Protein AF-A0A2E6I109-F1 (afdb_monomer)

Foldseek 3Di:
DPPPPPVVVVVVVVVVVVPPPPPPPPWDKWAFQFFDDQKTKTQAAVCNVDDFFFKKWKWFWDFDQDPPPRDTPTDTHTFAMWTFHAGDHGMTMTGTPDGDPPDDSVVVRVCRNVRRMMITGDDPVVVVVVVVVVVPPPPPPPPVPPPQQAALQARAQWKKKKKKKKAWPFPPQVPPQALQVLFPDVVLCVFAADGPHGDDPQFFRIKIKIKIWHHNGNFKIKIWIAMDTQKGWTKIWMKGKDDAPDDPADAASNGGARIKIKIKIKTKIAGTDLADDPVSLVRQFGHPPDADDQQQWDDDPNDIDGNVPPPDDPVVRVVSRVVVRVVSSVVSRVSSSVSRNQRRFMAIWMKMKMWHRNHLFKIWIWMFIDTGNFTKTKIKMKGWPDGDDPPADAASNGGAQTWMWMWMWMQGPSRRFIKIKIKIKHRHHNFKIKMWIWMDRVPPIIMIMIMIMTTGDDD

Sequence (459 aa):
MTRYSILHFATVVITLCALAGSSEAQDRRGYVLRAEGRLVFIDLGIQDEVIPNDLFSMVRQESIIHPVTGENLGGEVPLGMVRVVEIFNRYSTAEILNLSPGVDLRVLDGESKQGLIRVKSLTADEQMDAQKVMMRPTTTRHTMMLPKTDNPDGPIKGVIPQIVIGGGSKVETNLPDSVFGLVNDPTLLAQAATRDSILENINSSIVIALGAHYPLSNRTSLVGDLAVGARAKLAVGAKFFTRPMFGSGAPTPDGRVGEPAFRVTVGWGGKGSSSLPVDVAGRLIADAALEAPADFGITIGDSTFIKSDPGLVADVEAQIDSTYRTVVTDSLRLLASDSLSAIGKRGLGYGIGVVLPVTPKFKMNLGMERFGSIEEYAVGLTYYMRPLSSRATTNPDGVLRSLIIGSQAVFDTKFEKTFVDLNLTYPMTSMYTVSAGFTSDFGGFNHFGLTIRGYIDRM

Secondary structure (DSSP, 8-state):
----HHHHHHHHHHHHHTT---------EEEEEEEETTEEEES--GGGT--TT-EEEEEEE---B-TTT--B---EEEEEEEEEEEE-SS-EEEEEEEE-TT--HHHHHHHHTTT-EEEEEPPHHHHHHHHHHHHS--------------BTTBSTT-BEEEEEEEEES----SS-SBGGGG---HHHHHTBS-TT-B--SSS-SEEEEEEEEEE-SSSEEEEEEEEEESEEEEEEEEEEEPPPSSSSPPEETTEETT--EEEEEEEEEEES-SS--HHHHTT--B-TTPPPPTT-EEEETTEEEETT-TT--HHHHHHHHHHHHHHHHHHHHHHHHHHHHHHS--EEEEEEEEEEEEETTEEEEEEEEEETTEEEEEEEEEEESS---TTS-EETTEETT--EEEEEEEEETTTTEEEEEEEEEEE-SSSEEEEEEEEE-SSS-EEEEEEEEE-B---

Mean predicted aligned error: 14.78 Å

pLDDT: mean 85.27, std 15.12, range [36.97, 98.12]

Solvent-accessible surface area (backbone atoms only — not comparable to full-atom values): 23583 Å² total; per-residue (Å²): 142,88,87,71,72,67,66,60,54,53,54,55,54,59,56,59,63,75,66,68,68,83,70,74,80,70,88,49,71,38,39,31,58,40,48,59,87,58,39,33,34,32,57,48,8,52,80,71,69,58,55,80,63,43,57,31,38,32,29,34,64,47,81,43,63,39,92,87,77,66,47,71,71,40,52,77,44,75,46,31,35,32,31,31,68,48,78,39,69,65,25,24,38,19,39,62,76,48,66,38,91,90,70,51,64,74,55,48,29,57,39,14,66,70,62,40,27,33,34,33,57,55,51,75,68,54,46,53,51,51,48,47,60,72,64,45,74,78,80,65,77,76,71,78,67,69,77,75,77,52,16,42,87,31,51,58,69,13,52,30,48,31,44,34,48,26,47,37,50,51,61,74,57,80,60,49,69,22,56,49,61,32,38,85,50,67,70,63,57,70,44,38,58,59,70,82,43,63,62,76,78,72,36,46,35,43,38,43,35,42,36,38,38,35,22,74,40,65,41,35,26,40,36,36,40,39,32,41,51,38,46,36,35,43,35,41,36,40,37,39,49,50,74,61,82,48,69,93,41,57,50,40,41,70,35,30,23,48,8,45,23,40,34,43,34,38,36,40,16,19,30,57,44,53,66,75,52,76,78,54,57,72,61,46,37,34,24,89,86,48,70,54,55,57,84,45,66,53,73,62,89,97,46,77,49,47,63,62,46,93,80,68,51,70,70,57,50,55,49,50,22,52,51,42,33,50,54,49,18,50,49,47,44,49,42,25,38,51,43,34,29,63,49,18,32,60,27,70,30,40,32,45,35,40,36,35,27,73,40,56,37,35,33,40,37,41,37,40,37,37,18,47,46,36,37,36,39,33,48,29,44,35,40,38,76,50,53,59,49,100,84,57,66,50,31,46,86,36,33,47,76,32,57,30,44,36,40,30,41,37,39,28,71,75,63,73,44,54,35,41,36,39,33,45,36,37,28,72,42,71,41,36,32,43,32,43,36,39,36,33,50,86,81,75,36,39,36,42,31,43,35,45,36,40,55,45,71,74,127

Nearest PDB structures (foldseek):
  3w1e-assembly1_A  TM=5.950E-01  e=3.201E-03  Vibrio alginolyticus
  4gf4-assembly1_A  TM=2.848E-01  e=3.635E-04  Pseudomonas putida BIRD-1
  3qq2-assembly1_A-2  TM=4.064E-01  e=6.587E-02  Bordetella pertussis
  8p97-assembly1_A  TM=2.069E-01  e=1.181E-01  Bacteroides thetaiotaomicron VPI-5482
  8p98-assembly1_A  TM=1.514E-01  e=4.309E-02  Bacteroides thetaiotaomicron VPI-5482

Structure (mmCIF, N/CA/C/O backbone):
data_AF-A0A2E6I109-F1
#
_entry.id   AF-A0A2E6I109-F1
#
loop_
_atom_site.group_PDB
_atom_site.id
_atom_site.type_symbol
_atom_site.label_atom_id
_atom_site.label_alt_id
_atom_site.label_comp_id
_atom_site.label_asym_id
_atom_site.label_entity_id
_atom_site.label_seq_id
_atom_site.pdbx_PDB_ins_code
_atom_site.Cartn_x
_atom_site.Cartn_y
_atom_site.Cartn_z
_atom_site.occupancy
_atom_site.B_iso_or_equiv
_atom_site.auth_seq_id
_atom_site.auth_comp_id
_atom_site.auth_asym_id
_atom_site.auth_atom_id
_atom_site.pdbx_PDB_model_num
ATOM 1 N N . MET A 1 1 ? 20.018 50.404 -3.799 1.00 44.97 1 MET A N 1
ATOM 2 C CA . MET A 1 1 ? 21.118 50.696 -4.745 1.00 44.97 1 MET A CA 1
ATOM 3 C C . MET A 1 1 ? 21.974 49.446 -4.898 1.00 44.97 1 MET A C 1
ATOM 5 O O . MET A 1 1 ? 22.891 49.261 -4.122 1.00 44.97 1 MET A O 1
ATOM 9 N N . THR A 1 2 ? 21.657 48.568 -5.850 1.00 45.66 2 THR A N 1
ATOM 10 C CA . THR A 1 2 ? 22.470 47.374 -6.173 1.00 45.66 2 THR A CA 1
ATOM 11 C C . THR A 1 2 ? 22.037 46.872 -7.554 1.00 45.66 2 THR A C 1
ATOM 13 O O . THR A 1 2 ? 21.323 45.889 -7.699 1.00 45.66 2 THR A O 1
ATOM 16 N N . ARG A 1 3 ? 22.390 47.629 -8.600 1.00 40.56 3 ARG A N 1
ATOM 17 C CA . ARG A 1 3 ? 22.172 47.267 -10.018 1.00 40.56 3 ARG A CA 1
ATOM 18 C C . ARG A 1 3 ? 23.477 47.256 -10.835 1.00 40.56 3 ARG A C 1
ATOM 20 O O . ARG A 1 3 ? 23.435 47.323 -12.054 1.00 40.56 3 ARG A O 1
ATOM 27 N N . TYR A 1 4 ? 24.633 47.135 -10.173 1.00 46.12 4 TYR A N 1
ATOM 28 C CA . TYR A 1 4 ? 25.956 47.219 -10.817 1.00 46.12 4 TYR A CA 1
ATOM 29 C C . TYR A 1 4 ? 26.744 45.895 -10.899 1.00 46.12 4 TYR A C 1
ATOM 31 O O . TYR A 1 4 ? 27.889 45.911 -11.334 1.00 46.12 4 TYR A O 1
ATOM 39 N N . SER A 1 5 ? 26.157 44.738 -10.553 1.00 50.81 5 SER A N 1
ATOM 40 C CA . SER A 1 5 ? 26.920 43.472 -10.474 1.00 50.81 5 SER A CA 1
ATOM 41 C C . SER A 1 5 ? 26.877 42.577 -11.722 1.00 50.81 5 SER A C 1
ATOM 43 O O . SER A 1 5 ? 27.732 41.710 -11.857 1.00 50.81 5 SER A O 1
ATOM 45 N N . ILE A 1 6 ? 25.916 42.746 -12.637 1.00 47.88 6 ILE A N 1
ATOM 46 C CA . ILE A 1 6 ? 25.769 41.823 -13.785 1.00 47.88 6 ILE A CA 1
ATOM 47 C C . ILE A 1 6 ? 26.596 42.288 -14.994 1.00 47.88 6 ILE A C 1
ATOM 49 O O . ILE A 1 6 ? 27.139 41.465 -15.726 1.00 47.88 6 ILE A O 1
ATOM 53 N N . LEU A 1 7 ? 26.775 43.603 -15.168 1.00 45.44 7 LEU A N 1
ATOM 54 C CA . LEU A 1 7 ? 27.498 44.134 -16.326 1.00 45.44 7 LEU A CA 1
ATOM 55 C C . LEU A 1 7 ? 29.019 43.928 -16.224 1.00 45.44 7 LEU A C 1
ATOM 57 O O . LEU A 1 7 ? 29.643 43.641 -17.233 1.00 45.44 7 LEU A O 1
ATOM 61 N N . HIS A 1 8 ? 29.607 43.984 -15.020 1.00 48.38 8 HIS A N 1
ATOM 62 C CA . HIS A 1 8 ? 31.048 43.745 -14.831 1.00 48.38 8 HIS A CA 1
ATOM 63 C C . HIS A 1 8 ? 31.439 42.271 -15.019 1.00 48.38 8 HIS A C 1
ATOM 65 O O . HIS A 1 8 ? 32.550 41.984 -15.457 1.00 48.38 8 HIS A O 1
ATOM 71 N N . PHE A 1 9 ? 30.525 41.332 -14.751 1.00 48.19 9 PHE A N 1
ATOM 72 C CA . PHE A 1 9 ? 30.785 39.906 -14.964 1.00 48.19 9 PHE A CA 1
ATOM 73 C C . PHE A 1 9 ? 30.822 39.559 -16.461 1.00 48.19 9 PHE A C 1
ATOM 75 O O . PHE A 1 9 ? 31.667 38.784 -16.899 1.00 48.19 9 PHE A O 1
ATOM 82 N N . ALA A 1 10 ? 29.964 40.196 -17.269 1.00 51.62 10 ALA A N 1
ATOM 83 C CA . ALA A 1 10 ? 29.950 40.009 -18.719 1.00 51.62 10 ALA A CA 1
ATOM 84 C C . ALA A 1 10 ? 31.218 40.562 -19.396 1.00 51.62 10 ALA A C 1
ATOM 86 O O . ALA A 1 10 ? 31.756 39.919 -20.295 1.00 51.62 10 ALA A O 1
ATOM 87 N N . THR A 1 11 ? 31.751 41.702 -18.939 1.00 49.00 11 THR A N 1
ATOM 88 C CA . THR A 1 11 ? 32.982 42.268 -19.515 1.00 49.00 11 THR A CA 1
ATOM 89 C C . THR A 1 11 ? 34.228 41.453 -19.153 1.00 49.00 11 THR A C 1
ATOM 91 O O . THR A 1 11 ? 35.113 41.299 -19.992 1.00 49.00 11 THR A O 1
ATOM 94 N N . VAL A 1 12 ? 34.300 40.863 -17.950 1.00 51.31 12 VAL A N 1
ATOM 95 C CA . VAL A 1 12 ? 35.428 39.992 -17.555 1.00 51.31 12 VAL A CA 1
ATOM 96 C C . VAL A 1 12 ? 35.431 38.679 -18.345 1.00 51.31 12 VAL A C 1
ATOM 98 O O . VAL A 1 12 ? 36.494 38.233 -18.766 1.00 51.31 12 VAL A O 1
ATOM 101 N N . VAL A 1 13 ? 34.261 38.102 -18.642 1.00 49.44 13 VAL A N 1
ATOM 102 C CA . VAL A 1 13 ? 34.157 36.875 -19.455 1.00 49.44 13 VAL A CA 1
ATOM 103 C C . VAL A 1 13 ? 34.491 37.137 -20.930 1.00 49.44 13 VAL A C 1
ATOM 105 O O . VAL A 1 13 ? 35.203 36.346 -21.541 1.00 49.44 13 VAL A O 1
ATOM 108 N N . ILE A 1 14 ? 34.068 38.274 -21.495 1.00 49.97 14 ILE A N 1
ATOM 109 C CA . ILE A 1 14 ? 34.376 38.622 -22.895 1.00 49.97 14 ILE A CA 1
ATOM 110 C C . ILE A 1 14 ? 35.865 38.967 -23.077 1.00 49.97 14 ILE A C 1
ATOM 112 O O . ILE A 1 14 ? 36.445 38.640 -24.110 1.00 49.97 14 ILE A O 1
ATOM 116 N N . THR A 1 15 ? 36.516 39.543 -22.060 1.00 42.44 15 THR A N 1
ATOM 117 C CA . THR A 1 15 ? 37.959 39.848 -22.116 1.00 42.44 15 THR A CA 1
ATOM 118 C C . THR A 1 15 ? 38.822 38.596 -21.886 1.00 42.44 15 THR A C 1
ATOM 120 O O . THR A 1 15 ? 39.913 38.506 -22.445 1.00 42.44 15 THR A O 1
ATOM 123 N N . LEU A 1 16 ? 38.329 37.584 -21.153 1.00 39.59 16 LEU A N 1
ATOM 124 C CA . LEU A 1 16 ? 39.032 36.300 -20.995 1.00 39.59 16 LEU A CA 1
ATOM 125 C C . LEU A 1 16 ? 39.005 35.442 -22.274 1.00 39.59 16 LEU A C 1
ATOM 127 O O . LEU A 1 16 ? 39.955 34.710 -22.538 1.00 39.59 16 LEU A O 1
ATOM 131 N N . CYS A 1 17 ? 37.960 35.558 -23.102 1.00 40.44 17 CYS A N 1
ATOM 132 C CA . CYS A 1 17 ? 37.873 34.844 -24.382 1.00 40.44 17 CYS A CA 1
ATOM 133 C C . CYS A 1 17 ? 38.777 35.425 -25.484 1.00 40.44 17 CYS A C 1
ATOM 135 O O . CYS A 1 17 ? 39.065 34.726 -26.450 1.00 40.44 17 CYS A O 1
ATOM 137 N N . ALA A 1 18 ? 39.258 36.665 -25.345 1.00 39.19 18 ALA A N 1
ATOM 138 C CA . ALA A 1 18 ? 40.136 37.306 -26.330 1.00 39.19 18 ALA A CA 1
ATOM 139 C C . ALA A 1 18 ? 41.638 36.997 -26.132 1.00 39.19 18 ALA A C 1
ATOM 141 O O . ALA A 1 18 ? 42.452 37.385 -26.964 1.00 39.19 18 ALA A O 1
ATOM 142 N N . LEU A 1 19 ? 42.007 36.289 -25.055 1.00 39.38 19 LEU A N 1
ATOM 143 C CA . LEU A 1 19 ? 43.383 35.856 -24.759 1.00 39.38 19 LEU A CA 1
ATOM 144 C C . LEU A 1 19 ? 43.625 34.359 -25.013 1.00 39.38 19 LEU A C 1
ATOM 146 O O . LEU A 1 19 ? 44.711 33.859 -24.725 1.00 39.38 19 LEU A O 1
ATOM 150 N N . ALA A 1 20 ? 42.652 33.644 -25.588 1.00 40.78 20 ALA A N 1
ATOM 151 C CA . ALA A 1 20 ? 42.881 32.314 -26.141 1.00 40.78 20 ALA A CA 1
ATOM 152 C C . ALA A 1 20 ? 43.703 32.463 -27.428 1.00 40.78 20 ALA A C 1
ATOM 154 O O . ALA A 1 20 ? 43.169 32.487 -28.535 1.00 40.78 20 ALA A O 1
ATOM 155 N N . GLY A 1 21 ? 45.014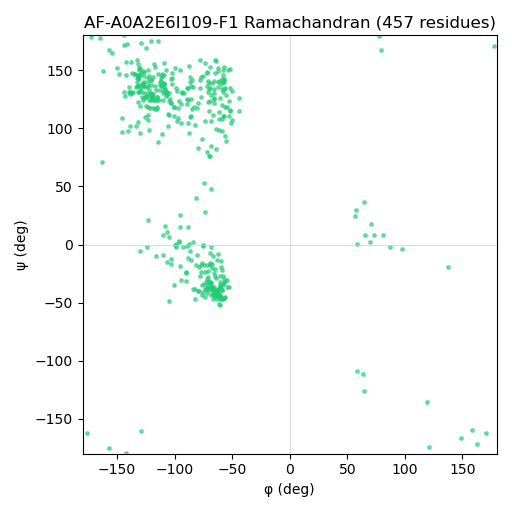 32.649 -27.255 1.00 41.19 21 GLY A N 1
ATOM 156 C CA . GLY A 1 21 ? 45.973 32.598 -28.343 1.00 41.19 21 GLY A CA 1
ATOM 157 C C . GLY A 1 21 ? 45.738 31.323 -29.139 1.00 41.19 21 GLY A C 1
ATOM 158 O O . GLY A 1 21 ? 45.581 30.244 -28.568 1.00 41.19 21 GLY A O 1
ATOM 159 N N . SER A 1 22 ? 45.669 31.464 -30.458 1.00 43.44 22 SER A N 1
ATOM 160 C CA . SER A 1 22 ? 45.744 30.349 -31.387 1.00 43.44 22 SER A CA 1
ATOM 161 C C . SER A 1 22 ? 47.053 29.611 -31.118 1.00 43.44 22 SER A C 1
ATOM 163 O O . SER A 1 22 ? 48.108 30.015 -31.604 1.00 43.44 22 SER A O 1
ATOM 165 N N . SER A 1 23 ? 46.991 28.579 -30.276 1.00 47.03 23 SER A N 1
ATOM 166 C CA . SER A 1 23 ? 48.048 27.589 -30.144 1.00 47.03 23 SER A CA 1
ATOM 167 C C . SER A 1 23 ? 48.202 26.981 -31.530 1.00 47.03 23 SER A C 1
ATOM 169 O O . SER A 1 23 ? 47.297 26.306 -32.025 1.00 47.03 23 SER A O 1
ATOM 171 N N . GLU A 1 24 ? 49.298 27.317 -32.209 1.00 53.34 24 GLU A N 1
ATOM 172 C CA . GLU A 1 24 ? 49.750 26.535 -33.348 1.00 53.34 24 GLU A CA 1
ATOM 173 C C . GLU A 1 24 ? 49.814 25.091 -32.861 1.00 53.34 24 GLU A C 1
ATOM 175 O O . GLU A 1 24 ? 50.542 24.792 -31.912 1.00 53.34 24 GLU A O 1
ATOM 180 N N . ALA A 1 25 ? 48.978 24.228 -33.441 1.00 56.56 25 ALA A N 1
ATOM 181 C CA . ALA A 1 25 ? 48.913 22.825 -33.079 1.00 56.56 25 ALA A CA 1
ATOM 182 C C . ALA A 1 25 ? 50.303 22.220 -33.299 1.00 56.56 25 ALA A C 1
ATOM 184 O O . ALA A 1 25 ? 50.685 21.914 -34.429 1.00 56.56 25 ALA A O 1
ATOM 185 N N . GLN A 1 26 ? 51.085 22.107 -32.224 1.00 64.25 26 GLN A N 1
ATOM 186 C CA . GLN A 1 26 ? 52.385 21.462 -32.279 1.00 64.25 26 GLN A CA 1
ATOM 187 C C . GLN A 1 26 ? 52.173 20.022 -32.761 1.00 64.25 26 GLN A C 1
ATOM 189 O O . GLN A 1 26 ? 51.263 19.325 -32.303 1.00 64.25 26 GLN A O 1
ATOM 194 N N . ASP A 1 27 ? 52.993 19.587 -33.720 1.00 80.19 27 ASP A N 1
ATOM 195 C CA . ASP A 1 27 ? 53.008 18.210 -34.223 1.00 80.19 27 ASP A CA 1
ATOM 196 C C . ASP A 1 27 ? 53.536 17.293 -33.109 1.00 80.19 27 ASP A C 1
ATOM 198 O O . ASP A 1 27 ? 54.736 17.037 -32.996 1.00 80.19 27 ASP A O 1
ATOM 202 N N . ARG A 1 28 ? 52.633 16.871 -32.217 1.00 90.00 28 ARG A N 1
ATOM 203 C CA . ARG A 1 28 ? 52.930 16.001 -31.077 1.00 90.00 28 ARG A CA 1
ATOM 204 C C . ARG A 1 28 ? 53.024 14.565 -31.575 1.00 90.00 28 ARG A C 1
ATOM 206 O O . ARG A 1 28 ? 52.068 14.025 -32.140 1.00 90.00 28 ARG A O 1
ATOM 213 N N . ARG A 1 29 ? 54.182 13.945 -31.351 1.00 93.31 29 ARG A N 1
ATOM 214 C CA . ARG A 1 29 ? 54.463 12.555 -31.723 1.00 93.31 29 ARG A CA 1
ATOM 215 C C . ARG A 1 29 ? 54.893 11.771 -30.497 1.00 93.31 29 ARG A C 1
ATOM 217 O O . ARG A 1 29 ? 55.736 12.244 -29.743 1.00 93.31 29 ARG A O 1
ATOM 224 N N . GLY A 1 30 ? 54.345 10.573 -30.354 1.00 94.62 30 GLY A N 1
ATOM 225 C CA . GLY A 1 30 ? 54.651 9.654 -29.263 1.00 94.62 30 GLY A CA 1
ATOM 226 C C . GLY A 1 30 ? 54.681 8.202 -29.728 1.00 94.62 30 GLY A C 1
ATOM 227 O O . GLY A 1 30 ? 54.458 7.899 -30.903 1.00 94.62 30 GLY A O 1
ATOM 228 N N . TYR A 1 31 ? 54.936 7.298 -28.799 1.00 96.81 31 TYR A N 1
ATOM 229 C CA . TYR A 1 31 ? 54.934 5.856 -28.950 1.00 96.81 31 TYR A CA 1
ATOM 230 C C . TYR A 1 31 ? 53.822 5.219 -28.125 1.00 96.81 31 TYR A C 1
ATOM 232 O O . TYR A 1 31 ? 53.477 5.643 -27.018 1.00 96.81 31 TYR A O 1
ATOM 240 N N . VAL A 1 32 ? 53.284 4.131 -28.664 1.00 96.75 32 VAL A N 1
ATOM 241 C CA . VAL A 1 32 ? 52.419 3.249 -27.890 1.00 96.75 32 VAL A CA 1
ATOM 242 C C . VAL A 1 32 ? 53.299 2.341 -27.041 1.00 96.75 32 VAL A C 1
ATOM 244 O O . VAL A 1 32 ? 54.061 1.540 -27.571 1.00 96.75 32 VAL A O 1
ATOM 247 N N . LEU A 1 33 ? 53.172 2.445 -25.721 1.00 96.50 33 LEU A N 1
ATOM 248 C CA . LEU A 1 33 ? 53.934 1.648 -24.759 1.00 96.50 33 LEU A CA 1
ATOM 249 C C . LEU A 1 33 ? 53.361 0.233 -24.620 1.00 96.50 33 LEU A C 1
ATOM 251 O O . LEU A 1 33 ? 54.101 -0.742 -24.477 1.00 96.50 33 LEU A O 1
ATOM 255 N N . ARG A 1 34 ? 52.028 0.122 -24.620 1.00 95.75 34 ARG A N 1
ATOM 256 C CA . ARG A 1 34 ? 51.304 -1.130 -24.373 1.00 95.75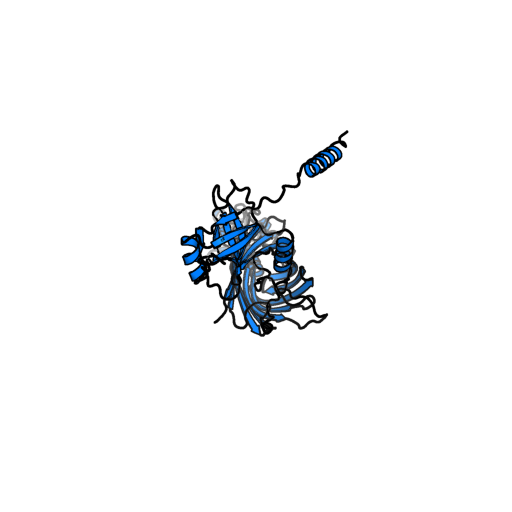 34 ARG A CA 1
ATOM 257 C C . ARG A 1 34 ? 49.861 -1.046 -24.862 1.00 95.75 34 ARG A C 1
ATOM 259 O O . ARG A 1 34 ? 49.252 0.018 -24.760 1.00 95.75 34 ARG A O 1
ATOM 266 N N . ALA A 1 35 ? 49.294 -2.172 -25.294 1.00 95.75 35 ALA A N 1
ATOM 267 C CA . ALA A 1 35 ? 47.871 -2.287 -25.607 1.00 95.75 35 ALA A CA 1
ATOM 268 C C . ALA A 1 35 ? 47.204 -3.391 -24.764 1.00 95.75 35 ALA A C 1
ATOM 270 O O . ALA A 1 35 ? 47.609 -4.550 -24.785 1.00 95.75 35 ALA A O 1
ATOM 271 N N . GLU A 1 36 ? 46.152 -3.040 -24.025 1.00 94.50 36 GLU A N 1
ATOM 272 C CA . GLU A 1 36 ? 45.339 -3.963 -23.229 1.00 94.50 36 GLU A CA 1
ATOM 273 C C . GLU A 1 36 ? 43.872 -3.898 -23.672 1.00 94.50 36 GLU A C 1
ATOM 275 O O . GLU A 1 36 ? 43.095 -3.026 -23.278 1.00 94.50 36 GLU A O 1
ATOM 280 N N . GLY A 1 37 ? 43.463 -4.850 -24.514 1.00 93.19 37 GLY A N 1
ATOM 281 C CA . GLY A 1 37 ? 42.097 -4.888 -25.033 1.00 93.19 37 GLY A CA 1
ATOM 282 C C . GLY A 1 37 ? 41.792 -3.656 -25.888 1.00 93.19 37 GLY A C 1
ATOM 283 O O . GLY A 1 37 ? 42.329 -3.525 -26.980 1.00 93.19 37 GLY A O 1
ATOM 284 N N . ARG A 1 38 ? 40.909 -2.769 -25.412 1.00 94.38 38 ARG A N 1
ATOM 285 C CA . ARG A 1 38 ? 40.569 -1.506 -26.104 1.00 94.38 38 ARG A CA 1
ATOM 286 C C . ARG A 1 38 ? 41.314 -0.291 -25.553 1.00 94.38 38 ARG A C 1
ATOM 288 O O . ARG A 1 38 ? 41.103 0.802 -26.069 1.00 94.38 38 ARG A O 1
ATOM 295 N N . LEU A 1 39 ? 42.135 -0.468 -24.521 1.00 96.69 39 LEU A N 1
ATOM 296 C CA . LEU A 1 39 ? 42.909 0.602 -23.904 1.00 96.69 39 LEU A CA 1
ATOM 297 C C . LEU A 1 39 ? 44.364 0.527 -24.359 1.00 96.69 39 LEU A C 1
ATOM 299 O O . LEU A 1 39 ? 44.947 -0.550 -24.459 1.00 96.69 39 LEU A O 1
ATOM 303 N N . VAL A 1 40 ? 44.942 1.685 -24.641 1.00 97.06 40 VAL A N 1
ATOM 304 C CA . VAL A 1 40 ? 46.297 1.851 -25.155 1.00 97.06 40 VAL A CA 1
ATOM 305 C C . VAL A 1 40 ? 47.012 2.880 -24.296 1.00 97.06 40 VAL A C 1
ATOM 307 O O . VAL A 1 40 ? 46.465 3.943 -24.015 1.00 97.06 40 VAL A O 1
ATOM 310 N N . PHE A 1 41 ? 48.231 2.564 -23.877 1.00 97.81 41 PHE A N 1
ATOM 311 C CA . PHE A 1 41 ? 49.076 3.459 -23.094 1.00 97.81 41 PHE A CA 1
ATOM 312 C C . PHE A 1 41 ? 50.034 4.184 -24.031 1.00 97.81 41 PHE A C 1
ATOM 314 O O . PHE A 1 41 ? 50.779 3.539 -24.769 1.00 97.81 41 PHE A O 1
ATOM 321 N N . ILE A 1 42 ? 50.008 5.510 -24.003 1.00 97.81 42 ILE A N 1
ATOM 322 C CA . ILE A 1 42 ? 50.766 6.384 -24.897 1.00 97.81 42 ILE A CA 1
ATOM 323 C C . ILE A 1 42 ? 51.746 7.192 -24.055 1.00 97.81 42 ILE A C 1
ATOM 325 O O . ILE A 1 42 ? 51.350 7.727 -23.025 1.00 97.81 42 ILE A O 1
ATOM 329 N N . ASP A 1 43 ? 52.994 7.333 -24.490 1.00 97.56 43 ASP A N 1
ATOM 330 C CA . ASP A 1 43 ? 54.042 8.123 -23.817 1.00 97.56 43 ASP A CA 1
ATOM 331 C C . ASP A 1 43 ? 53.882 9.654 -23.940 1.00 97.56 43 ASP A C 1
ATOM 333 O O . ASP A 1 43 ? 54.862 10.389 -23.892 1.00 97.56 43 ASP A O 1
ATOM 337 N N . LEU A 1 44 ? 52.646 10.131 -24.086 1.00 97.19 44 LEU A N 1
ATOM 338 C CA .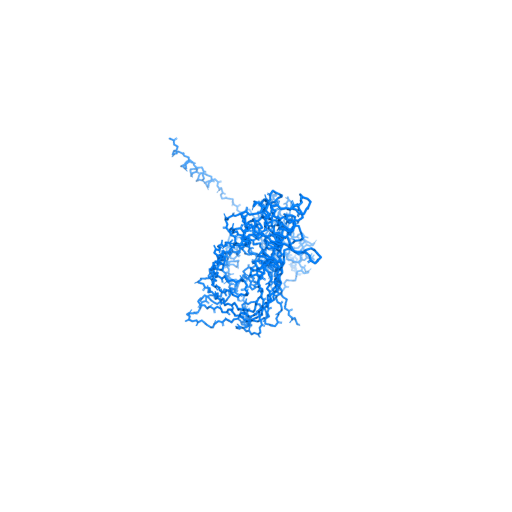 LEU A 1 44 ? 52.298 11.546 -24.095 1.00 97.19 44 LEU A CA 1
ATOM 339 C C . LEU A 1 44 ? 51.451 11.846 -22.861 1.00 97.19 44 LEU A C 1
ATOM 341 O O . LEU A 1 44 ? 50.430 11.188 -22.634 1.00 97.19 44 LEU A O 1
ATOM 345 N N . GLY A 1 45 ? 51.878 12.811 -22.051 1.00 95.88 45 GLY A N 1
ATOM 346 C CA . GLY A 1 45 ? 51.242 13.156 -20.779 1.00 95.88 45 GLY A CA 1
ATOM 347 C C . GLY A 1 45 ? 50.936 14.643 -20.620 1.00 95.88 45 GLY A C 1
ATOM 348 O O . GLY A 1 45 ? 50.892 15.408 -21.580 1.00 95.88 45 GLY A O 1
ATOM 349 N N . ILE A 1 46 ? 50.744 15.065 -19.366 1.00 95.25 46 ILE A N 1
ATOM 350 C CA . ILE A 1 46 ? 50.504 16.478 -19.009 1.00 95.25 46 ILE A CA 1
ATOM 351 C C . ILE A 1 46 ? 51.669 17.370 -19.465 1.00 95.25 46 ILE A C 1
ATOM 353 O O . ILE A 1 46 ? 51.451 18.511 -19.862 1.00 95.25 46 ILE A O 1
ATOM 357 N N . GLN A 1 47 ? 52.900 16.851 -19.413 1.00 94.75 47 GLN A N 1
ATOM 358 C CA . GLN A 1 47 ? 54.102 17.580 -19.832 1.00 94.75 47 GLN A CA 1
ATOM 359 C C . GLN A 1 47 ? 54.113 17.904 -21.329 1.00 94.75 47 GLN A C 1
ATOM 361 O O . GLN A 1 47 ? 54.681 18.918 -21.717 1.00 94.75 47 GLN A O 1
ATOM 366 N N . ASP A 1 48 ? 53.433 17.086 -22.130 1.00 94.56 48 ASP A N 1
ATOM 367 C CA . ASP A 1 48 ? 53.273 17.257 -23.577 1.00 94.56 48 ASP A CA 1
ATOM 368 C C . ASP A 1 48 ? 51.960 17.979 -23.920 1.00 94.56 48 ASP A C 1
ATOM 370 O O . ASP A 1 48 ? 51.499 17.946 -25.062 1.00 94.56 48 ASP A O 1
ATOM 374 N N . GLU A 1 49 ? 51.335 18.604 -22.913 1.00 93.94 49 GLU A N 1
ATOM 375 C CA . GLU A 1 49 ? 50.092 19.370 -23.020 1.00 93.94 49 GLU A CA 1
ATOM 376 C C . GLU A 1 49 ? 48.905 18.559 -23.577 1.00 93.94 49 GLU A C 1
ATOM 378 O O . GLU A 1 49 ? 48.007 19.110 -24.224 1.00 93.94 49 GLU A O 1
ATOM 383 N N . VAL A 1 50 ? 48.883 17.243 -23.343 1.00 94.00 50 VAL A N 1
ATOM 384 C CA . VAL A 1 50 ? 47.736 16.393 -23.690 1.00 94.00 50 VAL A CA 1
ATOM 385 C C . VAL A 1 50 ? 46.558 16.724 -22.777 1.00 94.00 50 VAL A C 1
ATOM 387 O O . VAL A 1 50 ? 46.717 16.823 -21.556 1.00 94.00 50 VAL A O 1
ATOM 390 N N . ILE A 1 51 ? 45.363 16.853 -23.356 1.00 94.56 51 ILE A N 1
ATOM 391 C CA . ILE A 1 51 ? 44.112 17.095 -22.627 1.00 94.56 51 ILE A CA 1
ATOM 392 C C . ILE A 1 51 ? 43.101 15.952 -22.830 1.00 94.56 51 ILE A C 1
ATOM 394 O O . ILE A 1 51 ? 43.176 15.203 -23.810 1.00 94.56 51 ILE A O 1
ATOM 398 N N . PRO A 1 52 ? 42.156 15.737 -21.888 1.00 94.25 52 PRO A N 1
ATOM 399 C CA . PRO A 1 52 ? 41.209 14.634 -22.010 1.00 94.25 52 PRO A CA 1
ATOM 400 C C . PRO A 1 52 ? 40.333 14.795 -23.252 1.00 94.25 52 PRO A C 1
ATOM 402 O O . PRO A 1 52 ? 39.829 15.885 -23.522 1.00 94.25 52 PRO A O 1
ATOM 405 N N . ASN A 1 53 ? 40.075 13.684 -23.943 1.00 92.25 53 ASN A N 1
ATOM 406 C CA . ASN A 1 53 ? 39.417 13.601 -25.251 1.00 92.25 53 ASN A CA 1
ATOM 407 C C . ASN A 1 53 ? 40.245 14.047 -26.465 1.00 92.25 53 ASN A C 1
ATOM 409 O O . ASN A 1 53 ? 39.687 14.058 -27.564 1.00 92.25 53 ASN A O 1
ATOM 413 N N . ASP A 1 54 ? 41.542 14.327 -26.312 1.00 94.38 54 ASP A N 1
ATOM 414 C CA . ASP A 1 54 ? 42.426 14.468 -27.470 1.00 94.38 54 ASP A CA 1
ATOM 415 C C . ASP A 1 54 ? 42.397 13.203 -28.333 1.00 94.38 54 ASP A C 1
ATOM 417 O O . ASP A 1 54 ? 42.314 12.071 -27.836 1.00 94.38 54 ASP A O 1
ATOM 421 N N . LEU A 1 55 ? 42.448 13.412 -29.647 1.00 94.69 55 LEU A N 1
ATOM 422 C CA . LEU A 1 55 ? 42.407 12.355 -30.643 1.00 94.69 55 LEU A CA 1
ATOM 423 C C . LEU A 1 55 ? 43.779 12.211 -31.304 1.00 94.69 55 LEU A C 1
ATOM 425 O O . LEU A 1 55 ? 44.366 13.190 -31.768 1.00 94.69 55 LEU A O 1
ATOM 429 N N . PHE A 1 56 ? 44.251 10.971 -31.400 1.00 96.38 56 PHE A N 1
ATOM 430 C CA . PHE A 1 56 ? 45.515 10.639 -32.050 1.00 96.38 56 PHE A CA 1
ATOM 431 C C . PHE A 1 56 ? 45.323 9.563 -33.119 1.00 96.38 56 PHE A C 1
ATOM 433 O O . PHE A 1 56 ? 44.515 8.641 -32.966 1.00 96.38 56 PHE A O 1
ATOM 440 N N . SER A 1 57 ? 46.104 9.673 -34.192 1.00 95.38 57 SER A N 1
ATOM 441 C CA . SER A 1 57 ? 46.236 8.647 -35.223 1.00 95.38 57 SER A CA 1
ATOM 442 C C . SER A 1 57 ? 47.362 7.690 -34.844 1.00 95.38 57 SER A C 1
ATOM 444 O O . SER A 1 57 ? 48.482 8.128 -34.581 1.00 95.38 57 SER A O 1
ATOM 446 N N . MET A 1 58 ? 47.069 6.391 -34.788 1.00 95.88 58 MET A N 1
ATOM 447 C CA . MET A 1 58 ? 48.073 5.345 -34.609 1.00 95.88 58 MET A CA 1
ATOM 448 C C . MET A 1 58 ? 48.644 4.958 -35.970 1.00 95.88 58 MET A C 1
ATOM 450 O O . MET A 1 58 ? 47.897 4.550 -36.861 1.00 95.88 58 MET A O 1
ATOM 454 N N . VAL A 1 59 ? 49.964 5.016 -36.108 1.00 96.06 59 VAL A N 1
ATOM 455 C CA . VAL A 1 59 ? 50.687 4.652 -37.328 1.00 96.06 59 VAL A CA 1
ATOM 456 C C . VAL A 1 59 ? 51.779 3.632 -37.016 1.00 96.06 59 VAL A C 1
ATOM 458 O O . VAL A 1 59 ? 52.463 3.722 -35.997 1.00 96.06 59 VAL A O 1
ATOM 461 N N . ARG A 1 60 ? 51.949 2.645 -37.893 1.00 95.06 60 ARG A N 1
ATOM 462 C CA . ARG A 1 60 ? 53.068 1.703 -37.867 1.00 95.06 60 ARG A CA 1
ATOM 463 C C . ARG A 1 60 ? 54.168 2.231 -38.769 1.00 95.06 60 ARG A C 1
ATOM 465 O O . ARG A 1 60 ? 53.899 2.555 -39.923 1.00 95.06 60 ARG A O 1
ATOM 472 N N . GLN A 1 61 ? 55.397 2.283 -38.271 1.00 90.31 61 GLN A N 1
ATOM 473 C CA . GLN A 1 61 ? 56.545 2.562 -39.125 1.00 90.31 61 GLN A CA 1
ATOM 474 C C . GLN A 1 61 ? 57.046 1.250 -39.734 1.00 90.31 61 GLN A C 1
ATOM 476 O O . GLN A 1 61 ? 57.597 0.408 -39.029 1.00 90.31 61 GLN A O 1
ATOM 481 N N . GLU A 1 62 ? 56.860 1.071 -41.039 1.00 90.12 62 GLU A N 1
ATOM 482 C CA . GLU A 1 62 ? 57.394 -0.085 -41.761 1.00 90.12 62 GLU A CA 1
ATOM 483 C C . GLU A 1 62 ? 58.686 0.320 -42.466 1.00 90.12 62 GLU A C 1
ATOM 485 O O . GLU A 1 62 ? 58.747 1.385 -43.074 1.00 90.12 62 GLU A O 1
ATOM 490 N N . SER A 1 63 ? 59.734 -0.501 -42.383 1.00 87.25 63 SER A N 1
ATOM 491 C CA . SER A 1 63 ? 60.962 -0.319 -43.159 1.00 87.25 63 SER A CA 1
ATOM 492 C C . SER A 1 63 ? 61.003 -1.338 -44.290 1.00 87.25 63 SER A C 1
ATOM 494 O O . SER A 1 63 ? 61.146 -2.540 -44.072 1.00 87.25 63 SER A O 1
ATOM 496 N N . ILE A 1 64 ? 60.876 -0.856 -45.523 1.00 86.81 64 ILE A N 1
ATOM 497 C CA . ILE A 1 64 ? 61.009 -1.690 -46.716 1.00 86.81 64 ILE A CA 1
ATOM 498 C C . ILE A 1 64 ? 62.354 -1.345 -47.334 1.00 86.81 64 ILE A C 1
ATOM 500 O O . ILE A 1 64 ? 62.508 -0.305 -47.967 1.00 86.81 64 ILE A O 1
ATOM 504 N N . ILE A 1 65 ? 63.350 -2.199 -47.121 1.00 88.19 65 ILE A N 1
ATOM 505 C CA . ILE A 1 65 ? 64.681 -1.998 -47.695 1.00 88.19 65 ILE A CA 1
ATOM 506 C C . ILE A 1 65 ? 64.662 -2.540 -49.119 1.00 88.19 65 ILE A C 1
ATOM 508 O O . ILE A 1 65 ? 64.422 -3.729 -49.338 1.00 88.19 65 ILE A O 1
ATOM 512 N N . HIS A 1 66 ? 64.909 -1.671 -50.095 1.00 85.62 66 HIS A N 1
ATOM 513 C CA . HIS A 1 66 ? 64.968 -2.081 -51.487 1.00 85.62 66 HIS A CA 1
ATOM 514 C C . HIS A 1 66 ? 66.167 -3.029 -51.702 1.00 85.62 66 HIS A C 1
ATOM 516 O O . HIS A 1 66 ? 67.302 -2.657 -51.391 1.00 85.62 66 HIS A O 1
ATOM 522 N N . PRO A 1 67 ? 65.966 -4.240 -52.256 1.00 84.50 67 PRO A N 1
ATOM 523 C CA . PRO A 1 67 ? 66.979 -5.300 -52.238 1.00 84.50 67 PRO A CA 1
ATOM 524 C C . PRO A 1 67 ? 68.218 -4.995 -53.090 1.00 84.50 67 PRO A C 1
ATOM 526 O O . PRO A 1 67 ? 69.264 -5.600 -52.877 1.00 84.50 67 PRO A O 1
ATOM 529 N N . VAL A 1 68 ? 68.109 -4.073 -54.053 1.00 89.94 68 VAL A N 1
ATOM 530 C CA . VAL A 1 68 ? 69.207 -3.725 -54.974 1.00 89.94 68 VAL A CA 1
ATOM 531 C C . VAL A 1 68 ? 69.923 -2.438 -54.565 1.00 89.94 68 VAL A C 1
ATOM 533 O O . VAL A 1 68 ? 71.128 -2.326 -54.756 1.00 89.94 68 VAL A O 1
ATOM 536 N N . THR A 1 69 ? 69.201 -1.463 -54.008 1.00 87.25 69 THR A N 1
ATOM 537 C CA . THR A 1 69 ? 69.751 -0.125 -53.712 1.00 87.25 69 THR A CA 1
ATOM 538 C C . THR A 1 69 ? 70.060 0.070 -52.231 1.00 87.25 69 THR A C 1
ATOM 540 O O . THR A 1 69 ? 70.796 0.986 -51.886 1.00 87.25 69 THR A O 1
ATOM 543 N N . GLY A 1 70 ? 69.517 -0.774 -51.345 1.00 88.06 70 GLY A N 1
ATOM 544 C CA . GLY A 1 70 ? 69.648 -0.617 -49.895 1.00 88.06 70 GLY A CA 1
ATOM 545 C C . GLY A 1 70 ? 68.877 0.578 -49.328 1.00 88.06 70 GLY A C 1
ATOM 546 O O . GLY A 1 70 ? 68.930 0.823 -48.125 1.00 88.06 70 GLY A O 1
ATOM 547 N N . GLU A 1 71 ? 68.152 1.320 -50.166 1.00 88.38 71 GLU A N 1
ATOM 548 C CA . GLU A 1 71 ? 67.359 2.467 -49.740 1.00 88.38 71 GLU A CA 1
ATOM 549 C C . GLU A 1 71 ? 66.132 2.004 -48.951 1.00 88.38 71 GLU A C 1
ATOM 551 O O . GLU A 1 71 ? 65.448 1.048 -49.327 1.00 88.38 71 GLU A O 1
ATOM 556 N N . ASN A 1 72 ? 65.852 2.690 -47.842 1.00 85.38 72 ASN A N 1
ATOM 557 C CA . ASN A 1 72 ? 64.659 2.445 -47.046 1.00 85.38 72 ASN A CA 1
ATOM 558 C C . ASN A 1 72 ? 63.477 3.189 -47.677 1.00 85.38 72 ASN A C 1
ATOM 560 O O . ASN A 1 72 ? 63.341 4.398 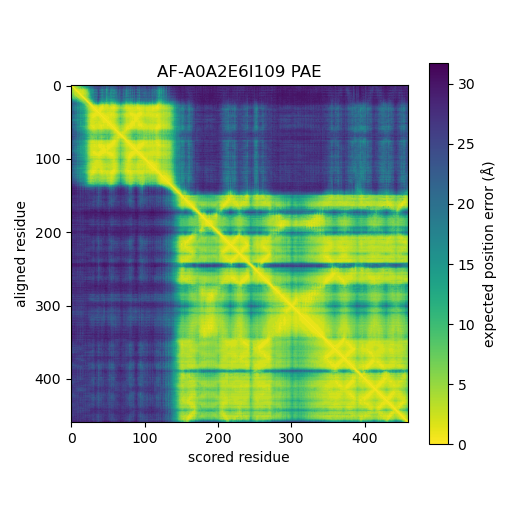-47.521 1.00 85.38 72 ASN A O 1
ATOM 564 N N . LEU A 1 73 ? 62.624 2.442 -48.370 1.00 86.56 73 LEU A N 1
ATOM 565 C CA . LEU A 1 73 ? 61.359 2.899 -48.948 1.00 86.56 73 LEU A CA 1
ATOM 566 C C . LEU A 1 73 ? 60.194 2.774 -47.953 1.00 86.56 73 LEU A C 1
ATOM 568 O O . LEU A 1 73 ? 59.027 2.791 -48.339 1.00 86.56 73 LEU A O 1
ATOM 572 N N . GLY A 1 74 ? 60.514 2.593 -46.673 1.00 82.69 74 GLY A N 1
ATOM 573 C CA . GLY A 1 74 ? 59.557 2.488 -45.591 1.00 82.69 74 GLY A CA 1
ATOM 574 C C . GLY A 1 74 ? 58.650 3.708 -45.450 1.00 82.69 74 GLY A C 1
ATOM 575 O O . GLY A 1 74 ? 59.090 4.846 -45.614 1.00 82.69 74 GLY A O 1
ATOM 576 N N . GLY A 1 75 ? 57.385 3.459 -45.114 1.00 88.88 75 GLY A N 1
ATOM 577 C CA . GLY A 1 75 ? 56.360 4.478 -44.910 1.00 88.88 75 GLY A CA 1
ATOM 578 C C . GLY A 1 75 ? 55.621 4.305 -43.584 1.00 88.88 75 GLY A C 1
ATOM 579 O O . GLY A 1 75 ? 55.816 3.332 -42.853 1.00 88.88 75 GLY A O 1
ATOM 580 N N . GLU A 1 76 ? 54.762 5.274 -43.274 1.00 92.25 76 GLU A N 1
ATOM 581 C CA . GLU A 1 76 ? 53.835 5.197 -42.145 1.00 92.25 76 GLU A CA 1
ATOM 582 C C . GLU A 1 76 ? 52.522 4.554 -42.612 1.00 92.25 76 GLU A C 1
ATOM 584 O O . GLU A 1 76 ? 51.861 5.059 -43.521 1.00 92.25 76 GLU A O 1
ATOM 589 N N . VAL A 1 77 ? 52.140 3.434 -41.996 1.00 93.75 77 VAL A N 1
ATOM 590 C CA . VAL A 1 77 ? 50.889 2.722 -42.292 1.00 93.75 77 VAL A CA 1
ATOM 591 C C . VAL A 1 77 ? 49.865 3.020 -41.192 1.00 93.75 77 VAL A C 1
ATOM 593 O O . VAL A 1 77 ? 50.134 2.726 -40.025 1.00 93.75 77 VAL A O 1
ATOM 596 N N . PRO A 1 78 ? 48.682 3.581 -41.504 1.00 92.56 78 PRO A N 1
ATOM 597 C CA . PRO A 1 78 ? 47.687 3.918 -40.491 1.00 92.56 78 PRO A CA 1
ATOM 598 C C . PRO A 1 78 ? 47.031 2.659 -39.905 1.00 92.56 78 PRO A C 1
ATOM 600 O O . PRO A 1 78 ? 46.409 1.862 -40.612 1.00 92.56 78 PRO A O 1
ATOM 603 N N . LEU A 1 79 ? 47.131 2.501 -38.586 1.00 94.69 79 LEU A N 1
ATOM 604 C CA . LEU A 1 79 ? 46.567 1.374 -37.841 1.00 94.69 79 LEU A CA 1
ATOM 605 C C . LEU A 1 79 ? 45.184 1.670 -37.260 1.00 94.69 79 LEU A C 1
ATOM 607 O O . LEU A 1 79 ? 44.381 0.750 -37.108 1.00 94.69 79 LEU A O 1
ATOM 611 N N . GLY A 1 80 ? 44.893 2.922 -36.908 1.00 93.75 80 GLY A N 1
ATOM 612 C CA . GLY A 1 80 ? 43.622 3.280 -36.282 1.00 93.75 80 GLY A CA 1
ATOM 613 C C . GLY A 1 80 ? 43.636 4.634 -35.584 1.00 93.75 80 GLY A C 1
ATOM 614 O O . GLY A 1 80 ? 44.599 5.386 -35.683 1.00 93.75 80 GLY A O 1
ATOM 615 N N . MET A 1 81 ? 42.563 4.935 -34.854 1.00 95.00 81 MET A N 1
ATOM 616 C CA . MET A 1 81 ? 42.425 6.168 -34.069 1.00 95.00 81 MET A CA 1
ATOM 617 C C . MET A 1 81 ? 42.153 5.852 -32.604 1.00 95.00 81 MET A C 1
ATOM 619 O O . MET A 1 81 ? 41.392 4.930 -32.289 1.00 95.00 81 MET A O 1
ATOM 623 N N . VAL A 1 82 ? 42.726 6.660 -31.719 1.00 96.38 82 VAL A N 1
ATOM 624 C CA . VAL A 1 82 ? 42.571 6.545 -30.266 1.00 96.38 82 VAL A CA 1
ATOM 625 C C . VAL A 1 82 ? 42.134 7.873 -29.658 1.00 96.38 82 VAL A C 1
ATOM 627 O O . VAL A 1 82 ? 42.468 8.940 -30.172 1.00 96.38 82 VAL A O 1
ATOM 630 N N . ARG A 1 83 ? 41.381 7.801 -28.559 1.00 96.12 83 ARG A N 1
ATOM 631 C CA . ARG A 1 83 ? 40.920 8.956 -27.780 1.00 96.12 83 ARG A CA 1
ATOM 632 C C . ARG A 1 83 ? 41.446 8.884 -26.360 1.00 96.12 83 ARG A C 1
ATOM 634 O O . ARG A 1 83 ? 41.180 7.900 -25.677 1.00 96.12 83 ARG A O 1
ATOM 641 N N . VAL A 1 84 ? 42.101 9.936 -25.888 1.00 96.94 84 VAL A N 1
ATOM 642 C CA . VAL A 1 84 ? 42.617 10.009 -24.516 1.00 96.94 84 VAL A CA 1
ATOM 643 C C . VAL A 1 84 ? 41.472 10.027 -23.498 1.00 96.94 84 VAL A C 1
ATOM 645 O O . VAL A 1 84 ? 40.568 10.858 -23.587 1.00 96.94 84 VAL A O 1
ATOM 648 N N . VAL A 1 85 ? 41.514 9.109 -22.529 1.00 96.00 85 VAL A N 1
ATOM 649 C CA . VAL A 1 85 ? 40.523 8.961 -21.446 1.00 96.00 85 VAL A CA 1
ATOM 650 C C . VAL A 1 85 ? 41.082 9.486 -20.127 1.00 96.00 85 VAL A C 1
ATOM 652 O O . VAL A 1 85 ? 40.424 10.270 -19.449 1.00 96.00 85 VAL A O 1
ATOM 655 N N . GLU A 1 86 ? 42.303 9.080 -19.780 1.00 96.38 86 GLU A N 1
ATOM 656 C CA . GLU A 1 86 ? 42.978 9.449 -18.532 1.00 96.38 86 GLU A CA 1
ATOM 657 C C . GLU A 1 86 ? 44.404 9.915 -18.817 1.00 96.38 86 GLU A C 1
ATOM 659 O O . GLU A 1 86 ? 45.061 9.405 -19.725 1.00 96.38 86 GLU A O 1
ATOM 664 N N . ILE A 1 87 ? 44.892 10.885 -18.043 1.00 97.00 87 ILE A N 1
ATOM 665 C CA . ILE A 1 87 ? 46.184 11.536 -18.285 1.00 97.00 87 ILE A CA 1
ATOM 666 C C . ILE A 1 87 ? 47.016 11.503 -17.017 1.00 97.00 87 ILE A C 1
ATOM 668 O O . ILE A 1 87 ? 46.558 11.890 -15.942 1.00 97.00 87 ILE A O 1
ATOM 672 N N . PHE A 1 88 ? 48.263 11.077 -17.169 1.00 97.06 88 PHE A N 1
ATOM 673 C CA . PHE A 1 88 ? 49.284 11.087 -16.137 1.00 97.06 88 PHE A CA 1
ATOM 674 C C . PHE A 1 88 ? 50.409 12.049 -16.528 1.00 97.06 88 PHE A C 1
ATOM 676 O O . PHE A 1 88 ? 50.440 12.622 -17.615 1.00 97.06 88 PHE A O 1
ATOM 683 N N . ASN A 1 89 ? 51.374 12.237 -15.628 1.00 94.56 89 ASN A N 1
ATOM 684 C CA . ASN A 1 89 ? 52.421 13.240 -15.822 1.00 94.56 89 ASN A CA 1
ATOM 685 C C . ASN A 1 89 ? 53.274 12.994 -17.088 1.00 94.56 89 ASN A C 1
ATOM 687 O O . ASN A 1 89 ? 53.637 13.946 -17.765 1.00 94.56 89 ASN A O 1
ATOM 691 N N . ARG A 1 90 ? 53.567 11.725 -17.417 1.00 96.12 90 ARG A N 1
ATOM 692 C CA . ARG A 1 90 ? 54.468 11.318 -18.521 1.00 96.12 90 ARG A CA 1
ATOM 693 C C . ARG A 1 90 ? 53.840 10.382 -19.559 1.00 96.12 90 ARG A C 1
ATOM 695 O O . ARG A 1 90 ? 54.530 9.923 -20.456 1.00 96.12 90 ARG A O 1
ATOM 702 N N . TYR A 1 91 ? 52.586 9.994 -19.367 1.00 97.56 91 TYR A N 1
ATOM 703 C CA . TYR A 1 91 ? 51.879 9.090 -20.270 1.00 97.56 91 TYR A CA 1
ATOM 704 C C . TYR A 1 91 ? 50.373 9.298 -20.115 1.00 97.56 91 TYR A C 1
ATOM 706 O O . TYR A 1 91 ? 49.919 9.925 -19.155 1.00 97.56 91 TYR A O 1
ATOM 714 N N . SER A 1 92 ? 49.589 8.747 -21.026 1.00 97.62 92 SER A N 1
ATOM 715 C CA . SER A 1 92 ? 48.130 8.775 -20.985 1.00 97.62 92 SER A CA 1
ATOM 716 C C . SER A 1 92 ? 47.548 7.423 -21.379 1.00 97.62 92 SER A C 1
ATOM 718 O O . SER A 1 92 ? 48.197 6.606 -22.038 1.00 97.62 92 SER A O 1
ATOM 720 N N . THR A 1 93 ? 46.316 7.179 -20.945 1.00 97.56 93 THR A N 1
ATOM 721 C CA . THR A 1 93 ? 45.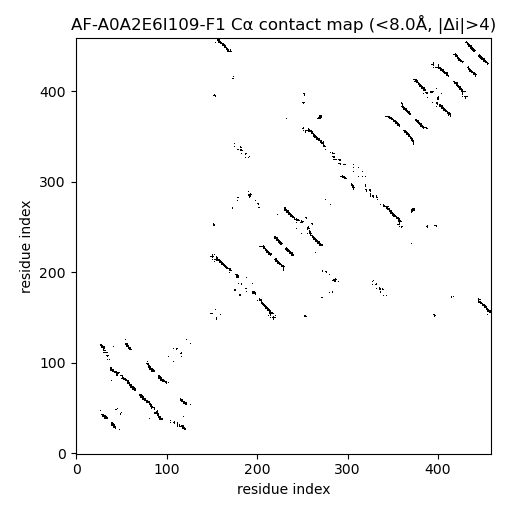523 6.015 -21.336 1.00 97.56 93 THR A CA 1
ATOM 722 C C . THR A 1 93 ? 44.481 6.465 -22.348 1.00 97.56 93 THR A C 1
ATOM 724 O O . THR A 1 93 ? 43.682 7.362 -22.070 1.00 97.56 93 THR A O 1
ATOM 727 N N . ALA A 1 94 ? 44.459 5.824 -23.512 1.00 97.69 94 ALA A N 1
ATOM 728 C CA . ALA A 1 94 ? 43.553 6.133 -24.606 1.00 97.69 94 ALA A CA 1
ATOM 729 C C . ALA A 1 94 ? 42.709 4.918 -25.015 1.00 97.69 94 ALA A C 1
ATOM 731 O O . ALA A 1 94 ? 43.165 3.780 -24.985 1.00 97.69 94 ALA A O 1
ATOM 732 N N . GLU A 1 95 ? 41.464 5.158 -25.412 1.00 96.81 95 GLU A N 1
ATOM 733 C CA . GLU A 1 95 ? 40.538 4.148 -25.916 1.00 96.81 95 GLU A CA 1
ATOM 734 C C . GLU A 1 95 ? 40.598 4.081 -27.448 1.00 96.81 95 GLU A C 1
ATOM 736 O O . GLU A 1 95 ? 40.495 5.104 -28.128 1.00 96.81 95 GLU A O 1
ATOM 741 N N . ILE A 1 96 ? 40.717 2.873 -28.003 1.00 95.50 96 ILE A N 1
ATOM 742 C CA . ILE A 1 96 ? 40.690 2.629 -29.449 1.00 95.50 96 ILE A CA 1
ATOM 743 C C . ILE A 1 96 ? 39.275 2.855 -29.993 1.00 95.50 96 ILE A C 1
ATOM 745 O O . ILE A 1 96 ? 38.344 2.094 -29.697 1.00 95.50 96 ILE A O 1
ATOM 749 N N . LEU A 1 97 ? 39.126 3.873 -30.844 1.00 92.12 97 LEU A N 1
ATOM 750 C CA . LEU A 1 97 ? 37.866 4.213 -31.505 1.00 92.12 97 LEU A CA 1
ATOM 751 C C . LEU A 1 97 ? 37.621 3.347 -32.741 1.00 92.12 97 LEU A C 1
ATOM 753 O O . LEU A 1 97 ? 36.519 2.833 -32.932 1.00 92.12 97 LEU A O 1
ATOM 757 N N . ASN A 1 98 ? 38.648 3.198 -33.578 1.00 92.06 98 ASN A N 1
ATOM 758 C CA . ASN A 1 98 ? 38.591 2.431 -34.817 1.00 92.06 98 ASN A CA 1
ATOM 759 C C . ASN A 1 98 ? 39.956 1.803 -35.122 1.00 92.06 98 ASN A C 1
ATOM 761 O O . ASN A 1 98 ? 40.986 2.412 -34.836 1.00 92.06 98 ASN A O 1
ATOM 765 N N . LEU A 1 99 ? 39.943 0.621 -35.736 1.00 93.38 99 LEU A N 1
ATOM 766 C CA . LEU A 1 99 ? 41.121 -0.071 -36.252 1.00 93.38 99 LEU A CA 1
ATOM 767 C C . LEU A 1 99 ? 40.959 -0.298 -37.749 1.00 93.38 99 LEU A C 1
ATOM 769 O O . LEU A 1 99 ? 39.870 -0.629 -38.225 1.00 93.38 99 LEU A O 1
ATOM 773 N N . SER A 1 100 ? 42.057 -0.156 -38.481 1.00 92.75 100 SER A N 1
ATOM 774 C CA . SER A 1 100 ? 42.120 -0.533 -39.886 1.00 92.75 100 SER A CA 1
ATOM 775 C C . SER A 1 100 ? 41.778 -2.027 -40.042 1.00 92.75 100 SER A C 1
ATOM 777 O O . SER A 1 100 ? 42.196 -2.847 -39.215 1.00 92.75 100 SER A O 1
ATOM 779 N N . PRO A 1 101 ? 41.012 -2.420 -41.079 1.00 87.94 101 PRO A N 1
ATOM 780 C CA . PRO A 1 101 ? 40.651 -3.817 -41.302 1.00 87.94 101 PRO A CA 1
ATOM 781 C C . PRO A 1 101 ? 41.898 -4.705 -41.393 1.00 87.94 101 PRO A C 1
ATOM 783 O O . PRO A 1 101 ? 42.803 -4.420 -42.171 1.00 87.94 101 PRO A O 1
ATOM 786 N N . GLY A 1 102 ? 41.935 -5.789 -40.613 1.00 86.69 102 GLY A N 1
ATOM 787 C CA . GLY A 1 102 ? 43.054 -6.741 -40.602 1.00 86.69 102 GLY A CA 1
ATOM 788 C C . GLY A 1 102 ? 44.086 -6.534 -39.487 1.00 86.69 102 GLY A C 1
ATOM 789 O O . GLY A 1 102 ? 44.972 -7.371 -39.342 1.00 86.69 102 GLY A O 1
ATOM 790 N N . VAL A 1 103 ? 43.962 -5.485 -38.666 1.00 91.62 103 VAL A N 1
ATOM 791 C CA . VAL A 1 103 ? 44.805 -5.299 -37.473 1.00 91.62 103 VAL A CA 1
ATOM 792 C C . VAL A 1 103 ? 44.212 -6.071 -36.286 1.00 91.62 103 VAL A C 1
ATOM 794 O O . VAL A 1 103 ? 43.110 -5.767 -35.829 1.00 91.62 103 VAL A O 1
ATOM 797 N N . ASP A 1 104 ? 44.940 -7.069 -35.773 1.00 90.56 104 ASP A N 1
ATOM 798 C CA . ASP A 1 104 ? 44.587 -7.795 -34.543 1.00 90.56 104 ASP A CA 1
ATOM 799 C C . ASP A 1 104 ? 45.192 -7.091 -33.315 1.00 90.56 104 ASP A C 1
ATOM 801 O O . ASP A 1 104 ? 46.374 -6.742 -33.291 1.00 90.56 104 ASP A O 1
ATOM 805 N N . LEU A 1 105 ? 44.391 -6.927 -32.260 1.00 90.25 105 LEU A N 1
ATOM 806 C CA . LEU A 1 105 ? 44.801 -6.359 -30.973 1.00 90.25 105 LEU A CA 1
ATOM 807 C C . LEU A 1 105 ? 45.977 -7.110 -30.336 1.00 90.25 105 LEU A C 1
ATOM 809 O O . LEU A 1 105 ? 46.793 -6.506 -29.643 1.00 90.25 105 LEU A O 1
ATOM 813 N N . ARG A 1 106 ? 46.087 -8.423 -30.569 1.00 89.50 106 ARG A N 1
ATOM 814 C CA . ARG A 1 106 ? 47.209 -9.223 -30.052 1.00 89.50 106 ARG A CA 1
ATOM 815 C C . ARG A 1 106 ? 48.533 -8.858 -30.717 1.00 89.50 106 ARG A C 1
ATOM 817 O O . ARG A 1 106 ? 49.568 -8.862 -30.058 1.00 89.50 106 ARG A O 1
ATOM 824 N N . VAL A 1 107 ? 48.489 -8.542 -32.009 1.00 89.62 107 VAL A N 1
ATOM 825 C CA . VAL A 1 107 ? 49.657 -8.095 -32.777 1.00 89.62 107 VAL A CA 1
ATOM 826 C C . VAL A 1 107 ? 50.033 -6.673 -32.361 1.00 89.62 107 VAL A C 1
ATOM 828 O O . VAL A 1 107 ? 51.212 -6.390 -32.174 1.00 89.62 107 VAL A O 1
ATOM 831 N N . LEU A 1 108 ? 49.031 -5.825 -32.105 1.00 92.25 108 LEU A N 1
ATOM 832 C CA . LEU A 1 108 ? 49.216 -4.454 -31.631 1.00 92.25 108 LEU A CA 1
ATOM 833 C C . LEU A 1 108 ? 50.039 -4.384 -30.328 1.00 92.25 108 LEU A C 1
ATOM 835 O O . LEU A 1 108 ? 50.972 -3.593 -30.251 1.00 92.25 108 LEU A O 1
ATOM 839 N N . ASP A 1 109 ? 49.750 -5.234 -29.332 1.00 91.88 109 ASP A N 1
ATOM 840 C CA . ASP A 1 109 ? 50.516 -5.274 -28.067 1.00 91.88 109 ASP A CA 1
ATOM 841 C C . ASP A 1 109 ? 51.954 -5.799 -28.250 1.00 91.88 109 ASP A C 1
ATOM 843 O O . ASP A 1 109 ? 52.886 -5.384 -27.556 1.00 91.88 109 ASP A O 1
ATOM 847 N N . GLY A 1 110 ? 52.155 -6.728 -29.189 1.00 92.62 110 GLY A N 1
ATOM 848 C CA . GLY A 1 110 ? 53.485 -7.238 -29.526 1.00 92.62 110 GLY A CA 1
ATOM 849 C C . GLY A 1 110 ? 54.362 -6.169 -30.178 1.00 92.62 110 GLY A C 1
ATOM 850 O O . GLY A 1 110 ? 55.504 -5.964 -29.767 1.00 92.62 110 GLY A O 1
ATOM 851 N N . GLU A 1 111 ? 53.810 -5.457 -31.159 1.00 92.38 111 GLU A N 1
ATOM 852 C CA . GLU A 1 111 ? 54.501 -4.404 -31.908 1.00 92.38 111 GLU A CA 1
ATOM 853 C C . GLU A 1 111 ? 54.702 -3.122 -31.088 1.00 92.38 111 GLU A C 1
ATOM 855 O O . GLU A 1 111 ? 55.728 -2.454 -31.242 1.00 92.38 111 GLU A O 1
ATOM 860 N N . SER A 1 112 ? 53.782 -2.791 -30.173 1.00 93.06 112 SER A N 1
ATOM 861 C CA . SER A 1 112 ? 53.941 -1.635 -29.282 1.00 93.06 112 SER A CA 1
ATOM 862 C C . SER A 1 112 ? 55.160 -1.780 -28.377 1.00 93.06 112 SER A C 1
ATOM 864 O O . SER A 1 112 ? 55.950 -0.852 -28.237 1.00 93.06 112 SER A O 1
ATOM 866 N N . LYS A 1 113 ? 55.392 -2.982 -27.833 1.00 91.56 113 LYS A N 1
ATOM 867 C CA . LYS A 1 113 ? 56.564 -3.259 -26.983 1.00 91.56 113 LYS A CA 1
ATOM 868 C C . LYS A 1 113 ? 57.891 -3.146 -27.735 1.00 91.56 113 LYS A C 1
ATOM 870 O O . LYS A 1 113 ? 58.929 -2.968 -27.107 1.00 91.56 113 LYS A O 1
ATOM 875 N N . GLN A 1 114 ? 57.859 -3.253 -29.062 1.00 92.19 114 GLN A N 1
ATOM 876 C CA . GLN A 1 114 ? 59.016 -3.067 -29.939 1.00 92.19 114 GLN A CA 1
ATOM 877 C C . GLN A 1 114 ? 59.190 -1.606 -30.387 1.00 92.19 114 GLN A C 1
ATOM 879 O O . GLN A 1 114 ? 60.134 -1.304 -31.113 1.00 92.19 114 GLN A O 1
ATOM 884 N N . GLY A 1 115 ? 58.297 -0.695 -29.977 1.00 90.50 115 GLY A N 1
ATOM 885 C CA . GLY A 1 115 ? 58.339 0.719 -30.356 1.00 90.50 115 GLY A CA 1
ATOM 886 C C . GLY A 1 115 ? 57.993 0.984 -31.825 1.00 90.50 115 GLY A C 1
ATOM 887 O O . GLY A 1 115 ? 58.320 2.049 -32.344 1.00 90.50 115 GLY A O 1
ATOM 888 N N . LEU A 1 116 ? 57.349 0.029 -32.510 1.00 91.81 116 LEU A N 1
ATOM 889 C CA . LEU A 1 116 ? 57.014 0.134 -33.938 1.00 91.81 116 LEU A CA 1
ATOM 890 C C . LEU A 1 116 ? 55.745 0.952 -34.204 1.00 91.81 116 LEU A C 1
ATOM 892 O O . LEU A 1 116 ? 55.507 1.387 -35.334 1.00 91.81 116 LEU A O 1
ATOM 896 N N . ILE A 1 117 ? 54.929 1.153 -33.168 1.00 95.81 117 ILE A N 1
ATOM 897 C CA . ILE A 1 117 ? 53.673 1.892 -33.248 1.00 95.81 117 ILE A CA 1
ATOM 898 C C . ILE A 1 117 ? 53.874 3.276 -32.650 1.00 95.81 117 ILE A C 1
ATOM 900 O O . ILE A 1 117 ? 54.211 3.427 -31.473 1.00 95.81 117 ILE A O 1
ATOM 904 N N . ARG A 1 118 ? 53.607 4.285 -33.471 1.00 95.75 118 ARG A N 1
ATOM 905 C CA . ARG A 1 118 ? 53.626 5.690 -33.092 1.00 95.75 118 ARG A CA 1
ATOM 906 C C . ARG A 1 118 ? 52.224 6.257 -33.063 1.00 95.75 118 ARG A C 1
ATOM 908 O O . ARG A 1 118 ? 51.324 5.776 -33.748 1.00 95.75 118 ARG A O 1
ATOM 915 N N . VAL A 1 119 ? 52.065 7.314 -32.287 1.00 95.75 119 VAL A N 1
ATOM 916 C CA . VAL A 1 119 ? 50.894 8.176 -32.334 1.00 95.75 119 VAL A CA 1
ATOM 917 C C . VAL A 1 119 ? 51.279 9.541 -32.874 1.00 95.75 119 VAL A C 1
ATOM 919 O O . VAL A 1 119 ? 52.360 10.057 -32.581 1.00 95.75 119 VAL A O 1
ATOM 922 N N . LYS A 1 120 ? 50.382 10.125 -33.659 1.00 94.94 120 LYS A N 1
ATOM 923 C CA . LYS A 1 120 ? 50.518 11.472 -34.205 1.00 94.94 120 LYS A CA 1
ATOM 924 C C . LYS A 1 120 ? 49.234 12.254 -33.967 1.00 94.94 120 LYS A C 1
ATOM 926 O O . LYS A 1 120 ? 48.144 11.679 -34.049 1.00 94.94 120 LYS A O 1
ATOM 931 N N . SER A 1 121 ? 49.351 13.544 -33.657 1.00 93.12 121 SER A N 1
ATOM 932 C CA . SER A 1 121 ? 48.187 14.427 -33.610 1.00 93.12 121 SER A CA 1
ATOM 933 C C . SER A 1 121 ? 47.494 14.458 -34.976 1.00 93.12 121 SER A C 1
ATOM 935 O O . SER A 1 121 ? 48.135 14.469 -36.029 1.00 93.12 121 SER A O 1
ATOM 937 N N . LEU A 1 122 ? 46.162 14.414 -34.964 1.00 90.50 122 LEU A N 1
ATOM 938 C CA . LEU A 1 122 ? 45.376 14.489 -36.194 1.00 90.50 122 LEU A CA 1
ATOM 939 C C . LEU A 1 122 ? 45.474 15.894 -36.783 1.00 90.50 122 LEU A C 1
ATOM 941 O O . LEU A 1 122 ? 45.368 16.888 -36.057 1.00 90.50 122 LEU A O 1
ATOM 945 N N . THR A 1 123 ? 45.613 15.965 -38.102 1.00 88.62 123 THR A N 1
ATOM 946 C CA . THR A 1 123 ? 45.479 17.225 -38.839 1.00 88.62 123 THR A CA 1
ATOM 947 C C . THR A 1 123 ? 44.053 17.771 -38.707 1.00 88.62 123 THR A C 1
ATOM 949 O O . THR A 1 123 ? 43.116 17.024 -38.420 1.00 88.62 123 THR A O 1
ATOM 952 N N . ALA A 1 124 ? 43.859 19.078 -38.912 1.00 83.50 124 ALA A N 1
ATOM 953 C CA . ALA A 1 124 ? 42.543 19.711 -38.766 1.00 83.50 124 ALA A CA 1
ATOM 954 C C . ALA A 1 124 ? 41.453 19.032 -39.624 1.00 83.50 124 ALA A C 1
ATOM 956 O O . ALA A 1 124 ? 40.320 18.858 -39.169 1.00 83.50 124 ALA A O 1
ATOM 957 N N . ASP A 1 125 ? 41.812 18.576 -40.826 1.00 84.31 125 ASP A N 1
ATOM 958 C CA . ASP A 1 125 ? 40.901 17.863 -41.725 1.00 84.31 125 ASP A CA 1
ATOM 959 C C . ASP A 1 125 ? 40.523 16.477 -41.178 1.00 84.31 125 ASP A C 1
ATOM 961 O O . ASP A 1 125 ? 39.345 16.108 -41.155 1.00 84.31 125 ASP A O 1
ATOM 965 N N . GLU A 1 126 ? 41.496 15.732 -40.648 1.00 84.88 126 GLU A N 1
ATOM 966 C CA . GLU A 1 126 ? 41.250 14.422 -40.039 1.00 84.88 126 GLU A CA 1
ATOM 967 C C . GLU A 1 126 ? 40.454 14.532 -38.730 1.00 84.88 126 GLU A C 1
ATOM 969 O O . GLU A 1 126 ? 39.628 13.666 -38.439 1.00 84.88 126 GLU A O 1
ATOM 974 N N . GLN A 1 127 ? 40.641 15.608 -37.955 1.00 83.44 127 GLN A N 1
ATOM 975 C CA . GLN A 1 127 ? 39.837 15.880 -36.760 1.00 83.44 127 GLN A CA 1
ATOM 976 C C . GLN A 1 127 ? 38.364 16.097 -37.115 1.00 83.44 127 GLN A C 1
ATOM 978 O O . GLN A 1 127 ? 37.486 15.535 -36.454 1.00 83.44 127 GLN A O 1
ATOM 983 N N . MET A 1 128 ? 38.073 16.853 -38.180 1.00 82.69 128 MET A N 1
ATOM 984 C CA . MET A 1 128 ? 36.698 17.037 -38.652 1.00 82.69 128 MET A CA 1
ATOM 985 C C . MET A 1 128 ? 36.068 15.717 -39.101 1.00 82.69 128 MET A C 1
ATOM 987 O O . MET A 1 128 ? 34.889 15.468 -38.835 1.00 82.69 128 MET A O 1
ATOM 991 N N . ASP A 1 129 ? 36.829 14.852 -39.767 1.00 82.62 129 ASP A N 1
ATOM 992 C CA . ASP A 1 129 ? 36.320 13.562 -40.223 1.00 82.62 129 ASP A CA 1
ATOM 993 C C . ASP A 1 129 ? 36.145 12.563 -39.073 1.00 82.62 129 ASP A C 1
ATOM 995 O O . ASP A 1 129 ? 35.117 11.881 -39.011 1.00 82.62 129 ASP A O 1
ATOM 999 N N . ALA A 1 130 ? 37.053 12.547 -38.097 1.00 80.00 130 ALA A N 1
ATOM 1000 C CA . ALA A 1 130 ? 36.881 11.796 -36.857 1.00 80.00 130 ALA A CA 1
ATOM 1001 C C . ALA A 1 130 ? 35.636 12.272 -36.092 1.00 80.00 130 ALA A C 1
ATOM 1003 O O . ALA A 1 130 ? 34.819 11.453 -35.661 1.00 80.00 130 ALA A O 1
ATOM 1004 N N . GLN A 1 131 ? 35.416 13.587 -36.007 1.00 80.62 131 GLN A N 1
ATOM 1005 C CA . GLN A 1 131 ? 34.231 14.160 -35.375 1.00 80.62 131 GLN A CA 1
ATOM 1006 C C . GLN A 1 131 ? 32.949 13.788 -36.133 1.00 80.62 131 GLN A C 1
ATOM 1008 O O . GLN A 1 131 ? 31.963 13.407 -35.504 1.00 80.62 131 GLN A O 1
ATOM 1013 N N . LYS A 1 132 ? 32.957 13.784 -37.474 1.00 80.62 132 LYS A N 1
ATOM 1014 C CA . LYS A 1 132 ? 31.834 13.268 -38.278 1.00 80.62 132 LYS A CA 1
ATOM 1015 C C . LYS A 1 132 ? 31.586 11.784 -38.029 1.00 80.62 132 LYS A C 1
ATOM 1017 O O . LYS A 1 132 ? 30.430 11.379 -37.989 1.00 80.62 132 LYS A O 1
ATOM 1022 N N . VAL A 1 133 ? 32.622 10.964 -37.862 1.00 72.88 133 VAL A N 1
ATOM 1023 C CA . VAL A 1 133 ? 32.471 9.533 -37.543 1.00 72.88 133 VAL A CA 1
ATOM 1024 C C . VAL A 1 133 ? 31.886 9.342 -36.141 1.00 72.88 133 VAL A C 1
ATOM 1026 O O . VAL A 1 133 ? 31.007 8.501 -35.973 1.00 72.88 133 VAL A O 1
ATOM 1029 N N . MET A 1 134 ? 32.285 10.159 -35.162 1.00 69.50 134 MET A N 1
ATOM 1030 C CA . MET A 1 134 ? 31.697 10.154 -33.816 1.00 69.50 134 MET A CA 1
ATOM 1031 C C . MET A 1 134 ? 30.259 10.689 -33.787 1.00 69.50 134 MET A C 1
ATOM 1033 O O . MET A 1 134 ? 29.444 10.232 -32.988 1.00 69.50 134 MET A O 1
ATOM 1037 N N . MET A 1 135 ? 29.936 11.643 -34.663 1.00 71.94 135 MET A N 1
ATOM 1038 C CA . MET A 1 135 ? 28.597 12.220 -34.796 1.00 71.94 135 MET A CA 1
ATOM 1039 C C . MET A 1 135 ? 27.676 11.426 -35.721 1.00 71.94 135 MET A C 1
ATOM 1041 O O . MET A 1 135 ? 26.465 11.657 -35.696 1.00 71.94 135 MET A O 1
ATOM 1045 N N . ARG A 1 136 ? 28.196 10.484 -36.523 1.00 63.69 136 ARG A N 1
ATOM 1046 C CA . ARG A 1 136 ? 27.353 9.566 -37.292 1.00 63.69 136 ARG A CA 1
ATOM 1047 C C . ARG A 1 136 ? 26.541 8.761 -36.279 1.00 63.69 136 ARG A C 1
ATOM 1049 O O . ARG A 1 136 ? 27.131 7.987 -35.522 1.00 63.69 136 ARG A O 1
ATOM 1056 N N . PRO A 1 137 ? 25.204 8.927 -36.234 1.00 54.06 137 PRO A N 1
ATOM 1057 C CA . PRO A 1 137 ? 24.373 8.125 -35.358 1.00 54.06 137 PRO A CA 1
ATOM 1058 C C . PRO A 1 137 ? 24.658 6.683 -35.732 1.00 54.06 137 PRO A C 1
ATOM 1060 O O . PRO A 1 137 ? 24.480 6.307 -36.888 1.00 54.06 137 PRO A O 1
ATOM 1063 N N . THR A 1 138 ? 25.185 5.912 -34.784 1.00 49.34 138 THR A N 1
ATOM 1064 C CA . THR A 1 138 ? 25.532 4.514 -34.992 1.00 49.34 138 THR A CA 1
ATOM 1065 C C . THR A 1 138 ? 24.298 3.849 -35.585 1.00 49.34 138 THR A C 1
ATOM 1067 O O . THR A 1 138 ? 23.311 3.649 -34.874 1.00 49.34 138 THR A O 1
ATOM 1070 N N . THR A 1 139 ? 24.302 3.569 -36.893 1.00 48.16 139 THR A N 1
ATOM 1071 C CA . THR A 1 139 ? 23.283 2.753 -37.552 1.00 48.16 139 THR A CA 1
ATOM 1072 C C . THR A 1 139 ? 23.502 1.348 -37.039 1.00 48.16 139 THR A C 1
ATOM 1074 O O . THR A 1 139 ? 24.121 0.497 -37.673 1.00 48.16 139 THR A O 1
ATOM 1077 N N . THR A 1 140 ? 23.056 1.142 -35.804 1.00 47.38 140 THR A N 1
ATOM 1078 C CA . THR A 1 140 ? 22.817 -0.160 -35.226 1.00 47.38 140 THR A CA 1
ATOM 1079 C C . THR A 1 140 ? 21.929 -0.836 -36.246 1.00 47.38 140 THR A C 1
ATO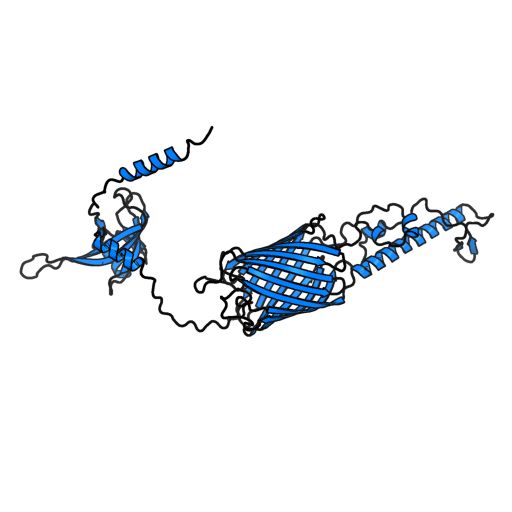M 1081 O O . THR A 1 140 ? 20.838 -0.343 -36.535 1.00 47.38 140 THR A O 1
ATOM 1084 N N . ARG A 1 141 ? 22.434 -1.909 -36.869 1.00 39.53 141 ARG A N 1
ATOM 1085 C CA . ARG A 1 141 ? 21.588 -2.815 -37.640 1.00 39.53 141 ARG A CA 1
ATOM 1086 C C . ARG A 1 141 ? 20.356 -3.039 -36.779 1.00 39.53 141 ARG A C 1
ATOM 1088 O O . ARG A 1 141 ? 20.479 -3.558 -35.672 1.00 39.53 141 ARG A O 1
ATOM 1095 N N . HIS A 1 142 ? 19.207 -2.580 -37.259 1.00 39.06 142 HIS A N 1
ATOM 1096 C CA . HIS A 1 142 ? 17.930 -2.959 -36.701 1.00 39.06 142 HIS A CA 1
ATOM 1097 C C . HIS A 1 142 ? 17.813 -4.461 -36.955 1.00 39.06 142 HIS A C 1
ATOM 1099 O O . HIS A 1 142 ? 17.198 -4.894 -37.924 1.00 39.06 142 HIS A O 1
ATOM 1105 N N . THR A 1 143 ? 18.424 -5.288 -36.105 1.00 42.06 143 THR A N 1
ATOM 1106 C CA . THR A 1 143 ? 17.771 -6.532 -35.743 1.00 42.06 143 THR A CA 1
ATOM 1107 C C . THR A 1 143 ? 16.385 -6.075 -35.337 1.00 42.06 143 THR A C 1
ATOM 1109 O O . THR A 1 143 ? 16.234 -5.350 -34.352 1.00 42.06 143 THR A O 1
ATOM 1112 N N . MET A 1 144 ? 15.396 -6.362 -36.185 1.00 36.97 144 MET A N 1
ATOM 1113 C CA . MET A 1 144 ? 14.001 -6.302 -35.796 1.00 36.97 144 MET A CA 1
ATOM 1114 C C . MET A 1 144 ? 13.910 -7.222 -34.586 1.00 36.97 144 MET A C 1
ATOM 1116 O O . MET A 1 144 ? 13.740 -8.429 -34.722 1.00 36.97 144 MET A O 1
ATOM 1120 N N . MET A 1 145 ? 14.137 -6.672 -33.393 1.00 39.84 145 MET A N 1
ATOM 1121 C CA . MET A 1 145 ? 13.696 -7.313 -32.180 1.00 39.84 145 MET A CA 1
ATOM 1122 C C . MET A 1 145 ? 12.204 -7.445 -32.408 1.00 39.84 145 MET A C 1
ATOM 1124 O O . MET A 1 145 ? 11.508 -6.430 -32.514 1.00 39.84 145 MET A O 1
ATOM 1128 N N . LEU A 1 146 ? 11.737 -8.685 -32.595 1.00 42.31 146 LEU A N 1
ATOM 1129 C CA . LEU A 1 146 ? 10.316 -8.965 -32.511 1.00 42.31 146 LEU A CA 1
ATOM 1130 C C . LEU A 1 146 ? 9.827 -8.216 -31.271 1.00 42.31 146 LEU A C 1
ATOM 1132 O O . LEU A 1 146 ? 10.479 -8.347 -30.229 1.00 42.31 146 LEU A O 1
ATOM 1136 N N . PRO A 1 147 ? 8.787 -7.370 -31.390 1.00 50.28 147 PRO A N 1
ATOM 1137 C CA . PRO A 1 147 ? 8.296 -6.598 -30.265 1.00 50.28 147 PRO A CA 1
ATOM 1138 C C . PRO A 1 147 ? 8.043 -7.599 -29.155 1.00 50.28 147 PRO A C 1
ATOM 1140 O O . PRO A 1 147 ? 7.195 -8.482 -29.300 1.00 50.28 147 PRO A O 1
ATOM 1143 N N . LYS A 1 148 ? 8.878 -7.526 -28.118 1.00 54.84 148 LYS A N 1
ATOM 1144 C CA . LYS A 1 148 ? 8.844 -8.467 -27.015 1.00 54.84 148 LYS A CA 1
ATOM 1145 C C . LYS A 1 148 ? 7.408 -8.431 -26.514 1.00 54.84 148 LYS A C 1
ATOM 1147 O O . LYS A 1 148 ? 6.888 -7.355 -26.212 1.00 54.84 148 LYS A O 1
ATOM 1152 N N . THR A 1 149 ? 6.720 -9.565 -26.594 1.00 59.25 149 THR A N 1
ATOM 1153 C CA . THR A 1 149 ? 5.307 -9.704 -26.229 1.00 59.25 149 THR A CA 1
ATOM 1154 C C . THR A 1 149 ? 5.186 -9.682 -24.712 1.00 59.25 149 THR A C 1
ATOM 1156 O O . THR A 1 149 ? 4.659 -10.613 -24.119 1.00 59.25 149 THR A O 1
ATOM 1159 N N . ASP A 1 150 ? 5.745 -8.661 -24.080 1.00 68.69 150 ASP A N 1
ATOM 1160 C CA . ASP A 1 150 ? 5.805 -8.542 -22.638 1.00 68.69 150 ASP A CA 1
ATOM 1161 C C . ASP A 1 150 ? 4.483 -7.922 -22.162 1.00 68.69 150 ASP A C 1
ATOM 1163 O O . ASP A 1 150 ? 3.881 -7.075 -22.831 1.00 68.69 150 ASP A O 1
ATOM 1167 N N . ASN A 1 151 ? 3.981 -8.410 -21.031 1.00 83.31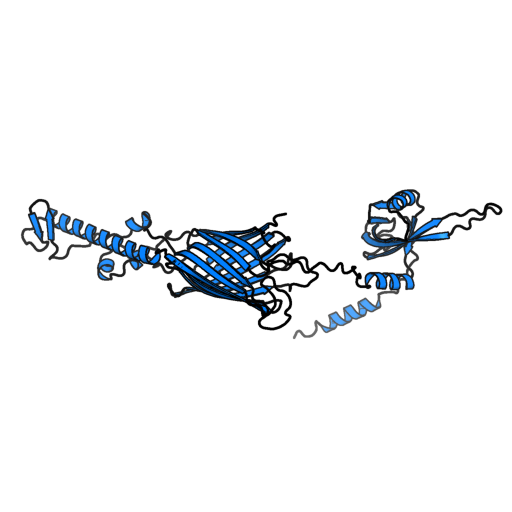 151 ASN A N 1
ATOM 1168 C CA . ASN A 1 151 ? 2.865 -7.782 -20.337 1.00 83.31 151 ASN A CA 1
ATOM 1169 C C . ASN A 1 151 ? 3.405 -6.526 -19.625 1.00 83.31 151 ASN A C 1
ATOM 1171 O O . ASN A 1 151 ? 4.541 -6.565 -19.149 1.00 83.31 151 ASN A O 1
ATOM 1175 N N . PRO A 1 152 ? 2.632 -5.429 -19.520 1.00 82.62 152 PRO A N 1
ATOM 1176 C CA . PRO A 1 152 ? 3.080 -4.238 -18.799 1.00 82.62 152 PRO A CA 1
ATOM 1177 C C . PRO A 1 152 ? 3.525 -4.510 -17.352 1.00 82.62 152 PRO A C 1
ATOM 1179 O O . PRO A 1 152 ? 4.447 -3.864 -16.876 1.00 82.62 152 PRO A O 1
ATOM 1182 N N . ASP A 1 153 ? 2.953 -5.510 -16.674 1.00 84.06 153 ASP A N 1
ATOM 1183 C CA . ASP A 1 153 ? 3.364 -5.892 -15.320 1.00 84.06 153 ASP A CA 1
ATOM 1184 C C . ASP A 1 153 ? 4.676 -6.707 -15.286 1.00 84.06 153 ASP A C 1
ATOM 1186 O O . ASP A 1 153 ? 5.291 -6.803 -14.230 1.00 84.06 153 ASP A O 1
ATOM 1190 N N . GLY A 1 154 ? 5.141 -7.294 -16.398 1.00 85.75 154 GLY A N 1
ATOM 1191 C CA . GLY A 1 154 ? 6.397 -8.053 -16.453 1.00 85.75 154 GLY A CA 1
ATOM 1192 C C . GLY A 1 154 ? 6.424 -9.218 -17.452 1.00 85.75 154 GLY A C 1
ATOM 1193 O O . GLY A 1 154 ? 5.558 -9.320 -18.328 1.00 85.75 154 GLY A O 1
ATOM 1194 N N . PRO A 1 155 ? 7.431 -10.111 -17.357 1.00 85.81 155 PRO A N 1
ATOM 1195 C CA . PRO A 1 155 ? 7.553 -11.242 -18.271 1.00 85.81 155 PRO A CA 1
ATOM 1196 C C . PRO A 1 155 ? 6.340 -12.176 -18.153 1.00 85.81 155 PRO A C 1
ATOM 1198 O O . PRO A 1 155 ? 5.888 -12.505 -17.052 1.00 85.81 155 PRO A O 1
ATOM 1201 N N . ILE A 1 156 ? 5.802 -12.607 -19.299 1.00 87.19 156 ILE A N 1
ATOM 1202 C CA . ILE A 1 156 ? 4.687 -13.562 -19.348 1.00 87.19 156 ILE A CA 1
ATOM 1203 C C . ILE A 1 156 ? 5.097 -14.854 -18.632 1.00 87.19 156 ILE A C 1
ATOM 1205 O O . ILE A 1 156 ? 6.156 -15.406 -18.908 1.00 87.19 156 ILE A O 1
ATOM 1209 N N . LYS A 1 157 ? 4.233 -15.349 -17.738 1.00 87.94 157 LYS A N 1
ATOM 1210 C CA . LYS A 1 157 ? 4.451 -16.500 -16.842 1.00 87.94 157 LYS A CA 1
ATOM 1211 C C . LYS A 1 157 ? 5.554 -16.308 -15.789 1.00 87.94 157 LYS A C 1
ATOM 1213 O O . LYS A 1 157 ? 5.866 -17.270 -15.081 1.00 87.94 157 LYS A O 1
ATOM 1218 N N . GLY A 1 158 ? 6.101 -15.101 -15.648 1.00 87.25 158 GLY A N 1
ATOM 1219 C CA . GLY A 1 158 ? 6.957 -14.728 -14.525 1.00 87.25 158 GLY A CA 1
ATOM 1220 C C . GLY A 1 158 ? 6.156 -14.537 -13.237 1.00 87.25 158 GLY A C 1
ATOM 1221 O O . GLY A 1 158 ? 4.955 -14.271 -13.268 1.00 87.25 158 GLY A O 1
ATOM 1222 N N . VAL A 1 159 ? 6.820 -14.677 -12.090 1.00 90.69 159 VAL A N 1
ATOM 1223 C CA . VAL A 1 159 ? 6.234 -14.359 -10.779 1.00 90.69 159 VAL A CA 1
ATOM 1224 C C . VAL A 1 159 ? 6.881 -13.080 -10.280 1.00 90.69 159 VAL A C 1
ATOM 1226 O O . VAL A 1 159 ? 8.106 -12.979 -10.223 1.00 90.69 159 VAL A O 1
ATOM 1229 N N . ILE A 1 160 ? 6.053 -12.109 -9.912 1.00 91.75 160 ILE A N 1
ATOM 1230 C CA . ILE A 1 160 ? 6.511 -10.797 -9.462 1.00 91.75 160 ILE A CA 1
ATOM 1231 C C . ILE A 1 160 ? 6.130 -10.647 -7.991 1.00 91.75 160 ILE A C 1
ATOM 1233 O O . ILE A 1 160 ? 5.021 -10.187 -7.694 1.00 91.75 160 ILE A O 1
ATOM 1237 N N . PRO A 1 161 ? 6.986 -11.095 -7.055 1.00 93.44 161 PRO A N 1
ATOM 1238 C CA . PRO A 1 161 ? 6.750 -10.876 -5.641 1.00 93.44 161 PRO A CA 1
ATOM 1239 C C . PRO A 1 161 ? 6.947 -9.402 -5.285 1.00 93.44 161 PRO A C 1
ATOM 1241 O O . PRO A 1 161 ? 7.890 -8.739 -5.728 1.00 93.44 161 PRO A O 1
ATOM 1244 N N . GLN A 1 162 ? 6.074 -8.913 -4.418 1.00 94.06 162 GLN A N 1
ATOM 1245 C CA . GLN A 1 162 ? 6.173 -7.622 -3.768 1.00 94.06 162 GLN A CA 1
ATOM 1246 C C . GLN A 1 162 ? 6.115 -7.839 -2.262 1.00 94.06 162 GLN A C 1
ATOM 1248 O O . GLN A 1 162 ? 5.190 -8.463 -1.754 1.00 94.06 162 GLN A O 1
ATOM 1253 N N . ILE A 1 163 ? 7.092 -7.299 -1.547 1.00 93.56 163 ILE A N 1
ATOM 1254 C CA . ILE A 1 163 ? 7.118 -7.314 -0.088 1.00 93.56 163 ILE A CA 1
ATOM 1255 C C . ILE A 1 163 ? 7.084 -5.867 0.374 1.00 93.56 163 ILE A C 1
ATOM 1257 O O . ILE A 1 163 ? 7.926 -5.065 -0.030 1.00 93.56 163 ILE A O 1
ATOM 1261 N N . VAL A 1 164 ? 6.102 -5.543 1.204 1.00 91.62 164 VAL A N 1
ATOM 1262 C CA . VAL A 1 164 ? 5.944 -4.245 1.850 1.00 91.62 164 VAL A CA 1
ATOM 1263 C C . VAL A 1 164 ? 6.102 -4.454 3.344 1.00 91.62 164 VAL A C 1
ATOM 1265 O O . VAL A 1 164 ? 5.389 -5.259 3.943 1.00 91.62 164 VAL A O 1
ATOM 1268 N N . ILE A 1 165 ? 7.032 -3.721 3.940 1.00 90.06 165 ILE A N 1
ATOM 1269 C CA . ILE A 1 165 ? 7.215 -3.663 5.385 1.00 90.06 165 ILE A CA 1
ATOM 1270 C C . ILE A 1 165 ? 7.130 -2.199 5.763 1.00 90.06 165 ILE A C 1
ATOM 1272 O O . ILE A 1 165 ? 7.923 -1.386 5.290 1.00 90.06 165 ILE A O 1
ATOM 1276 N N . GLY A 1 166 ? 6.162 -1.860 6.600 1.00 85.75 166 GLY A N 1
ATOM 1277 C CA . GLY A 1 166 ? 5.988 -0.503 7.075 1.00 85.75 166 GLY A CA 1
ATOM 1278 C C . GLY A 1 166 ? 5.799 -0.444 8.575 1.00 85.75 166 GLY A C 1
ATOM 1279 O O . GLY A 1 166 ? 5.220 -1.342 9.188 1.00 85.75 166 GLY A O 1
ATOM 1280 N N . GLY A 1 167 ? 6.317 0.629 9.152 1.00 84.12 167 GLY A N 1
ATOM 1281 C CA . GLY A 1 167 ? 6.185 0.984 10.551 1.00 84.12 167 GLY A CA 1
ATOM 1282 C C . GLY A 1 167 ? 5.800 2.452 10.655 1.00 84.12 167 GLY A C 1
ATOM 1283 O O . GLY A 1 167 ? 6.245 3.290 9.873 1.00 84.12 167 GLY A O 1
ATOM 1284 N N . GLY A 1 168 ? 4.959 2.786 11.619 1.00 79.50 168 GLY A N 1
ATOM 1285 C CA . GLY A 1 168 ? 4.542 4.165 11.815 1.00 79.50 168 GLY A CA 1
ATOM 1286 C C . GLY A 1 168 ? 4.053 4.437 13.216 1.00 79.50 168 GLY A C 1
ATOM 1287 O O . GLY A 1 168 ? 4.054 3.563 14.085 1.00 79.50 168 GLY A O 1
ATOM 1288 N N . SER A 1 169 ? 3.561 5.655 13.402 1.00 76.19 169 SER A N 1
ATOM 1289 C CA . SER A 1 169 ? 2.574 5.894 14.449 1.00 76.19 169 SER A CA 1
ATOM 1290 C C . SER A 1 169 ? 1.430 4.885 14.304 1.00 76.19 169 SER A C 1
ATOM 1292 O O . SER A 1 169 ? 1.175 4.344 13.221 1.00 76.19 169 SER A O 1
ATOM 1294 N N . LYS A 1 170 ? 0.790 4.554 15.422 1.00 67.00 170 LYS A N 1
ATOM 1295 C CA . LYS A 1 170 ? -0.335 3.618 15.425 1.00 67.00 170 LYS A CA 1
ATOM 1296 C C . LYS A 1 170 ? -1.387 4.165 14.469 1.00 67.00 170 LYS A C 1
ATOM 1298 O O . LYS A 1 170 ? -1.663 5.358 14.504 1.00 67.00 170 LYS A O 1
ATOM 1303 N N . VAL A 1 171 ? -1.932 3.304 13.608 1.00 58.09 171 VAL A N 1
ATOM 1304 C CA . VAL A 1 171 ? -3.033 3.709 12.732 1.00 58.09 171 VAL A CA 1
ATOM 1305 C C . VAL A 1 171 ? -4.148 4.200 13.630 1.00 58.09 171 VAL A C 1
ATOM 1307 O O . VAL A 1 171 ? -4.764 3.394 14.329 1.00 58.09 171 VAL A O 1
ATOM 1310 N N . GLU A 1 172 ? -4.405 5.503 13.610 1.00 58.19 172 GLU A N 1
ATOM 1311 C CA . GLU A 1 172 ? -5.682 6.021 14.054 1.00 58.19 172 GLU A CA 1
ATOM 1312 C C . GLU A 1 172 ? -6.703 5.582 13.002 1.00 58.19 172 GLU A C 1
ATOM 1314 O O . GLU A 1 172 ? -7.138 6.330 12.129 1.00 58.19 172 GLU A O 1
ATOM 1319 N N . THR A 1 173 ? -7.086 4.309 13.032 1.00 53.09 173 THR A N 1
ATOM 1320 C CA . THR A 1 173 ? -8.431 3.970 12.578 1.00 53.09 173 THR A CA 1
ATOM 1321 C C . THR A 1 173 ? -9.354 4.812 13.450 1.00 53.09 173 THR A C 1
ATOM 1323 O O . THR A 1 173 ? -9.035 4.924 14.631 1.00 53.09 173 THR A O 1
ATOM 1326 N N . ASN A 1 174 ? -10.454 5.372 12.943 1.00 49.59 174 ASN A N 1
ATOM 1327 C CA . ASN A 1 174 ? -11.464 6.051 13.780 1.00 49.59 174 ASN A CA 1
ATOM 1328 C C . ASN A 1 174 ? -12.222 5.067 14.687 1.00 49.59 174 ASN A C 1
ATOM 1330 O O . ASN A 1 174 ? -13.446 5.030 14.742 1.00 49.59 174 ASN A O 1
ATOM 1334 N N . LEU A 1 175 ? -11.468 4.211 15.364 1.00 60.84 175 LEU A N 1
ATOM 1335 C CA . LEU A 1 175 ? -11.772 3.782 16.696 1.00 60.84 175 LEU A CA 1
ATOM 1336 C C . LEU A 1 175 ? -11.748 5.047 17.563 1.00 60.84 175 LEU A C 1
ATOM 1338 O O . LEU A 1 175 ? -10.902 5.912 17.346 1.00 60.84 175 LEU A O 1
ATOM 1342 N N . PRO A 1 176 ? -12.670 5.168 18.510 1.00 63.03 176 PRO A N 1
ATOM 1343 C CA . PRO A 1 176 ? -12.661 6.257 19.471 1.00 63.03 176 PRO A CA 1
ATOM 1344 C C . PRO A 1 176 ? -11.288 6.368 20.144 1.00 63.03 176 PRO A C 1
ATOM 1346 O O . PRO A 1 176 ? -10.723 5.359 20.565 1.00 63.03 176 PRO A O 1
ATOM 1349 N N . ASP A 1 177 ? -10.763 7.588 20.264 1.00 66.62 177 ASP A N 1
ATOM 1350 C CA . ASP A 1 177 ? -9.437 7.850 20.849 1.00 66.62 177 ASP A CA 1
ATOM 1351 C C . ASP A 1 177 ? -9.325 7.356 22.303 1.00 66.62 177 ASP A C 1
ATOM 1353 O O . ASP A 1 177 ? -8.230 7.118 22.818 1.00 66.62 177 ASP A O 1
ATOM 1357 N N . SER A 1 178 ? -10.468 7.146 22.962 1.00 77.12 178 SER A N 1
ATOM 1358 C CA . SER A 1 178 ? -10.579 6.575 24.297 1.00 77.12 178 SER A CA 1
ATOM 1359 C C . SER A 1 178 ? -11.342 5.254 24.305 1.00 77.12 178 SER A C 1
ATOM 1361 O O . SER A 1 178 ? -12.236 5.003 23.494 1.00 77.12 178 SER A O 1
ATOM 1363 N N . VAL A 1 179 ? -11.031 4.408 25.291 1.00 76.62 179 VAL A N 1
ATOM 1364 C CA . VAL A 1 179 ? -11.709 3.117 25.489 1.00 76.62 179 VAL A CA 1
ATOM 1365 C C . VAL A 1 179 ? -13.213 3.338 25.667 1.00 76.62 179 VAL A C 1
ATOM 1367 O O . VAL A 1 179 ? -14.034 2.540 25.227 1.00 76.62 179 VAL A O 1
ATOM 1370 N N . PHE A 1 180 ? -13.567 4.454 26.300 1.00 82.94 180 PHE A N 1
ATOM 1371 C CA . PHE A 1 180 ? -14.933 4.830 26.618 1.00 82.94 180 PHE A CA 1
ATOM 1372 C C . PHE A 1 180 ? -15.704 5.366 25.423 1.00 82.94 180 PHE A C 1
ATOM 1374 O O . PHE A 1 180 ? -16.913 5.199 25.390 1.00 82.94 180 PHE A O 1
ATOM 1381 N N . GLY A 1 181 ? -15.052 5.895 24.387 1.00 83.75 181 GLY A N 1
ATOM 1382 C CA . GLY A 1 181 ? -15.776 6.182 23.152 1.00 83.75 181 GLY A CA 1
ATOM 1383 C C . GLY A 1 181 ? -16.264 4.913 22.435 1.00 83.75 181 GLY A C 1
ATOM 1384 O O . GLY A 1 181 ? -17.044 5.026 21.496 1.00 83.75 181 GLY A O 1
ATOM 1385 N N . LEU A 1 182 ? -15.841 3.701 22.853 1.00 84.06 182 LEU A N 1
ATOM 1386 C CA . LEU A 1 182 ? -16.441 2.443 22.373 1.00 84.06 182 LEU A CA 1
ATOM 1387 C C . LEU A 1 182 ? -17.803 2.180 23.037 1.00 84.06 182 LEU A C 1
ATOM 1389 O O . LEU A 1 182 ? -18.563 1.333 22.571 1.00 84.06 182 LEU A O 1
ATOM 1393 N N . VAL A 1 183 ? -18.115 2.878 24.128 1.00 89.12 183 VAL A N 1
ATOM 1394 C CA . VAL A 1 183 ? -19.383 2.779 24.845 1.00 89.12 183 VAL A CA 1
ATOM 1395 C C . VAL A 1 183 ? -20.278 3.925 24.384 1.00 89.12 183 VAL A C 1
ATOM 1397 O O . VAL A 1 183 ? -20.079 5.073 24.758 1.00 89.12 183 VAL A O 1
ATOM 1400 N N . ASN A 1 184 ? -21.293 3.612 23.582 1.00 86.12 184 ASN A N 1
ATOM 1401 C CA . ASN A 1 184 ? -22.205 4.629 23.044 1.00 86.12 184 ASN A CA 1
ATOM 1402 C C . ASN A 1 184 ? -23.303 5.058 24.035 1.00 86.12 184 ASN A C 1
ATOM 1404 O O . ASN A 1 184 ? -24.044 5.996 23.749 1.00 86.12 184 ASN A O 1
ATOM 1408 N N . ASP A 1 185 ? -23.441 4.368 25.173 1.00 92.38 185 ASP A N 1
ATOM 1409 C CA . ASP A 1 185 ? -24.474 4.650 26.172 1.00 92.38 185 ASP A CA 1
ATOM 1410 C C . ASP A 1 185 ? -24.016 5.753 27.152 1.00 92.38 185 ASP A C 1
ATOM 1412 O O . ASP A 1 185 ? -23.137 5.508 27.988 1.00 92.38 185 ASP A O 1
ATOM 1416 N N . PRO A 1 186 ? -24.619 6.958 27.108 1.00 91.56 186 PRO A N 1
ATOM 1417 C CA . PRO A 1 186 ? -24.229 8.069 27.971 1.00 91.56 186 PRO A CA 1
ATOM 1418 C C . PRO A 1 186 ? -24.510 7.807 29.457 1.00 91.56 186 PRO A C 1
ATOM 1420 O O . PRO A 1 186 ? -23.847 8.399 30.308 1.00 91.56 186 PRO A O 1
ATOM 1423 N N . THR A 1 187 ? -25.468 6.934 29.788 1.00 92.88 187 THR A N 1
ATOM 1424 C CA . THR A 1 187 ? -25.816 6.619 31.181 1.00 92.88 187 THR A CA 1
ATOM 1425 C C . THR A 1 187 ? -24.749 5.743 31.826 1.00 92.88 187 THR A C 1
ATOM 1427 O O . THR A 1 187 ? -24.280 6.058 32.916 1.00 92.88 187 THR A O 1
ATOM 1430 N N . LEU A 1 188 ? -24.279 4.711 31.123 1.00 91.12 188 LEU A N 1
ATOM 1431 C CA . LEU A 1 188 ? -23.175 3.869 31.587 1.00 91.12 188 LEU A CA 1
ATOM 1432 C C . LEU A 1 188 ? -21.854 4.640 31.614 1.00 91.12 188 LEU A C 1
ATOM 1434 O O . LEU A 1 188 ? -21.078 4.503 32.558 1.00 91.12 188 LEU A O 1
ATOM 1438 N N . LEU A 1 189 ? -21.618 5.516 30.633 1.00 90.94 189 LEU A N 1
ATOM 1439 C CA . LEU A 1 189 ? -20.475 6.428 30.667 1.00 90.94 189 LEU A CA 1
ATOM 1440 C C . LEU A 1 189 ? -20.495 7.325 31.901 1.00 90.94 189 LEU A C 1
ATOM 1442 O O . LEU A 1 189 ? -19.443 7.564 32.497 1.00 90.94 189 LEU A O 1
ATOM 1446 N N . ALA A 1 190 ? -21.678 7.797 32.309 1.00 92.88 190 ALA A N 1
ATOM 1447 C CA . ALA A 1 190 ? -21.818 8.627 33.495 1.00 92.88 190 ALA A CA 1
ATOM 1448 C C . ALA A 1 190 ? -21.276 7.935 34.762 1.00 92.88 190 ALA A C 1
ATOM 1450 O O . ALA A 1 190 ? -20.762 8.603 35.656 1.00 92.88 190 ALA A O 1
ATOM 1451 N N . GLN A 1 191 ? -21.342 6.604 34.782 1.00 94.06 191 GLN A N 1
ATOM 1452 C CA . GLN A 1 191 ? -21.021 5.729 35.905 1.00 94.06 191 GLN A CA 1
ATOM 1453 C C . GLN A 1 191 ? -19.589 5.166 35.871 1.00 94.06 191 GLN A C 1
ATOM 1455 O O . GLN A 1 191 ? -19.238 4.348 36.718 1.00 94.06 191 GLN A O 1
ATOM 1460 N N . ALA A 1 192 ? -18.761 5.552 34.898 1.00 92.88 192 ALA A N 1
ATOM 1461 C CA . ALA A 1 192 ? -17.389 5.065 34.756 1.00 92.88 192 ALA A CA 1
ATOM 1462 C C . ALA A 1 192 ? -16.374 5.873 35.585 1.00 92.88 192 ALA A C 1
ATOM 1464 O O . ALA A 1 192 ? -16.468 7.098 35.646 1.00 92.88 192 ALA A O 1
ATOM 1465 N N . ALA A 1 193 ? -15.351 5.200 36.131 1.00 90.06 193 ALA A N 1
ATOM 1466 C CA . ALA A 1 193 ? -14.351 5.812 37.018 1.00 90.06 193 ALA A CA 1
ATOM 1467 C C . ALA A 1 193 ? -13.472 6.885 36.343 1.00 90.06 193 ALA A C 1
ATOM 1469 O O . ALA A 1 193 ? -13.226 7.939 36.923 1.00 90.06 193 ALA A O 1
ATOM 1470 N N . THR A 1 194 ? -12.992 6.629 35.115 1.00 83.06 194 THR A N 1
ATOM 1471 C CA . THR A 1 194 ? -12.058 7.530 34.410 1.00 83.06 194 THR A CA 1
ATOM 1472 C C . THR A 1 194 ? -12.301 7.522 32.902 1.00 83.06 194 THR A C 1
ATOM 1474 O O . THR A 1 194 ? -11.774 6.668 32.191 1.00 83.06 194 THR A O 1
ATOM 1477 N N . ARG A 1 195 ? -13.054 8.501 32.390 1.00 80.00 195 ARG A N 1
ATOM 1478 C CA . ARG A 1 195 ? -13.519 8.535 30.986 1.00 80.00 195 ARG A CA 1
ATOM 1479 C C . ARG A 1 195 ? -12.428 8.829 29.946 1.00 80.00 195 ARG A C 1
ATOM 1481 O O . ARG A 1 195 ? -12.593 8.473 28.782 1.00 80.00 195 ARG A O 1
ATOM 1488 N N . ASP A 1 196 ? -11.290 9.374 30.369 1.00 75.19 196 ASP A N 1
ATOM 1489 C CA . ASP A 1 196 ? -10.223 9.845 29.467 1.00 75.19 196 ASP A CA 1
ATOM 1490 C C . ASP A 1 196 ? -9.111 8.809 29.233 1.00 75.19 196 ASP A C 1
ATOM 1492 O O . ASP A 1 196 ? -7.965 9.135 28.925 1.00 75.19 196 ASP A O 1
ATOM 1496 N N . SER A 1 197 ? -9.431 7.524 29.380 1.00 75.00 197 SER A N 1
ATOM 1497 C CA . SER A 1 197 ? -8.462 6.454 29.139 1.00 75.00 197 SER A CA 1
ATOM 1498 C C . SER A 1 197 ? -8.216 6.274 27.640 1.00 75.00 197 SER A C 1
ATOM 1500 O O . SER A 1 197 ? -9.056 5.707 26.943 1.00 75.00 197 SER A O 1
ATOM 1502 N N . ILE A 1 198 ? -7.056 6.718 27.154 1.00 73.69 198 ILE A N 1
ATOM 1503 C CA . ILE A 1 198 ? -6.658 6.612 25.741 1.00 73.69 198 ILE A CA 1
ATOM 1504 C C . ILE A 1 198 ? -6.427 5.144 25.347 1.00 73.69 198 ILE A C 1
ATOM 1506 O O . ILE A 1 198 ? -5.836 4.360 26.104 1.00 73.69 198 ILE A O 1
ATOM 1510 N N . LEU A 1 199 ? -6.886 4.769 24.147 1.00 69.12 199 LEU A N 1
ATOM 1511 C CA . LEU A 1 199 ? -6.614 3.462 23.546 1.00 69.12 199 LEU A CA 1
ATOM 1512 C C . LEU A 1 199 ? -5.191 3.399 22.998 1.00 69.12 199 LEU A C 1
ATOM 1514 O O . LEU A 1 199 ? -4.918 3.664 21.830 1.00 69.12 199 LEU A O 1
ATOM 1518 N N . GLU A 1 200 ? -4.263 2.958 23.836 1.00 61.03 200 GLU A N 1
ATOM 1519 C CA . GLU A 1 200 ? -2.939 2.572 23.373 1.00 61.03 200 GLU A CA 1
ATOM 1520 C C . GLU A 1 200 ? -2.931 1.086 22.978 1.00 61.03 200 GLU A C 1
ATOM 1522 O O . GLU A 1 200 ? -3.410 0.243 23.722 1.00 61.03 200 GLU A O 1
ATOM 1527 N N . ASN A 1 201 ? -2.337 0.747 21.826 1.00 56.41 201 ASN A N 1
ATOM 1528 C CA . ASN A 1 201 ? -1.997 -0.633 21.404 1.00 56.41 201 ASN A CA 1
ATOM 1529 C C . ASN A 1 201 ? -3.099 -1.520 20.786 1.00 56.41 201 ASN A C 1
ATOM 1531 O O . ASN A 1 201 ? -2.811 -2.682 20.509 1.00 56.41 201 ASN A O 1
ATOM 1535 N N . ILE A 1 202 ? -4.305 -1.027 20.475 1.00 58.31 202 ILE A N 1
ATOM 1536 C CA . ILE A 1 202 ? -5.292 -1.867 19.752 1.00 58.31 202 ILE A CA 1
ATOM 1537 C C . ILE A 1 202 ? -4.880 -2.133 18.294 1.00 58.31 202 ILE A C 1
ATOM 1539 O O . ILE A 1 202 ? -5.155 -3.207 17.756 1.00 58.31 202 ILE A O 1
ATOM 1543 N N . ASN A 1 203 ? -4.174 -1.191 17.665 1.00 63.31 203 ASN A N 1
ATOM 1544 C CA . ASN A 1 203 ? -3.695 -1.336 16.293 1.00 63.31 203 ASN A CA 1
ATOM 1545 C C . ASN A 1 203 ? -2.184 -1.542 16.255 1.00 63.31 203 ASN A C 1
ATOM 1547 O O . ASN A 1 203 ? -1.427 -0.804 16.892 1.00 63.31 203 ASN A O 1
ATOM 1551 N N . SER A 1 204 ? -1.733 -2.517 15.461 1.00 65.44 204 SER A N 1
ATOM 1552 C CA . SER A 1 204 ? -0.306 -2.681 15.205 1.00 65.44 204 SER A CA 1
ATOM 1553 C C . SER A 1 204 ? 0.217 -1.467 14.433 1.00 65.44 204 SER A C 1
ATOM 1555 O O . SER A 1 204 ? -0.336 -1.070 13.409 1.00 65.44 204 SER A O 1
ATOM 1557 N N . SER A 1 205 ? 1.318 -0.887 14.903 1.00 74.19 205 SER A N 1
ATOM 1558 C CA . SER A 1 205 ? 2.090 0.118 14.155 1.00 74.19 205 SER A CA 1
ATOM 1559 C C . SER A 1 205 ? 2.768 -0.468 12.916 1.00 74.19 205 SER A C 1
ATOM 1561 O O . SER A 1 205 ? 3.204 0.268 12.032 1.00 74.19 205 SER A O 1
ATOM 1563 N N . ILE A 1 206 ? 2.868 -1.797 12.874 1.00 79.81 206 ILE A N 1
ATOM 1564 C CA . ILE A 1 206 ? 3.526 -2.560 11.826 1.00 79.81 206 ILE A CA 1
ATOM 1565 C C . ILE A 1 206 ? 2.476 -3.058 10.838 1.00 79.81 206 ILE A C 1
ATOM 1567 O O . ILE A 1 206 ? 1.457 -3.639 11.231 1.00 79.81 206 ILE A O 1
ATOM 1571 N N . VAL A 1 207 ? 2.762 -2.852 9.557 1.00 83.94 207 VAL A N 1
ATOM 1572 C CA . VAL A 1 207 ? 2.032 -3.430 8.431 1.00 83.94 207 VAL A CA 1
ATOM 1573 C C . VAL A 1 207 ? 3.016 -4.264 7.627 1.00 83.94 207 VAL A C 1
ATOM 1575 O O . VAL A 1 207 ? 4.064 -3.775 7.205 1.00 83.94 207 VAL A O 1
ATOM 1578 N N . ILE A 1 208 ? 2.670 -5.529 7.413 1.00 88.31 208 ILE A N 1
ATOM 1579 C CA . ILE A 1 208 ? 3.390 -6.410 6.497 1.00 88.31 208 ILE A CA 1
ATOM 1580 C C . ILE A 1 208 ? 2.412 -6.783 5.394 1.00 88.31 208 ILE A C 1
ATOM 1582 O O . ILE A 1 208 ? 1.332 -7.307 5.675 1.00 88.31 208 ILE A O 1
ATOM 1586 N N . ALA A 1 209 ? 2.785 -6.521 4.146 1.00 92.06 209 ALA A N 1
ATOM 1587 C CA . ALA A 1 209 ? 2.012 -6.958 2.996 1.00 92.06 209 ALA A CA 1
ATOM 1588 C C . ALA A 1 209 ? 2.880 -7.715 1.992 1.00 92.06 209 ALA A C 1
ATOM 1590 O O . ALA A 1 209 ? 4.016 -7.344 1.703 1.00 92.06 209 ALA A O 1
ATOM 1591 N N . LEU A 1 210 ? 2.314 -8.787 1.459 1.00 94.00 210 LEU A N 1
ATOM 1592 C CA . LEU A 1 210 ? 2.852 -9.616 0.401 1.00 94.00 210 LEU A CA 1
ATOM 1593 C C . LEU A 1 210 ? 1.915 -9.487 -0.797 1.00 94.00 210 LEU A C 1
ATOM 1595 O O . LEU A 1 210 ? 0.743 -9.845 -0.720 1.00 94.00 210 LEU A O 1
ATOM 1599 N N . GLY A 1 211 ? 2.434 -8.955 -1.893 1.00 93.69 211 GLY A N 1
ATOM 1600 C CA . GLY A 1 211 ? 1.767 -8.914 -3.185 1.00 93.69 211 GLY A CA 1
ATOM 1601 C C . GLY A 1 211 ? 2.413 -9.906 -4.144 1.00 93.69 211 GLY A C 1
ATOM 1602 O O . GLY A 1 211 ? 3.613 -10.175 -4.069 1.00 93.69 211 GLY A O 1
ATOM 1603 N N . ALA A 1 212 ? 1.632 -10.440 -5.070 1.00 95.06 212 ALA A N 1
ATOM 1604 C CA . ALA A 1 212 ? 2.132 -11.239 -6.175 1.00 95.06 212 ALA A CA 1
ATOM 1605 C C . ALA A 1 212 ? 1.377 -10.887 -7.455 1.00 95.06 212 ALA A C 1
ATOM 1607 O O . ALA A 1 212 ? 0.146 -10.887 -7.481 1.00 95.06 212 ALA A O 1
ATOM 1608 N N . HIS A 1 213 ? 2.124 -10.635 -8.528 1.00 93.56 213 HIS A N 1
ATOM 1609 C CA . HIS A 1 213 ? 1.569 -10.519 -9.873 1.00 93.56 213 HIS A CA 1
ATOM 1610 C C . HIS A 1 213 ? 2.046 -11.690 -10.730 1.00 93.56 213 HIS A C 1
ATOM 1612 O O . HIS A 1 213 ? 3.217 -12.073 -10.685 1.00 93.56 213 HIS A O 1
ATOM 1618 N N . TYR A 1 214 ? 1.130 -12.252 -11.515 1.00 94.94 214 TYR A N 1
ATOM 1619 C CA . TYR A 1 214 ? 1.413 -13.342 -12.443 1.00 94.94 214 TYR A CA 1
ATOM 1620 C C . TYR A 1 214 ? 0.856 -13.008 -13.833 1.00 94.94 214 TYR A C 1
ATOM 1622 O O . TYR A 1 214 ? -0.340 -13.207 -14.083 1.00 94.94 214 TYR A O 1
ATOM 1630 N N . PRO A 1 215 ? 1.682 -12.464 -14.745 1.00 92.12 215 PRO A N 1
ATOM 1631 C CA . PRO A 1 215 ? 1.252 -12.106 -16.089 1.00 92.12 215 PRO A CA 1
ATOM 1632 C C . PRO A 1 215 ? 0.898 -13.355 -16.910 1.00 92.12 215 PRO A C 1
ATOM 1634 O O . PRO A 1 215 ? 1.766 -14.150 -17.260 1.00 92.12 215 PRO A O 1
ATOM 1637 N N . LEU A 1 216 ? -0.382 -13.549 -17.233 1.00 91.94 216 LEU A N 1
ATOM 1638 C CA . LEU A 1 216 ? -0.871 -14.712 -17.990 1.00 91.94 216 LEU A CA 1
ATOM 1639 C C . LEU A 1 216 ? -0.732 -14.528 -19.503 1.00 91.94 216 LEU A C 1
ATOM 1641 O O . LEU A 1 216 ? -0.447 -15.473 -20.237 1.00 91.94 216 LEU A O 1
ATOM 1645 N N . SER A 1 217 ? -0.985 -13.310 -19.969 1.00 91.19 217 SER A N 1
ATOM 1646 C CA . SER A 1 217 ? -0.954 -12.918 -21.377 1.00 91.19 217 SER A CA 1
ATOM 1647 C C . SER A 1 217 ? -0.409 -11.499 -21.493 1.00 91.19 217 SER A C 1
ATOM 1649 O O . SER A 1 217 ? -0.158 -10.855 -20.484 1.00 91.19 217 SER A O 1
ATOM 1651 N N . ASN A 1 218 ? -0.300 -10.954 -22.701 1.00 86.44 218 ASN A N 1
ATOM 1652 C CA . ASN A 1 218 ? 0.047 -9.543 -22.906 1.00 86.44 218 ASN A CA 1
ATOM 1653 C C . ASN A 1 218 ? -1.046 -8.545 -22.464 1.00 86.44 218 ASN A C 1
ATOM 1655 O O . ASN A 1 218 ? -0.850 -7.340 -22.597 1.00 86.44 218 ASN A O 1
ATOM 1659 N N . ARG A 1 219 ? -2.207 -9.018 -21.988 1.00 90.75 219 ARG A N 1
ATOM 1660 C CA . ARG A 1 219 ? -3.316 -8.166 -21.523 1.00 90.75 219 ARG A CA 1
ATOM 1661 C C . ARG A 1 219 ? -3.870 -8.533 -20.165 1.00 90.75 219 ARG A C 1
ATOM 1663 O O . ARG A 1 219 ? -4.768 -7.848 -19.687 1.00 90.75 219 ARG A O 1
ATOM 1670 N N . THR A 1 220 ? -3.420 -9.624 -19.568 1.00 93.12 220 THR A N 1
ATOM 1671 C CA . THR A 1 220 ? -4.038 -10.139 -18.352 1.00 93.12 220 THR A CA 1
ATOM 1672 C C . THR A 1 220 ? -2.969 -10.595 -17.392 1.00 93.12 220 THR A C 1
ATOM 1674 O O . THR A 1 220 ? -2.092 -11.374 -17.764 1.00 93.12 220 THR A O 1
ATOM 1677 N N . SER A 1 221 ? -3.097 -10.148 -16.152 1.00 94.56 221 SER A N 1
ATOM 1678 C CA . SER A 1 221 ? -2.264 -10.567 -15.032 1.00 94.56 221 SER A CA 1
ATOM 1679 C C . SER A 1 221 ? -3.165 -11.013 -13.895 1.00 94.56 221 SER A C 1
ATOM 1681 O O . SER A 1 221 ? -4.156 -10.344 -13.608 1.00 94.56 221 SER A O 1
ATOM 1683 N N . LEU A 1 222 ? -2.830 -12.118 -13.235 1.00 96.56 222 LEU A N 1
ATOM 1684 C CA . LEU A 1 222 ? -3.414 -12.425 -11.933 1.00 96.56 222 LEU A CA 1
ATOM 1685 C C . LEU A 1 222 ? -2.731 -11.568 -10.878 1.00 96.56 222 LEU A C 1
ATOM 1687 O O . LEU A 1 222 ? -1.529 -11.312 -10.965 1.00 96.56 222 LEU A O 1
ATOM 1691 N N . VAL A 1 223 ? -3.505 -11.137 -9.892 1.00 96.31 223 VAL A N 1
ATOM 1692 C CA . VAL A 1 223 ? -3.015 -10.364 -8.753 1.00 96.31 223 VAL A CA 1
ATOM 1693 C C . VAL A 1 223 ? -3.455 -11.036 -7.462 1.00 96.31 223 VAL A C 1
ATOM 1695 O O . VAL A 1 223 ? -4.584 -11.519 -7.364 1.00 96.31 223 VAL A O 1
ATOM 1698 N N . GLY A 1 224 ? -2.558 -11.093 -6.489 1.00 96.31 224 GLY A N 1
ATOM 1699 C CA . GLY A 1 224 ? -2.829 -11.597 -5.152 1.00 96.31 224 GLY A CA 1
ATOM 1700 C C . GLY A 1 224 ? -2.213 -10.669 -4.120 1.00 96.31 224 GLY A C 1
ATOM 1701 O O . GLY A 1 224 ? -1.040 -10.335 -4.236 1.00 96.31 224 GLY A O 1
ATOM 1702 N N . ASP A 1 225 ? -2.999 -10.286 -3.122 1.00 95.44 225 ASP A N 1
ATOM 1703 C CA . ASP A 1 225 ? -2.593 -9.399 -2.038 1.00 95.44 225 ASP A CA 1
ATOM 1704 C C . ASP A 1 225 ? -2.894 -10.073 -0.696 1.00 95.44 225 ASP A C 1
ATOM 1706 O O . ASP A 1 225 ? -4.031 -10.464 -0.424 1.00 95.44 225 ASP A O 1
ATOM 1710 N N . LEU A 1 226 ? -1.886 -10.170 0.165 1.00 95.12 226 LEU A N 1
ATOM 1711 C CA . LEU A 1 226 ? -2.000 -10.571 1.560 1.00 95.12 226 LEU A CA 1
ATOM 1712 C C . LEU A 1 226 ? -1.423 -9.456 2.430 1.00 95.12 226 LEU A C 1
ATOM 1714 O O . LEU A 1 226 ? -0.241 -9.164 2.339 1.00 95.12 226 LEU A O 1
ATOM 1718 N N . ALA A 1 227 ? -2.221 -8.855 3.297 1.00 91.94 227 ALA A N 1
ATOM 1719 C CA . ALA A 1 227 ? -1.777 -7.879 4.282 1.00 91.94 227 ALA A CA 1
ATOM 1720 C C . ALA A 1 227 ? -2.164 -8.341 5.687 1.00 91.94 227 ALA A C 1
ATOM 1722 O O . ALA A 1 227 ? -3.262 -8.864 5.898 1.00 91.94 227 ALA A O 1
ATOM 1723 N N . VAL A 1 228 ? -1.257 -8.135 6.638 1.00 88.69 228 VAL A N 1
ATOM 1724 C CA . VAL A 1 228 ? -1.431 -8.412 8.066 1.00 88.69 228 VAL A CA 1
ATOM 1725 C C . VAL A 1 228 ? -0.920 -7.233 8.892 1.00 88.69 228 VAL A C 1
ATOM 1727 O O . VAL A 1 228 ? 0.035 -6.549 8.517 1.00 88.69 228 VAL A O 1
ATOM 1730 N N . GLY A 1 229 ? -1.573 -7.001 10.030 1.00 85.06 229 GLY A N 1
ATOM 1731 C CA . GLY A 1 229 ? -1.336 -5.859 10.910 1.00 85.06 229 GLY A CA 1
ATOM 1732 C C . GLY A 1 229 ? -2.597 -5.009 11.052 1.00 85.06 229 GLY A C 1
ATOM 1733 O O . GLY A 1 229 ? -3.694 -5.555 11.178 1.00 85.06 229 GLY A O 1
ATOM 1734 N N . ALA A 1 230 ? -2.458 -3.682 10.974 1.00 77.81 230 ALA A N 1
ATOM 1735 C CA . ALA A 1 230 ? -3.576 -2.739 11.085 1.00 77.81 230 ALA A CA 1
ATOM 1736 C C . ALA A 1 230 ? -4.678 -2.964 10.032 1.00 77.81 230 ALA A C 1
ATOM 1738 O O . ALA A 1 230 ? -5.852 -2.662 10.260 1.00 77.81 230 ALA A O 1
ATOM 1739 N N . ARG A 1 231 ? -4.297 -3.525 8.879 1.00 84.81 231 ARG A N 1
ATOM 1740 C CA . ARG A 1 231 ? -5.201 -3.983 7.825 1.00 84.81 231 ARG A CA 1
ATOM 1741 C C . ARG A 1 231 ? -4.948 -5.464 7.593 1.00 84.81 231 ARG A C 1
ATOM 1743 O O . ARG A 1 231 ? -3.854 -5.846 7.184 1.00 84.81 231 ARG A O 1
ATOM 1750 N N . ALA A 1 232 ? -5.965 -6.283 7.838 1.00 89.81 232 ALA A N 1
ATOM 1751 C CA . ALA A 1 232 ? -5.954 -7.684 7.451 1.00 89.81 232 ALA A CA 1
ATOM 1752 C C . ALA A 1 232 ? -6.696 -7.809 6.120 1.00 89.81 232 ALA A C 1
ATOM 1754 O O . ALA A 1 232 ? -7.882 -7.486 6.040 1.00 89.81 232 ALA A O 1
ATOM 1755 N N . LYS A 1 233 ? -6.013 -8.253 5.068 1.00 94.38 233 LYS A N 1
ATOM 1756 C CA . LYS A 1 233 ? -6.613 -8.419 3.739 1.00 94.38 233 LYS A CA 1
ATOM 1757 C C . LYS A 1 233 ? -6.017 -9.637 3.061 1.00 94.38 233 LYS A C 1
ATOM 1759 O O . LYS A 1 233 ? -4.806 -9.768 3.005 1.00 94.38 233 LYS A O 1
ATOM 1764 N N . LEU A 1 234 ? -6.869 -10.491 2.521 1.00 96.38 234 LEU A N 1
ATOM 1765 C CA . LEU A 1 234 ? -6.515 -11.541 1.581 1.00 96.38 234 LEU A CA 1
ATOM 1766 C C . LEU A 1 234 ? -7.397 -11.345 0.355 1.00 96.38 234 LEU A C 1
ATOM 1768 O O . LEU A 1 234 ? -8.606 -11.554 0.427 1.00 96.38 234 LEU A O 1
ATOM 1772 N N . ALA A 1 235 ? -6.809 -10.920 -0.754 1.00 97.12 235 ALA A N 1
ATOM 1773 C CA . ALA A 1 235 ? -7.529 -10.669 -1.990 1.00 97.12 235 ALA A CA 1
ATOM 1774 C C . ALA A 1 235 ? -6.826 -11.324 -3.174 1.00 97.12 235 ALA A C 1
ATOM 1776 O O . ALA A 1 235 ? -5.602 -11.357 -3.251 1.00 97.12 235 ALA A O 1
ATOM 1777 N N . VAL A 1 236 ? -7.621 -11.829 -4.109 1.00 97.94 236 VAL A N 1
ATOM 1778 C CA . VAL A 1 236 ? -7.161 -12.381 -5.382 1.00 97.94 236 VAL A CA 1
ATOM 1779 C C . VAL A 1 236 ? -7.978 -11.775 -6.508 1.00 97.94 236 VAL A C 1
ATOM 1781 O O . VAL A 1 236 ? -9.135 -11.396 -6.328 1.00 97.94 236 VAL A O 1
ATOM 1784 N N . GLY A 1 237 ? -7.387 -11.650 -7.684 1.00 97.31 237 GLY A N 1
ATOM 1785 C CA . GLY A 1 237 ? -8.062 -10.997 -8.786 1.00 97.31 237 GLY A CA 1
ATOM 1786 C C . GLY A 1 237 ? -7.284 -11.010 -10.080 1.00 97.31 237 GLY A C 1
ATOM 1787 O O . GLY A 1 237 ? -6.336 -11.775 -10.262 1.00 97.31 237 GLY A O 1
ATOM 1788 N N . ALA A 1 238 ? -7.690 -10.121 -10.975 1.00 97.38 238 ALA A N 1
ATOM 1789 C CA . ALA A 1 238 ? -7.032 -9.920 -12.248 1.00 97.38 238 ALA A CA 1
ATOM 1790 C C . ALA A 1 238 ? -6.894 -8.432 -12.579 1.00 97.38 238 ALA A C 1
ATOM 1792 O O . ALA A 1 238 ? -7.747 -7.611 -12.237 1.00 97.38 238 ALA A O 1
ATOM 1793 N N . LYS A 1 239 ? -5.815 -8.103 -13.286 1.00 96.06 239 LYS A N 1
ATOM 1794 C CA . LYS A 1 239 ? -5.609 -6.831 -13.976 1.00 96.06 239 LYS A CA 1
ATOM 1795 C C . LYS A 1 239 ? -5.735 -7.080 -15.477 1.00 96.06 239 LYS A C 1
ATOM 1797 O O . LYS A 1 239 ? -5.139 -8.020 -16.003 1.00 96.06 239 LYS A O 1
ATOM 1802 N N . PHE A 1 240 ? -6.531 -6.262 -16.152 1.00 95.25 240 PHE A N 1
ATOM 1803 C CA . PHE A 1 240 ? -6.808 -6.333 -17.578 1.00 95.25 240 PHE A CA 1
ATOM 1804 C C . PHE A 1 240 ? -6.398 -5.034 -18.266 1.00 95.25 240 PHE A C 1
ATOM 1806 O O . PHE A 1 240 ? -6.891 -3.966 -17.912 1.00 95.25 240 PHE A O 1
ATOM 1813 N N . PHE A 1 241 ? -5.541 -5.128 -19.275 1.00 91.56 241 PHE A N 1
ATOM 1814 C CA . PHE A 1 241 ? -5.109 -3.995 -20.087 1.00 91.56 241 PHE A CA 1
ATOM 1815 C C . PHE A 1 241 ? -5.983 -3.894 -21.331 1.00 91.56 241 PHE A C 1
ATOM 1817 O O . PHE A 1 241 ? -6.053 -4.829 -22.141 1.00 91.56 241 PHE A O 1
ATOM 1824 N N . THR A 1 242 ? -6.658 -2.758 -21.492 1.00 89.25 242 THR A N 1
ATOM 1825 C CA . THR A 1 242 ? -7.411 -2.518 -22.720 1.00 89.25 242 THR A CA 1
ATOM 1826 C C . THR A 1 242 ? -6.469 -2.260 -23.888 1.00 89.25 242 THR A C 1
ATOM 1828 O O . THR A 1 242 ? -5.376 -1.723 -23.743 1.00 89.25 242 THR A O 1
ATOM 1831 N N . ARG A 1 243 ? -6.909 -2.656 -25.084 1.00 77.00 243 ARG A N 1
ATOM 1832 C CA . ARG A 1 243 ? -6.375 -2.081 -26.322 1.00 77.00 243 ARG A CA 1
ATOM 1833 C C . ARG A 1 243 ? -6.740 -0.589 -26.373 1.00 77.00 243 ARG A C 1
ATOM 1835 O O . ARG A 1 243 ? -7.706 -0.205 -25.714 1.00 77.00 243 ARG A O 1
ATOM 1842 N N . PRO A 1 244 ? -6.029 0.232 -27.162 1.00 57.78 244 PRO A N 1
ATOM 1843 C CA . PRO A 1 244 ? -6.216 1.676 -27.124 1.00 57.78 244 PRO A CA 1
ATOM 1844 C C . PRO A 1 244 ? -7.658 2.025 -27.455 1.00 57.78 244 PRO A C 1
ATOM 1846 O O . PRO A 1 244 ? -8.147 1.702 -28.535 1.00 57.78 244 PRO A O 1
ATOM 1849 N N . MET A 1 245 ? -8.330 2.680 -26.505 1.00 46.88 245 MET A N 1
ATOM 1850 C CA . MET A 1 245 ? -9.606 3.341 -26.770 1.00 46.88 245 MET A CA 1
ATOM 1851 C C . MET A 1 245 ? -9.378 4.627 -27.578 1.00 46.88 245 MET A C 1
ATOM 1853 O O . MET A 1 245 ? -10.258 5.035 -28.330 1.00 46.88 245 MET A O 1
ATOM 1857 N N . PHE A 1 246 ? -8.168 5.208 -27.496 1.00 47.25 246 PHE A N 1
ATOM 1858 C CA . PHE A 1 246 ? -7.754 6.410 -28.219 1.00 47.25 246 PHE A CA 1
ATOM 1859 C C . PHE A 1 246 ? -6.255 6.351 -28.614 1.00 47.25 246 PHE A C 1
ATOM 1861 O O . PHE A 1 246 ? -5.382 6.500 -27.767 1.00 47.25 246 PHE A O 1
ATOM 1868 N N . GLY A 1 247 ? -5.945 6.179 -29.908 1.00 48.12 247 GLY A N 1
ATOM 1869 C CA . GLY A 1 247 ? -4.640 6.528 -30.513 1.00 48.12 247 GLY A CA 1
ATOM 1870 C C . GLY A 1 247 ? -3.437 5.573 -30.343 1.00 48.12 247 GLY A C 1
ATOM 1871 O O . GLY A 1 247 ? -3.423 4.643 -29.545 1.00 48.12 247 GLY A O 1
ATOM 1872 N N . SER A 1 248 ? -2.380 5.822 -31.133 1.00 58.78 248 SER A N 1
ATOM 1873 C CA . SER A 1 248 ? -1.113 5.066 -31.209 1.00 58.78 248 SER A CA 1
ATOM 1874 C C . SER A 1 248 ? -0.106 5.430 -30.100 1.00 58.78 248 SER A C 1
ATOM 1876 O O . SER A 1 248 ? 1.087 5.573 -30.375 1.00 58.78 248 SER A O 1
ATOM 1878 N N . GLY A 1 249 ? -0.585 5.634 -28.868 1.00 62.94 249 GLY A N 1
ATOM 1879 C CA . GLY A 1 249 ? 0.148 6.285 -27.776 1.00 62.94 249 GLY A CA 1
ATOM 1880 C C . GLY A 1 249 ? 1.527 5.691 -27.462 1.00 62.94 249 GLY A C 1
ATOM 1881 O O . GLY A 1 249 ? 1.774 4.496 -27.644 1.00 62.94 249 GLY A O 1
ATOM 1882 N N . ALA A 1 250 ? 2.437 6.542 -26.979 1.00 75.38 250 ALA A N 1
ATOM 1883 C CA . ALA A 1 250 ? 3.747 6.118 -26.489 1.00 75.38 250 ALA A CA 1
ATOM 1884 C C . ALA A 1 250 ? 3.591 5.092 -25.345 1.00 75.38 250 ALA A C 1
ATOM 1886 O O . ALA A 1 250 ? 2.636 5.199 -24.568 1.00 75.38 250 ALA A O 1
ATOM 1887 N N . PRO A 1 251 ? 4.495 4.105 -25.230 1.00 80.06 251 PRO A N 1
ATOM 1888 C CA . PRO A 1 251 ? 4.429 3.123 -24.156 1.00 80.06 251 PRO A CA 1
ATOM 1889 C C . PRO A 1 251 ? 4.664 3.789 -22.794 1.00 80.06 251 PRO A C 1
ATOM 1891 O O . PRO A 1 251 ? 5.515 4.666 -22.655 1.00 80.06 251 PRO A O 1
ATOM 1894 N N . THR A 1 252 ? 3.916 3.352 -21.788 1.00 81.69 252 THR A N 1
ATOM 1895 C CA . THR A 1 252 ? 4.143 3.612 -20.360 1.00 81.69 252 THR A CA 1
ATOM 1896 C C . THR A 1 252 ? 4.215 2.260 -19.631 1.00 81.69 252 THR A C 1
ATOM 1898 O O . THR A 1 252 ? 3.899 1.238 -20.249 1.00 81.69 252 THR A O 1
ATOM 1901 N N . PRO A 1 253 ? 4.631 2.201 -18.352 1.00 78.81 253 PRO A N 1
ATOM 1902 C CA . PRO A 1 253 ? 4.785 0.917 -17.673 1.00 78.81 253 PRO A CA 1
ATOM 1903 C C . PRO A 1 253 ? 3.433 0.232 -17.409 1.00 78.81 253 PRO A C 1
ATOM 1905 O O . PRO A 1 253 ? 3.381 -0.965 -17.191 1.00 78.81 253 PRO A O 1
ATOM 1908 N N . ASP A 1 254 ? 2.319 0.967 -17.506 1.00 83.88 254 ASP A N 1
ATOM 1909 C CA . ASP A 1 254 ? 0.962 0.449 -17.290 1.00 83.88 254 ASP A CA 1
ATOM 1910 C C . ASP A 1 254 ? 0.132 0.326 -18.583 1.00 83.88 254 ASP A C 1
ATOM 1912 O O . ASP A 1 254 ? -1.089 0.203 -18.521 1.00 83.88 254 ASP A O 1
ATOM 1916 N N . GLY A 1 255 ? 0.772 0.369 -19.755 1.00 85.25 255 GLY A N 1
ATOM 1917 C CA . GLY A 1 255 ? 0.101 0.378 -21.064 1.00 85.25 255 GLY A CA 1
ATOM 1918 C C . GLY A 1 255 ? 0.446 1.622 -21.878 1.00 85.25 255 GLY A C 1
ATOM 1919 O O . GLY A 1 255 ? 1.308 2.410 -21.490 1.00 85.25 255 GLY A O 1
ATOM 1920 N N . ARG A 1 256 ? -0.170 1.828 -23.042 1.00 87.19 256 ARG A N 1
ATOM 1921 C CA . ARG A 1 256 ? 0.068 3.054 -23.824 1.00 87.19 256 ARG A CA 1
ATOM 1922 C C . ARG A 1 256 ? -0.695 4.240 -23.247 1.00 87.19 256 ARG A C 1
ATOM 1924 O O . ARG A 1 256 ? -1.690 4.094 -22.545 1.00 87.19 256 ARG A O 1
ATOM 1931 N N . VAL A 1 257 ? -0.243 5.445 -23.581 1.00 89.56 257 VAL A N 1
ATOM 1932 C CA . VAL A 1 257 ? -1.010 6.668 -23.299 1.00 89.56 257 VAL A CA 1
ATOM 1933 C C . VAL A 1 257 ? -2.428 6.538 -23.866 1.00 89.56 257 VAL A C 1
ATOM 1935 O O . VAL A 1 257 ? -2.581 6.285 -25.058 1.00 89.56 257 VAL A O 1
ATOM 1938 N N . GLY A 1 258 ? -3.439 6.703 -23.008 1.00 89.25 258 GLY A N 1
ATOM 1939 C CA . GLY A 1 258 ? -4.858 6.545 -23.344 1.00 89.25 258 GLY A CA 1
ATOM 1940 C C . GLY A 1 258 ? -5.420 5.119 -23.225 1.00 89.25 258 GLY A C 1
ATOM 1941 O O . GLY A 1 258 ? -6.617 4.935 -23.440 1.00 89.25 258 GLY A O 1
ATOM 1942 N N . GLU A 1 259 ? -4.605 4.116 -22.877 1.00 90.62 259 GLU A N 1
ATOM 1943 C CA . GLU A 1 259 ? -5.046 2.737 -22.611 1.00 90.62 259 GLU A CA 1
ATOM 1944 C C . GLU A 1 259 ? -5.297 2.533 -21.117 1.00 90.62 259 GLU A C 1
ATOM 1946 O O . GLU A 1 259 ? -4.336 2.391 -20.359 1.00 90.62 259 GLU A O 1
ATOM 1951 N N . PRO A 1 260 ? -6.555 2.490 -20.646 1.00 93.81 260 PRO A N 1
ATOM 1952 C CA . PRO A 1 260 ? -6.788 2.150 -19.259 1.00 93.81 260 PRO A CA 1
ATOM 1953 C C . PRO A 1 260 ? -6.532 0.666 -18.983 1.00 93.81 260 PRO A C 1
ATOM 1955 O O . PRO A 1 260 ? -6.819 -0.216 -19.804 1.00 93.81 260 PRO A O 1
ATOM 1958 N N . ALA A 1 261 ? -6.066 0.394 -17.772 1.00 93.44 261 ALA A N 1
ATOM 1959 C CA . ALA A 1 261 ? -6.036 -0.932 -17.185 1.00 93.44 261 ALA A CA 1
ATOM 1960 C C . ALA A 1 261 ? -7.066 -1.022 -16.056 1.00 93.44 261 ALA A C 1
ATOM 1962 O O . ALA A 1 261 ? -7.155 -0.130 -15.213 1.00 93.44 261 ALA A O 1
ATOM 1963 N N . PHE A 1 262 ? -7.822 -2.113 -16.024 1.00 96.19 262 PHE A N 1
ATOM 1964 C CA . PHE A 1 262 ? -8.829 -2.387 -15.006 1.00 96.19 262 PHE A CA 1
ATOM 1965 C C . PHE A 1 262 ? -8.319 -3.464 -14.063 1.00 96.19 262 PHE A C 1
ATOM 1967 O O . PHE A 1 262 ? -7.865 -4.510 -14.512 1.00 96.19 262 PHE A O 1
ATOM 1974 N N . ARG A 1 263 ? -8.412 -3.238 -12.758 1.00 97.06 263 ARG A N 1
ATOM 1975 C CA . ARG A 1 263 ? -8.130 -4.239 -11.731 1.00 97.06 263 ARG A CA 1
ATOM 1976 C C . ARG A 1 263 ? -9.434 -4.621 -11.059 1.00 97.06 263 ARG A C 1
ATOM 1978 O O . ARG A 1 263 ? -10.158 -3.741 -10.611 1.00 97.06 263 ARG A O 1
ATOM 1985 N N . VAL A 1 264 ? -9.701 -5.914 -10.946 1.00 97.88 264 VAL A N 1
ATOM 1986 C CA . VAL A 1 264 ? -10.805 -6.437 -10.141 1.00 97.88 264 VAL A CA 1
ATOM 1987 C C . VAL A 1 264 ? -10.235 -7.451 -9.172 1.00 97.88 264 VAL A C 1
ATOM 1989 O O . VAL A 1 264 ? -9.535 -8.372 -9.589 1.00 97.88 264 VAL A O 1
ATOM 1992 N N . THR A 1 265 ? -10.525 -7.282 -7.889 1.00 98.06 265 THR A N 1
ATOM 1993 C CA . THR A 1 265 ? -10.150 -8.218 -6.831 1.00 98.06 265 THR A CA 1
ATOM 1994 C C . THR A 1 265 ? -11.372 -8.611 -6.022 1.00 98.06 265 THR A C 1
ATOM 1996 O O . THR A 1 265 ? -12.305 -7.830 -5.857 1.00 98.06 265 THR A O 1
ATOM 1999 N N . VAL A 1 266 ? -11.363 -9.835 -5.516 1.00 98.12 266 VAL A N 1
ATOM 2000 C CA . VAL A 1 266 ? -12.329 -10.360 -4.553 1.00 98.12 266 VAL A CA 1
ATOM 2001 C C . VAL A 1 266 ? -11.561 -11.019 -3.424 1.00 98.12 266 VAL A C 1
ATOM 2003 O O . VAL A 1 266 ? -10.431 -11.478 -3.604 1.00 98.12 266 VAL A O 1
ATOM 2006 N N . GLY A 1 267 ? -12.138 -11.049 -2.235 1.00 97.38 267 GLY A N 1
ATOM 2007 C CA . GLY A 1 267 ? -11.403 -11.565 -1.096 1.00 97.38 267 GLY A CA 1
ATOM 2008 C C . GLY A 1 267 ? -12.090 -11.325 0.223 1.00 97.38 267 GLY A C 1
ATOM 2009 O O . GLY A 1 267 ? -13.282 -11.038 0.278 1.00 97.38 267 GLY A O 1
ATOM 2010 N N . TRP A 1 268 ? -11.305 -11.436 1.281 1.00 96.56 268 TRP A N 1
ATOM 2011 C CA . TRP A 1 268 ? -11.728 -11.264 2.656 1.00 96.56 268 TRP A CA 1
ATOM 2012 C C . TRP A 1 268 ? -10.795 -10.288 3.361 1.00 96.56 268 TRP A C 1
ATOM 2014 O O . TRP A 1 268 ? -9.575 -10.373 3.228 1.00 96.56 268 TRP A O 1
ATOM 2024 N N . GLY A 1 269 ? -11.349 -9.352 4.119 1.00 93.81 269 GLY A N 1
ATOM 2025 C CA . GLY A 1 269 ? -10.532 -8.404 4.864 1.00 93.81 269 GLY A CA 1
ATOM 2026 C C . GLY A 1 269 ? -11.323 -7.520 5.812 1.00 93.81 269 GLY A C 1
ATOM 2027 O O . GLY A 1 269 ? -12.544 -7.634 5.914 1.00 93.81 269 GLY A O 1
ATOM 2028 N N . GLY A 1 270 ? -10.597 -6.666 6.526 1.00 89.81 270 GLY A N 1
ATOM 2029 C CA . GLY A 1 270 ? -11.112 -5.667 7.457 1.00 89.81 270 GLY A CA 1
ATOM 2030 C C . GLY A 1 270 ? -9.979 -4.902 8.149 1.00 89.81 270 GLY A C 1
ATOM 2031 O O . GLY A 1 270 ? -8.800 -5.252 8.032 1.00 89.81 270 GLY A O 1
ATOM 2032 N N . LYS A 1 271 ? -10.344 -3.844 8.868 1.00 85.69 271 LYS A N 1
ATOM 2033 C CA . LYS A 1 271 ? -9.461 -3.055 9.740 1.00 85.69 271 LYS A CA 1
ATOM 2034 C C . LYS A 1 271 ? -9.630 -3.467 11.198 1.00 85.69 271 LYS A C 1
ATOM 2036 O O . LYS A 1 271 ? -10.716 -3.882 11.588 1.00 85.69 271 LYS A O 1
ATOM 2041 N N . GLY A 1 272 ? -8.569 -3.299 11.985 1.00 76.44 272 GLY A N 1
ATOM 2042 C CA . GLY A 1 272 ? -8.613 -3.392 13.445 1.00 76.44 272 GLY A CA 1
ATOM 2043 C C . GLY A 1 272 ? -8.661 -4.808 14.038 1.00 76.44 272 GLY A C 1
ATOM 2044 O O . GLY A 1 272 ? -8.648 -5.833 13.341 1.00 76.44 272 GLY A O 1
ATOM 2045 N N . SER A 1 273 ? -8.681 -4.835 15.371 1.00 72.56 273 SER A N 1
ATOM 2046 C CA . SER A 1 273 ? -8.913 -6.026 16.194 1.00 72.56 273 SER A CA 1
ATOM 2047 C C . SER A 1 273 ? -10.412 -6.238 16.425 1.00 72.56 273 SER A C 1
ATOM 2049 O O . SER A 1 273 ? -11.178 -5.282 16.416 1.00 72.56 273 SER A O 1
ATOM 2051 N N . SER A 1 274 ? -10.820 -7.487 16.662 1.00 69.06 274 SER A N 1
ATOM 2052 C CA . SER A 1 274 ? -12.188 -7.837 17.095 1.00 69.06 274 SER A CA 1
ATOM 2053 C C . SER A 1 274 ? -12.291 -8.090 18.603 1.00 69.06 274 SER A C 1
ATOM 2055 O O . SER A 1 274 ? -13.370 -8.390 19.100 1.00 69.06 274 SER A O 1
ATOM 2057 N N . SER A 1 275 ? -11.177 -7.978 19.330 1.00 71.00 275 SER A N 1
ATOM 2058 C CA . SER A 1 275 ? -11.092 -8.255 20.764 1.00 71.00 275 SER A CA 1
ATOM 2059 C C . SER A 1 275 ? -10.360 -7.140 21.501 1.00 71.00 275 SER A C 1
ATOM 2061 O O . SER A 1 275 ? -9.332 -6.646 21.017 1.00 71.00 275 SER A O 1
ATOM 2063 N N . LEU A 1 276 ? -10.869 -6.785 22.683 1.00 73.81 276 LEU A N 1
ATOM 2064 C CA . LEU A 1 276 ? -10.226 -5.830 23.581 1.00 73.81 276 LEU A CA 1
ATOM 2065 C C . LEU A 1 276 ? -8.898 -6.417 24.086 1.00 73.81 276 LEU A C 1
ATOM 2067 O O . LEU A 1 276 ? -8.865 -7.579 24.501 1.00 73.81 276 LEU A O 1
ATOM 2071 N N . PRO A 1 277 ? -7.803 -5.645 24.083 1.00 77.19 277 PRO A N 1
ATOM 2072 C CA . PRO A 1 277 ? -6.597 -6.021 24.802 1.00 77.19 277 PRO A CA 1
ATOM 2073 C C . PRO A 1 277 ? -6.862 -6.226 26.299 1.00 77.19 277 PRO A C 1
ATOM 2075 O O . PRO A 1 277 ? -7.731 -5.581 26.891 1.00 77.19 277 PRO A O 1
ATOM 2078 N N . VAL A 1 278 ? -6.084 -7.106 26.932 1.00 78.12 278 VAL A N 1
ATOM 2079 C CA . VAL A 1 278 ? -6.241 -7.439 28.361 1.00 78.12 278 VAL A CA 1
ATOM 2080 C C . VAL A 1 278 ? -6.052 -6.202 29.249 1.00 78.12 278 VAL A C 1
ATOM 2082 O O . VAL A 1 278 ? -6.781 -6.014 30.220 1.00 78.12 278 VAL A O 1
ATOM 2085 N N . ASP A 1 279 ? -5.123 -5.319 28.886 1.00 81.50 279 ASP A N 1
ATOM 2086 C CA . ASP A 1 279 ? -4.846 -4.063 29.588 1.00 81.50 279 ASP A CA 1
ATOM 2087 C C . ASP A 1 279 ? -5.950 -3.011 29.411 1.00 81.50 279 ASP A C 1
ATOM 2089 O O . ASP A 1 279 ? -6.096 -2.126 30.252 1.00 81.50 279 ASP A O 1
ATOM 2093 N N . VAL A 1 280 ? -6.750 -3.121 28.349 1.00 80.75 280 VAL A N 1
ATOM 2094 C CA . VAL A 1 280 ? -7.891 -2.242 28.074 1.00 80.75 280 VAL A CA 1
ATOM 2095 C C . VAL A 1 280 ? -9.111 -2.651 28.904 1.00 80.75 280 VAL A C 1
ATOM 2097 O O . VAL A 1 280 ? -9.787 -1.793 29.471 1.00 80.75 280 VAL A O 1
ATOM 2100 N N . ALA A 1 281 ? -9.365 -3.954 29.054 1.00 83.81 281 ALA A N 1
ATOM 2101 C CA . ALA A 1 281 ? -10.483 -4.461 29.855 1.00 83.81 281 ALA A CA 1
ATOM 2102 C C . ALA A 1 281 ? -10.398 -4.043 31.338 1.00 83.81 281 ALA A C 1
ATOM 2104 O O . ALA A 1 281 ? -11.422 -3.793 31.978 1.00 83.81 281 ALA A O 1
ATOM 2105 N N . GLY A 1 282 ? -9.180 -3.915 31.876 1.00 85.44 282 GLY A N 1
ATOM 2106 C CA . GLY A 1 282 ? -8.941 -3.424 33.237 1.00 85.44 282 GLY A CA 1
ATOM 2107 C C . GLY A 1 282 ? -9.247 -1.934 33.444 1.00 85.44 282 GLY A C 1
ATOM 2108 O O . GLY A 1 282 ? -9.420 -1.518 34.583 1.00 85.44 282 GLY A O 1
ATOM 2109 N N . ARG A 1 283 ? -9.341 -1.139 32.367 1.00 87.00 283 ARG A N 1
ATOM 2110 C CA . ARG A 1 283 ? -9.637 0.308 32.423 1.00 87.00 283 ARG A CA 1
ATOM 2111 C C . ARG A 1 283 ? -11.134 0.609 32.355 1.00 87.00 283 ARG A C 1
ATOM 2113 O O . ARG A 1 283 ? -11.569 1.649 32.833 1.00 87.00 283 ARG A O 1
ATOM 2120 N N . LEU A 1 284 ? -11.918 -0.297 31.773 1.00 89.69 284 LEU A N 1
ATOM 2121 C CA . LEU A 1 284 ? -13.378 -0.227 31.744 1.00 89.69 284 LEU A CA 1
ATOM 2122 C C . LEU A 1 284 ? -13.925 -0.714 33.081 1.00 89.69 284 LEU A C 1
ATOM 2124 O O . LEU A 1 284 ? -14.247 -1.893 33.219 1.00 89.69 284 LEU A O 1
ATOM 2128 N N . ILE A 1 285 ? -13.965 0.182 34.064 1.00 93.75 285 ILE A N 1
ATOM 2129 C CA . ILE A 1 285 ? -14.495 -0.078 35.403 1.00 93.75 285 ILE A CA 1
ATOM 2130 C C . ILE A 1 285 ? -15.494 1.007 35.803 1.00 93.75 285 ILE A C 1
ATOM 2132 O O . ILE A 1 285 ? -15.353 2.178 35.432 1.00 93.75 285 ILE A O 1
ATOM 2136 N N . ALA A 1 286 ? -16.504 0.598 36.565 1.00 94.69 286 ALA A N 1
ATOM 2137 C CA . ALA A 1 286 ? -17.423 1.514 37.224 1.00 94.69 286 ALA A CA 1
ATOM 2138 C C . ALA A 1 286 ? -16.679 2.400 38.239 1.00 94.69 286 ALA A C 1
ATOM 2140 O O . ALA A 1 286 ? -15.656 1.993 38.796 1.00 94.69 286 ALA A O 1
ATOM 2141 N N . ASP A 1 287 ? -17.199 3.602 38.481 1.00 94.88 287 ASP A N 1
ATOM 2142 C CA . ASP A 1 287 ? -16.719 4.501 39.529 1.00 94.88 287 ASP A CA 1
ATOM 2143 C C . ASP A 1 287 ? -16.770 3.790 40.892 1.00 94.88 287 ASP A C 1
ATOM 2145 O O . ASP A 1 287 ? -17.745 3.116 41.234 1.00 94.88 287 ASP A O 1
ATOM 2149 N N . ALA A 1 288 ? -15.700 3.915 41.676 1.00 94.31 288 ALA A N 1
ATOM 2150 C CA . ALA A 1 288 ? -15.625 3.336 43.011 1.00 94.31 288 ALA A CA 1
ATOM 2151 C C . ALA A 1 288 ? -16.658 3.959 43.964 1.00 94.31 288 ALA A C 1
ATOM 2153 O O . ALA A 1 288 ? -17.123 3.278 44.875 1.00 94.31 288 ALA A O 1
ATOM 2154 N N . ALA A 1 289 ? -17.033 5.221 43.730 1.00 94.94 289 ALA A N 1
ATOM 2155 C CA . ALA A 1 289 ? -18.085 5.923 44.460 1.00 94.94 289 ALA A CA 1
ATOM 2156 C C . ALA A 1 289 ? -19.495 5.631 43.917 1.00 94.94 289 ALA A C 1
ATOM 2158 O O . ALA A 1 289 ? -20.468 6.199 44.407 1.00 94.94 289 ALA A O 1
ATOM 2159 N N . LEU A 1 290 ? -19.629 4.772 42.898 1.00 95.56 290 LEU A N 1
ATOM 2160 C CA . LEU A 1 290 ? -20.929 4.438 42.341 1.00 95.56 290 LEU A CA 1
ATOM 2161 C C . LEU A 1 290 ? -21.742 3.614 43.338 1.00 95.56 290 LEU A C 1
ATOM 2163 O O . LEU A 1 290 ? -21.342 2.522 43.759 1.00 95.56 290 LEU A O 1
ATOM 2167 N N . GLU A 1 291 ? -22.913 4.147 43.637 1.00 96.38 291 GLU A N 1
ATOM 2168 C CA . GLU A 1 291 ? -23.939 3.547 44.467 1.00 96.38 291 GLU A CA 1
ATOM 2169 C C . GLU A 1 291 ? -25.052 2.966 43.592 1.00 96.38 291 GLU A C 1
ATOM 2171 O O . GLU A 1 291 ? -25.418 3.536 42.559 1.00 96.38 291 GLU A O 1
ATOM 2176 N N . ALA A 1 292 ? -25.610 1.830 44.009 1.00 95.06 292 ALA A N 1
ATOM 2177 C CA . ALA A 1 292 ? -26.763 1.255 43.341 1.00 95.06 292 ALA A CA 1
ATOM 2178 C C . ALA A 1 292 ? -27.988 2.184 43.471 1.00 95.06 292 ALA A C 1
ATOM 2180 O O . ALA A 1 292 ? -28.133 2.868 44.492 1.00 95.06 292 ALA A O 1
ATOM 2181 N N . PRO A 1 293 ? -28.882 2.210 42.467 1.00 96.19 293 PRO A N 1
ATOM 2182 C CA . PRO A 1 293 ? -30.188 2.852 42.569 1.00 96.19 293 PRO A CA 1
ATOM 2183 C C . PRO A 1 293 ? -31.017 2.287 43.730 1.00 96.19 293 PRO A C 1
ATOM 2185 O O . PRO A 1 293 ? -30.876 1.122 44.098 1.00 96.19 293 PRO A O 1
ATOM 2188 N N . ALA A 1 294 ? -31.921 3.096 44.286 1.00 95.69 294 ALA A N 1
ATOM 2189 C CA . ALA A 1 294 ? -32.758 2.709 45.428 1.00 95.69 294 ALA A CA 1
ATOM 2190 C C . ALA A 1 294 ? -33.666 1.491 45.145 1.00 95.69 294 ALA A C 1
ATOM 2192 O O . ALA A 1 294 ? -34.033 0.753 46.058 1.00 95.69 294 ALA A O 1
ATOM 2193 N N . ASP A 1 295 ? -34.032 1.281 43.885 1.00 95.25 295 ASP A N 1
ATOM 2194 C CA . ASP A 1 295 ? -34.859 0.181 43.391 1.00 95.25 295 ASP A CA 1
ATOM 2195 C C . ASP A 1 295 ? -34.048 -1.034 42.913 1.00 95.25 295 ASP A C 1
ATOM 2197 O O . ASP A 1 295 ? -34.627 -2.055 42.541 1.00 95.25 295 ASP A O 1
ATOM 2201 N N . PHE A 1 296 ? -32.714 -0.967 42.944 1.00 94.56 296 PHE A N 1
ATOM 2202 C CA . PHE A 1 296 ? -31.876 -2.102 42.583 1.00 94.56 296 PHE A CA 1
ATOM 2203 C C . PHE A 1 296 ? -31.959 -3.190 43.659 1.00 94.56 296 PHE A C 1
ATOM 2205 O O . PHE A 1 296 ? -31.815 -2.921 44.856 1.00 94.56 296 PHE A O 1
ATOM 2212 N N . GLY A 1 297 ? -32.183 -4.427 43.215 1.00 90.00 297 GLY A N 1
ATOM 2213 C CA . GLY A 1 297 ? -32.281 -5.583 44.090 1.00 90.00 297 GLY A CA 1
ATOM 2214 C C . GLY A 1 297 ? -31.394 -6.734 43.644 1.00 90.00 297 GLY A C 1
ATOM 2215 O O . GLY A 1 297 ? -31.162 -6.933 42.451 1.00 90.00 297 GLY A O 1
ATOM 2216 N N . ILE A 1 298 ? -30.902 -7.499 44.616 1.00 91.94 298 ILE A N 1
ATOM 2217 C CA . ILE A 1 298 ? -30.078 -8.689 44.384 1.00 91.94 298 ILE A CA 1
ATOM 2218 C C . ILE A 1 298 ? -30.615 -9.870 45.185 1.00 91.94 298 ILE A C 1
ATOM 2220 O O . ILE A 1 298 ? -31.183 -9.700 46.265 1.00 91.94 298 ILE A O 1
ATOM 2224 N N . THR A 1 299 ? -30.382 -11.076 44.680 1.00 91.81 299 THR A N 1
ATOM 2225 C CA . THR A 1 299 ? -30.690 -12.320 45.389 1.00 91.81 299 THR A CA 1
ATOM 2226 C C . THR A 1 299 ? -29.396 -12.939 45.914 1.00 91.81 299 THR A C 1
ATOM 2228 O O . THR A 1 299 ? -28.474 -13.196 45.141 1.00 91.81 299 THR A O 1
ATOM 2231 N N . ILE A 1 300 ? -29.318 -13.177 47.227 1.00 85.69 300 ILE A N 1
ATOM 2232 C CA . ILE A 1 300 ? -28.191 -13.846 47.894 1.00 85.69 300 ILE A CA 1
ATOM 2233 C C . ILE A 1 300 ? -28.749 -15.056 48.648 1.00 85.69 300 ILE A C 1
ATOM 2235 O O . ILE A 1 300 ? -29.481 -14.906 49.628 1.00 85.69 300 ILE A O 1
ATOM 2239 N N . GLY A 1 301 ? -28.407 -16.264 48.192 1.00 90.12 301 GLY A N 1
ATOM 2240 C CA . GLY A 1 301 ? -29.048 -17.487 48.681 1.00 90.12 301 GLY A CA 1
ATOM 2241 C C . GLY A 1 301 ? -30.533 -17.505 48.308 1.00 90.12 301 GLY A C 1
ATOM 2242 O O . GLY A 1 301 ? -30.865 -17.309 47.142 1.00 90.12 301 GLY A O 1
ATOM 2243 N N . ASP A 1 302 ? -31.406 -17.688 49.301 1.00 93.38 302 ASP A N 1
ATOM 2244 C CA . ASP A 1 302 ? -32.868 -17.733 49.121 1.00 93.38 302 ASP A CA 1
ATOM 2245 C C . ASP A 1 302 ? -33.561 -16.381 49.393 1.00 93.38 302 ASP A C 1
ATOM 2247 O O . ASP A 1 302 ? -34.787 -16.279 49.328 1.00 93.38 302 ASP A O 1
ATOM 2251 N N . SER A 1 303 ? -32.791 -15.333 49.701 1.00 91.94 303 SER A N 1
ATOM 2252 C CA . SER A 1 303 ? -33.308 -14.012 50.076 1.00 91.94 303 SER A CA 1
ATOM 2253 C C . SER A 1 303 ? -33.054 -12.982 48.980 1.00 91.94 303 SER A C 1
ATOM 2255 O O . SER A 1 303 ? -31.969 -12.933 48.401 1.00 91.94 303 SER A O 1
ATOM 2257 N N . THR A 1 304 ? -34.046 -12.129 48.717 1.00 93.31 304 THR A N 1
ATOM 2258 C CA . THR A 1 304 ? -33.923 -10.968 47.820 1.00 93.31 304 THR A CA 1
ATOM 2259 C C . THR A 1 304 ? -33.932 -9.694 48.650 1.00 93.31 304 THR A C 1
ATOM 2261 O O . THR A 1 304 ? -34.778 -9.547 49.528 1.00 93.31 304 THR A O 1
ATOM 2264 N N . PHE A 1 305 ? -32.996 -8.796 48.368 1.00 93.94 305 PHE A N 1
ATOM 2265 C CA . PHE A 1 305 ? -32.823 -7.528 49.069 1.00 93.94 305 PHE A CA 1
ATOM 2266 C C . PHE A 1 305 ? -32.974 -6.381 48.080 1.00 93.94 305 PHE A C 1
ATOM 2268 O O . PHE A 1 305 ? -32.427 -6.476 46.980 1.00 93.94 305 PHE A O 1
ATOM 2275 N N . ILE A 1 306 ? -33.676 -5.313 48.462 1.00 95.00 306 ILE A N 1
ATOM 2276 C CA . ILE A 1 306 ? -33.794 -4.079 47.678 1.00 95.00 306 ILE A CA 1
ATOM 2277 C C . ILE A 1 306 ? -33.068 -2.969 48.437 1.00 95.00 306 ILE A C 1
ATOM 2279 O O . ILE A 1 306 ? -33.209 -2.850 49.652 1.00 95.00 306 ILE A O 1
ATOM 2283 N N . LYS A 1 307 ? -32.289 -2.132 47.743 1.00 94.38 307 LYS A N 1
ATOM 2284 C CA . LYS A 1 307 ? -31.486 -1.092 48.408 1.00 94.38 307 LYS A CA 1
ATOM 2285 C C . LYS A 1 307 ? -32.313 -0.123 49.267 1.00 94.38 307 LYS A C 1
ATOM 2287 O O . LYS A 1 307 ? -31.840 0.343 50.296 1.00 94.38 307 LYS A O 1
ATOM 2292 N N . SER A 1 308 ? -33.548 0.168 48.868 1.00 95.50 308 SER A N 1
ATOM 2293 C CA . SER A 1 308 ? -34.469 1.042 49.610 1.00 95.50 308 SER A CA 1
ATOM 2294 C C . SER A 1 308 ? -35.103 0.411 50.855 1.00 95.50 308 SER A C 1
ATOM 2296 O O . SER A 1 308 ? -35.861 1.097 51.546 1.00 95.50 308 SER A O 1
ATOM 2298 N N . ASP A 1 309 ? -34.813 -0.854 51.172 1.00 95.75 309 ASP A N 1
ATOM 2299 C CA . ASP A 1 309 ? -35.405 -1.519 52.329 1.00 95.75 309 ASP A CA 1
ATOM 2300 C C . ASP A 1 309 ? -34.928 -0.872 53.647 1.00 95.75 309 ASP A C 1
ATOM 2302 O O . ASP A 1 309 ? -33.736 -0.881 53.959 1.00 95.75 309 ASP A O 1
ATOM 2306 N N . PRO A 1 310 ? -35.838 -0.363 54.501 1.00 92.81 310 PRO A N 1
ATOM 2307 C CA . PRO A 1 310 ? -35.473 0.394 55.705 1.00 92.81 310 PRO A CA 1
ATOM 2308 C C . PRO A 1 310 ? -34.806 -0.450 56.805 1.00 92.81 310 PRO A C 1
ATOM 2310 O O . PRO A 1 310 ? -34.374 0.093 57.819 1.00 92.81 310 PRO A O 1
ATOM 2313 N N . GLY A 1 311 ? -34.759 -1.775 56.640 1.00 94.00 311 GLY A N 1
ATOM 2314 C CA . GLY A 1 311 ? -34.116 -2.717 57.559 1.00 94.00 311 GLY A CA 1
ATOM 2315 C C . GLY A 1 311 ? -32.801 -3.295 57.037 1.00 94.00 311 GLY A C 1
ATOM 2316 O O . GLY A 1 311 ? -32.320 -4.281 57.597 1.00 94.00 311 GLY A O 1
ATOM 2317 N N . LEU A 1 312 ? -32.252 -2.747 55.950 1.00 93.88 312 LEU A N 1
ATOM 2318 C CA . LEU A 1 312 ? -31.038 -3.269 55.339 1.00 93.88 312 LEU A CA 1
ATOM 2319 C C . LEU A 1 312 ? -29.827 -3.044 56.261 1.00 93.88 312 LEU A C 1
ATOM 2321 O O . LEU A 1 312 ? -29.587 -1.945 56.757 1.00 93.88 312 LEU A O 1
ATOM 2325 N N . VAL A 1 313 ? -29.064 -4.107 56.519 1.00 95.69 313 VAL A N 1
ATOM 2326 C CA . VAL A 1 313 ? -27.821 -4.027 57.300 1.00 95.69 313 VAL A CA 1
ATOM 2327 C C . VAL A 1 313 ? -26.713 -3.458 56.409 1.00 95.69 313 VAL A C 1
ATOM 2329 O O . VAL A 1 313 ? -26.625 -3.834 55.241 1.00 95.69 313 VAL A O 1
ATOM 2332 N N . ALA A 1 314 ? -25.834 -2.615 56.961 1.00 93.75 314 ALA A N 1
ATOM 2333 C CA . ALA A 1 314 ? -24.768 -1.932 56.215 1.00 93.75 314 ALA A CA 1
ATOM 2334 C C . ALA A 1 314 ? -23.880 -2.878 55.376 1.00 93.75 314 ALA A C 1
ATOM 2336 O O . ALA A 1 314 ? -23.502 -2.542 54.257 1.00 93.75 314 ALA A O 1
ATOM 2337 N N . ASP A 1 315 ? -23.589 -4.084 55.874 1.00 93.19 315 ASP A N 1
ATOM 2338 C CA . ASP A 1 315 ? -22.805 -5.081 55.131 1.00 93.19 315 ASP A CA 1
ATOM 2339 C C . ASP A 1 315 ? -23.536 -5.579 53.870 1.00 93.19 315 ASP A C 1
ATOM 2341 O O . ASP A 1 315 ? -22.913 -5.806 52.832 1.00 93.19 315 ASP A O 1
ATOM 2345 N N . VAL A 1 316 ? -24.866 -5.720 53.942 1.00 93.31 316 VAL A N 1
ATOM 2346 C CA . VAL A 1 316 ? -25.702 -6.115 52.799 1.00 93.31 316 VAL A CA 1
ATOM 2347 C C . VAL A 1 316 ? -25.783 -4.968 51.797 1.00 93.31 316 VAL A C 1
ATOM 2349 O O . VAL A 1 316 ? -25.637 -5.205 50.603 1.00 93.31 316 VAL A O 1
ATOM 2352 N N . GLU A 1 317 ? -25.935 -3.726 52.261 1.00 93.69 317 GLU A N 1
ATOM 2353 C CA . GLU A 1 317 ? -25.908 -2.537 51.399 1.00 93.69 317 GLU A CA 1
ATOM 2354 C C . GLU A 1 317 ? -24.586 -2.423 50.624 1.00 93.69 317 GLU A C 1
ATOM 2356 O O . GLU A 1 317 ? -24.586 -2.303 49.397 1.00 93.69 317 GLU A O 1
ATOM 2361 N N . ALA A 1 318 ? -23.452 -2.591 51.311 1.00 92.62 318 ALA A N 1
ATOM 2362 C CA . ALA A 1 318 ? -22.134 -2.600 50.681 1.00 92.62 318 ALA A CA 1
ATOM 2363 C C . ALA A 1 318 ? -21.992 -3.726 49.639 1.00 92.62 318 ALA A C 1
ATOM 2365 O O . ALA A 1 318 ? -21.344 -3.544 48.601 1.00 92.62 318 ALA A O 1
ATOM 2366 N N . GLN A 1 319 ? -22.612 -4.886 49.883 1.00 93.25 319 GLN A N 1
ATOM 2367 C CA . GLN A 1 319 ? -22.649 -5.993 48.929 1.00 93.25 319 GLN A CA 1
ATOM 2368 C C . GLN A 1 319 ? -23.534 -5.683 47.709 1.00 93.25 319 GLN A C 1
ATOM 2370 O O . GLN A 1 319 ? -23.151 -6.040 46.589 1.00 93.25 319 GLN A O 1
ATOM 2375 N N . ILE A 1 320 ? -24.665 -4.988 47.890 1.00 94.00 320 ILE A N 1
ATOM 2376 C CA . ILE A 1 320 ? -25.517 -4.496 46.795 1.00 94.00 320 ILE A CA 1
ATOM 2377 C C . ILE A 1 320 ? -24.731 -3.540 45.901 1.00 94.00 320 ILE A C 1
ATOM 2379 O O . ILE A 1 320 ? -24.650 -3.765 44.692 1.00 94.00 320 ILE A O 1
ATOM 2383 N N . ASP A 1 321 ? -24.091 -2.529 46.486 1.00 94.94 321 ASP A N 1
ATOM 2384 C CA . ASP A 1 321 ? -23.313 -1.543 45.733 1.00 94.94 321 ASP A CA 1
ATOM 2385 C C . ASP A 1 321 ? -22.120 -2.181 45.009 1.00 94.94 321 ASP A C 1
ATOM 2387 O O . ASP A 1 321 ? -21.838 -1.866 43.852 1.00 94.94 321 ASP A O 1
ATOM 2391 N N . SER A 1 322 ? -21.436 -3.127 45.660 1.00 94.62 322 SER A N 1
ATOM 2392 C CA . SER A 1 322 ? -20.357 -3.900 45.039 1.00 94.62 322 SER A CA 1
ATOM 2393 C C . SER A 1 322 ? -20.851 -4.687 43.822 1.00 94.62 322 SER A C 1
ATOM 2395 O O . SER A 1 322 ? -20.254 -4.610 42.747 1.00 94.62 322 SER A O 1
ATOM 2397 N N . THR A 1 323 ? -21.984 -5.381 43.963 1.00 94.44 323 THR A N 1
ATOM 2398 C CA . THR A 1 323 ? -22.596 -6.160 42.877 1.00 94.44 323 THR A CA 1
ATOM 2399 C C . THR A 1 323 ? -23.022 -5.253 41.726 1.00 94.44 323 THR A C 1
ATOM 2401 O O . THR A 1 323 ? -22.744 -5.557 40.567 1.00 94.44 323 THR A O 1
ATOM 2404 N N . TYR A 1 324 ? -23.636 -4.108 42.030 1.00 95.69 324 TYR A N 1
ATOM 2405 C CA . TYR A 1 324 ? -24.023 -3.121 41.027 1.00 95.69 324 TYR A CA 1
ATOM 2406 C C . TYR A 1 324 ? -22.815 -2.604 40.236 1.00 95.69 324 TYR A C 1
ATOM 2408 O O . TYR A 1 324 ? -22.838 -2.609 39.005 1.00 95.69 324 TYR A O 1
ATOM 2416 N N . ARG A 1 325 ? -21.709 -2.257 40.911 1.00 96.06 325 ARG A N 1
ATOM 2417 C CA . ARG A 1 325 ? -20.457 -1.860 40.244 1.00 96.06 325 ARG A CA 1
ATOM 2418 C C . ARG A 1 325 ? -19.911 -2.948 39.324 1.00 96.06 325 ARG A C 1
ATOM 2420 O O . ARG A 1 325 ? -19.425 -2.622 38.239 1.00 96.06 325 ARG A O 1
ATOM 2427 N N . THR A 1 326 ? -19.992 -4.222 39.712 1.00 95.12 326 THR A N 1
ATOM 2428 C CA . THR A 1 326 ? -19.612 -5.345 38.838 1.00 95.12 326 THR A CA 1
ATOM 2429 C C . THR A 1 326 ? -20.503 -5.413 37.598 1.00 95.12 326 THR A C 1
ATOM 2431 O O . THR A 1 326 ? -19.978 -5.467 36.491 1.00 95.12 326 THR A O 1
ATOM 2434 N N . VAL A 1 327 ? -21.826 -5.309 37.753 1.00 94.81 327 VAL A N 1
ATOM 2435 C CA . VAL A 1 327 ? -22.780 -5.325 36.628 1.00 94.81 327 VAL A CA 1
ATOM 2436 C C . VAL A 1 327 ? -22.534 -4.166 35.656 1.00 94.81 327 VAL A C 1
ATOM 2438 O O . VAL A 1 327 ? -22.506 -4.368 34.439 1.00 94.81 327 VAL A O 1
ATOM 2441 N N . VAL A 1 328 ? -22.306 -2.954 36.170 1.00 95.00 328 VAL A N 1
ATOM 2442 C CA . VAL A 1 328 ? -21.980 -1.776 35.348 1.00 95.00 328 VAL A CA 1
ATOM 2443 C C . VAL A 1 328 ? -20.639 -1.965 34.638 1.00 95.00 328 VAL A C 1
ATOM 2445 O O . VAL A 1 328 ? -20.535 -1.717 33.439 1.00 95.00 328 VAL A O 1
ATOM 2448 N N . THR A 1 329 ? -19.625 -2.466 35.346 1.00 94.62 329 THR A N 1
ATOM 2449 C CA . THR A 1 329 ? -18.306 -2.793 34.779 1.00 94.62 329 THR A CA 1
ATOM 2450 C C . THR A 1 329 ? -18.415 -3.797 33.628 1.00 94.62 329 THR A C 1
ATOM 2452 O O . THR A 1 329 ? -17.831 -3.587 32.563 1.00 94.62 329 THR A O 1
ATOM 2455 N N . ASP A 1 330 ? -19.188 -4.865 33.804 1.00 94.31 330 ASP A N 1
ATOM 2456 C CA . ASP A 1 330 ? -19.394 -5.878 32.768 1.00 94.31 330 ASP A CA 1
ATOM 2457 C C . ASP A 1 330 ? -20.182 -5.319 31.577 1.00 94.31 330 ASP A C 1
ATOM 2459 O O . ASP A 1 330 ? -19.847 -5.610 30.429 1.00 94.31 330 ASP A O 1
ATOM 2463 N N . SER A 1 331 ? -21.152 -4.436 31.827 1.00 94.38 331 SER A N 1
ATOM 2464 C CA . SER A 1 331 ? -21.910 -3.742 30.776 1.00 94.38 331 SER A CA 1
ATOM 2465 C C . SER A 1 331 ? -21.023 -2.806 29.946 1.00 94.38 331 SER A C 1
ATOM 2467 O O . SER A 1 331 ? -21.083 -2.828 28.716 1.00 94.38 331 SER A O 1
ATOM 2469 N N . LEU A 1 332 ? -20.141 -2.034 30.597 1.00 93.06 332 LEU A N 1
ATOM 2470 C CA . LEU A 1 332 ? -19.142 -1.190 29.928 1.00 93.06 332 LEU A CA 1
ATOM 2471 C C . LEU A 1 332 ? -18.238 -2.024 29.011 1.00 93.06 332 LEU A C 1
ATOM 2473 O O . LEU A 1 332 ? -17.997 -1.656 27.860 1.00 93.06 332 LEU A O 1
ATOM 2477 N N . ARG A 1 333 ? -17.755 -3.170 29.505 1.00 92.06 333 ARG A N 1
ATOM 2478 C CA . ARG A 1 333 ? -16.897 -4.090 28.743 1.00 92.06 333 ARG A CA 1
ATOM 2479 C C . ARG A 1 333 ? -17.624 -4.735 27.573 1.00 92.06 333 ARG A C 1
ATOM 2481 O O . ARG A 1 333 ? -17.044 -4.817 26.492 1.00 92.06 333 ARG A O 1
ATOM 2488 N N . LEU A 1 334 ? -18.868 -5.170 27.772 1.00 91.50 334 LEU A N 1
ATOM 2489 C CA . LEU A 1 334 ? -19.685 -5.781 26.727 1.00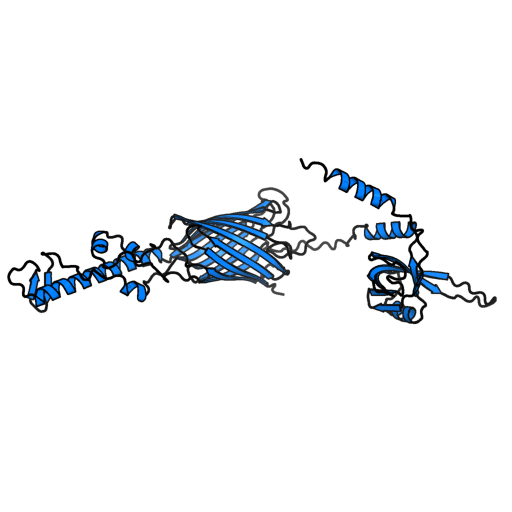 91.50 334 LEU A CA 1
ATOM 2490 C C . LEU A 1 334 ? -19.922 -4.796 25.580 1.00 91.50 334 LEU A C 1
ATOM 2492 O O . LEU A 1 334 ? -19.593 -5.110 24.440 1.00 91.50 334 LEU A O 1
ATOM 2496 N N . LEU A 1 335 ? -20.389 -3.581 25.884 1.00 91.12 335 LEU A N 1
ATOM 2497 C CA . LEU A 1 335 ? -20.622 -2.551 24.868 1.00 91.12 335 LEU A CA 1
ATOM 2498 C C . LEU A 1 335 ? -19.338 -2.169 24.131 1.00 91.12 335 LEU A C 1
ATOM 2500 O O . LEU A 1 335 ? -19.338 -2.062 22.905 1.00 91.12 335 LEU A O 1
ATOM 2504 N N . ALA A 1 336 ? -18.228 -2.015 24.857 1.00 89.12 336 ALA A N 1
ATOM 2505 C CA . ALA A 1 336 ? -16.948 -1.722 24.230 1.00 89.12 336 ALA A CA 1
ATOM 2506 C C . ALA A 1 336 ? -16.482 -2.860 23.305 1.00 89.12 336 ALA A C 1
ATOM 2508 O O . ALA A 1 336 ? -15.961 -2.608 22.216 1.00 89.12 336 ALA A O 1
ATOM 2509 N N . SER A 1 337 ? -16.692 -4.113 23.717 1.00 88.25 337 SER A N 1
ATOM 2510 C CA . SER A 1 337 ? -16.381 -5.300 22.921 1.00 88.25 337 SER A CA 1
ATOM 2511 C C . SER A 1 337 ? -17.265 -5.404 21.677 1.00 88.25 337 SER A C 1
ATOM 2513 O O . SER A 1 337 ? -16.757 -5.712 20.600 1.00 88.25 337 SER A O 1
ATOM 2515 N N . ASP A 1 338 ? -18.560 -5.113 21.787 1.00 88.56 338 ASP A N 1
ATOM 2516 C CA . ASP A 1 338 ? -19.498 -5.132 20.661 1.00 88.56 338 ASP A CA 1
ATOM 2517 C C . ASP A 1 338 ? -19.156 -4.055 19.630 1.00 88.56 338 ASP A C 1
ATOM 2519 O O . ASP A 1 338 ? -19.075 -4.342 18.431 1.00 88.56 338 ASP A O 1
ATOM 2523 N N . SER A 1 339 ? -18.860 -2.836 20.086 1.00 85.81 339 SER A N 1
ATOM 2524 C CA . SER A 1 339 ? -18.380 -1.752 19.225 1.00 85.81 339 SER A CA 1
ATOM 2525 C C . SER A 1 339 ? -17.068 -2.121 18.535 1.00 85.81 339 SER A C 1
ATOM 2527 O O . SER A 1 339 ? -16.933 -1.960 17.319 1.00 85.81 339 SER A O 1
ATOM 2529 N N . LEU A 1 340 ? -16.108 -2.683 19.274 1.00 84.44 340 LEU A N 1
ATOM 2530 C CA . LEU A 1 340 ? -14.837 -3.113 18.698 1.00 84.44 340 LEU A CA 1
ATOM 2531 C C . LEU A 1 340 ? -15.023 -4.263 17.701 1.00 84.44 340 LEU A C 1
ATOM 2533 O O . LEU A 1 340 ? -14.399 -4.257 16.647 1.00 84.44 340 LEU A O 1
ATOM 2537 N N . SER A 1 341 ? -15.910 -5.216 17.980 1.00 83.94 341 SER A N 1
ATOM 2538 C CA . SER A 1 341 ? -16.268 -6.304 17.065 1.00 83.94 341 SER A CA 1
ATOM 2539 C C . SER A 1 341 ? -16.922 -5.776 15.784 1.00 83.94 341 SER A C 1
ATOM 2541 O O . SER A 1 341 ? -16.583 -6.213 14.681 1.00 83.94 341 SER A O 1
ATOM 2543 N N . ALA A 1 342 ? -17.801 -4.775 15.894 1.00 82.81 342 ALA A N 1
ATOM 2544 C CA . ALA A 1 342 ? -18.425 -4.120 14.747 1.00 82.81 342 ALA A CA 1
ATOM 2545 C C . ALA A 1 342 ? -17.395 -3.401 13.856 1.00 82.81 342 ALA A C 1
ATOM 2547 O O . ALA A 1 342 ? -17.480 -3.462 12.622 1.00 82.81 342 ALA A O 1
ATOM 2548 N N . ILE A 1 343 ? -16.394 -2.766 14.471 1.00 80.50 343 ILE A N 1
ATOM 2549 C CA . ILE A 1 343 ? -15.301 -2.070 13.779 1.00 80.50 343 ILE A CA 1
ATOM 2550 C C . ILE A 1 343 ? -14.287 -3.069 13.201 1.00 80.50 343 ILE A C 1
ATOM 2552 O O . ILE A 1 343 ? -13.867 -2.940 12.050 1.00 80.50 343 ILE A O 1
ATOM 2556 N N . GLY A 1 344 ? -13.970 -4.117 13.956 1.00 83.00 344 GLY A N 1
ATOM 2557 C CA . GLY A 1 344 ? -13.087 -5.226 13.606 1.00 83.00 344 GLY A CA 1
ATOM 2558 C C . GLY A 1 344 ? -13.696 -6.245 12.646 1.00 83.00 344 GLY A C 1
ATOM 2559 O O . GLY A 1 344 ? -13.037 -7.228 12.298 1.00 83.00 344 GLY A O 1
ATOM 2560 N N . LYS A 1 345 ? -14.954 -6.051 12.223 1.00 86.56 345 LYS A N 1
ATOM 2561 C CA . LYS A 1 345 ? -15.692 -7.015 11.407 1.00 86.56 345 LYS A CA 1
ATOM 2562 C C . LYS A 1 345 ? -14.991 -7.231 10.072 1.00 86.56 345 LYS A C 1
ATOM 2564 O O . LYS A 1 345 ? -15.030 -6.394 9.168 1.00 86.56 345 LYS A O 1
ATOM 2569 N N . ARG A 1 346 ? -14.390 -8.408 9.930 1.00 91.38 346 ARG A N 1
ATOM 2570 C CA . ARG A 1 346 ? -13.803 -8.871 8.675 1.00 91.38 346 ARG A CA 1
ATOM 2571 C C . ARG A 1 346 ? -14.874 -9.552 7.839 1.00 91.38 346 ARG A C 1
ATOM 2573 O O . ARG A 1 346 ? -15.718 -10.277 8.363 1.00 91.38 346 ARG A O 1
ATOM 2580 N N . GLY A 1 347 ? -14.853 -9.317 6.537 1.00 93.75 347 GLY A N 1
ATOM 2581 C CA . GLY A 1 347 ? -15.894 -9.804 5.645 1.00 93.75 347 GLY A CA 1
ATOM 2582 C C . GLY A 1 347 ? -15.410 -9.985 4.223 1.00 93.75 347 GLY A C 1
ATOM 2583 O O . GLY A 1 347 ? -14.351 -9.484 3.837 1.00 93.75 347 GLY A O 1
ATOM 2584 N N . LEU A 1 348 ? -16.212 -10.721 3.455 1.00 97.06 348 LEU A N 1
ATOM 2585 C CA . LEU A 1 348 ? -16.029 -10.812 2.016 1.00 97.06 348 LEU A CA 1
ATOM 2586 C C . LEU A 1 348 ? -16.204 -9.437 1.377 1.00 97.06 348 LEU A C 1
ATOM 2588 O O . LEU A 1 348 ? -16.949 -8.587 1.870 1.00 97.06 348 LEU A O 1
ATOM 2592 N N . GLY A 1 349 ? -15.489 -9.233 0.284 1.00 97.06 349 GLY A N 1
ATOM 2593 C CA . GLY A 1 349 ? -15.375 -7.934 -0.333 1.00 97.06 349 GLY A CA 1
ATOM 2594 C C . GLY A 1 349 ? -14.823 -7.974 -1.743 1.00 97.06 349 GLY A C 1
ATOM 2595 O O . GLY A 1 349 ? -14.460 -9.034 -2.262 1.00 97.06 349 GLY A O 1
ATOM 2596 N N . TYR A 1 350 ? -14.755 -6.793 -2.343 1.00 97.88 350 TYR A N 1
ATOM 2597 C CA . TYR A 1 350 ? -14.218 -6.590 -3.676 1.00 97.88 350 TYR A CA 1
ATOM 2598 C C . TYR A 1 350 ? -13.430 -5.286 -3.774 1.00 97.88 350 TYR A C 1
ATOM 2600 O O . TYR A 1 350 ? -13.632 -4.347 -3.005 1.00 97.88 350 TYR A O 1
ATOM 2608 N N . GLY A 1 351 ? -12.533 -5.227 -4.750 1.00 97.50 351 GLY A N 1
ATOM 2609 C CA . GLY A 1 351 ? -11.826 -4.020 -5.145 1.00 97.50 351 GLY A CA 1
ATOM 2610 C C . GLY A 1 351 ? -11.922 -3.817 -6.649 1.00 97.50 351 GLY A C 1
ATOM 2611 O O . GLY A 1 351 ? -11.772 -4.765 -7.417 1.00 97.50 351 GLY A O 1
ATOM 2612 N N . ILE A 1 352 ? -12.162 -2.581 -7.071 1.00 97.88 352 ILE A N 1
ATOM 2613 C CA . ILE A 1 352 ? -12.161 -2.164 -8.472 1.00 97.88 352 ILE A CA 1
ATOM 2614 C C . ILE A 1 352 ? -11.145 -1.037 -8.607 1.00 97.88 352 ILE A C 1
ATOM 2616 O O . ILE A 1 352 ? -11.164 -0.083 -7.838 1.00 97.88 352 ILE A O 1
ATOM 2620 N N . GLY A 1 353 ? -10.243 -1.147 -9.574 1.00 97.19 353 GLY A N 1
ATOM 2621 C CA . GLY A 1 353 ? -9.242 -0.132 -9.872 1.00 97.19 353 GLY A CA 1
ATOM 2622 C C . GLY A 1 353 ? -9.204 0.191 -11.356 1.00 97.19 353 GLY A C 1
ATOM 2623 O O . GLY A 1 353 ? -9.395 -0.690 -12.191 1.00 97.19 353 GLY A O 1
ATOM 2624 N N . VAL A 1 354 ? -8.921 1.446 -11.679 1.00 96.94 354 VAL A N 1
ATOM 2625 C CA . VAL A 1 354 ? -8.667 1.927 -13.034 1.00 96.94 354 VAL A CA 1
ATOM 2626 C C . VAL A 1 354 ? -7.344 2.677 -13.027 1.00 96.94 354 VAL A C 1
ATOM 2628 O O . VAL A 1 354 ? -7.165 3.626 -12.270 1.00 96.94 354 VAL A O 1
ATOM 2631 N N . VAL A 1 355 ? -6.415 2.265 -13.877 1.00 95.88 355 VAL A N 1
ATOM 2632 C CA . VAL A 1 355 ? -5.156 2.973 -14.119 1.00 95.88 355 VAL A CA 1
ATOM 2633 C C . VAL A 1 355 ? -5.228 3.564 -15.513 1.00 95.88 355 VAL A C 1
ATOM 2635 O O . VAL A 1 355 ? -5.455 2.828 -16.464 1.00 95.88 355 VAL A O 1
ATOM 2638 N N . LEU A 1 356 ? -5.043 4.873 -15.643 1.00 95.25 356 LEU A N 1
ATOM 2639 C CA . LEU A 1 356 ? -5.085 5.588 -16.913 1.00 95.25 356 LEU A CA 1
ATOM 2640 C C . LEU A 1 356 ? -3.766 6.336 -17.138 1.00 95.25 356 LEU A C 1
ATOM 2642 O O . LEU A 1 356 ? -3.527 7.366 -16.501 1.00 95.25 356 LEU A O 1
ATOM 2646 N N . PRO A 1 357 ? -2.908 5.876 -18.059 1.00 93.94 357 PRO A N 1
ATOM 2647 C CA . PRO A 1 357 ? -1.756 6.643 -18.509 1.00 93.94 357 PRO A CA 1
ATOM 2648 C C . PRO A 1 357 ? -2.232 7.864 -19.310 1.00 93.94 357 PRO A C 1
ATOM 2650 O O . PRO A 1 357 ? -2.706 7.740 -20.439 1.00 93.94 357 PRO A O 1
ATOM 2653 N N . VAL A 1 358 ? -2.136 9.054 -18.717 1.00 93.81 358 VAL A N 1
ATOM 2654 C CA . VAL A 1 358 ? -2.629 10.313 -19.305 1.00 93.81 358 VAL A CA 1
ATOM 2655 C C . VAL A 1 358 ? -1.611 10.887 -20.288 1.00 93.81 358 VAL A C 1
ATOM 2657 O O . VAL A 1 358 ? -1.969 11.411 -21.338 1.00 93.81 358 VAL A O 1
ATOM 2660 N N . THR A 1 359 ? -0.323 10.780 -19.961 1.00 92.81 359 THR A N 1
ATOM 2661 C CA . THR A 1 359 ? 0.793 11.208 -20.816 1.00 92.81 359 THR A CA 1
ATOM 2662 C C . THR A 1 359 ? 1.969 10.238 -20.645 1.00 92.81 359 THR A C 1
ATOM 2664 O O . THR A 1 359 ? 1.960 9.434 -19.713 1.00 92.81 359 THR A O 1
ATOM 2667 N N . PRO A 1 360 ? 3.047 10.333 -21.450 1.00 91.06 360 PRO A N 1
ATOM 2668 C CA . PRO A 1 360 ? 4.235 9.494 -21.260 1.00 91.06 360 PRO A CA 1
ATOM 2669 C C . PRO A 1 360 ? 4.919 9.662 -19.893 1.00 91.06 360 PRO A C 1
ATOM 2671 O O . PRO A 1 360 ? 5.784 8.865 -19.539 1.00 91.06 360 PRO A O 1
ATOM 2674 N N . LYS A 1 361 ? 4.578 10.725 -19.150 1.00 94.25 361 LYS A N 1
ATOM 2675 C CA . LYS A 1 361 ? 5.130 11.034 -17.829 1.00 94.25 361 LYS A CA 1
ATOM 2676 C C . LYS A 1 361 ? 4.109 10.995 -16.700 1.00 94.25 361 LYS A C 1
ATOM 2678 O O . LYS A 1 361 ? 4.522 11.063 -15.553 1.00 94.25 361 LYS A O 1
ATOM 2683 N N . PHE A 1 362 ? 2.816 10.900 -16.990 1.00 94.75 362 PHE A N 1
ATOM 2684 C CA . PHE A 1 362 ? 1.773 10.976 -15.971 1.00 94.75 362 PHE A CA 1
ATOM 2685 C C . PHE A 1 362 ? 0.774 9.841 -16.138 1.00 94.75 362 PHE A C 1
ATOM 2687 O O . PHE A 1 362 ? 0.241 9.646 -17.231 1.00 94.75 362 PHE A O 1
ATOM 2694 N N . LYS A 1 363 ? 0.465 9.149 -15.041 1.00 95.38 363 LYS A N 1
ATOM 2695 C CA . LYS A 1 363 ? -0.699 8.259 -14.943 1.00 95.38 363 LYS A CA 1
ATOM 2696 C C . LYS A 1 363 ? -1.596 8.672 -13.789 1.00 95.38 363 LYS A C 1
ATOM 2698 O O . LYS A 1 363 ? -1.115 9.183 -12.781 1.00 95.38 363 LYS A O 1
ATOM 2703 N N . MET A 1 364 ? -2.881 8.411 -13.951 1.00 97.25 364 MET A N 1
ATOM 2704 C CA . MET A 1 364 ? -3.900 8.575 -12.929 1.00 97.25 364 MET A CA 1
ATOM 2705 C C . MET A 1 364 ? -4.372 7.196 -12.473 1.00 97.25 364 MET A C 1
ATOM 2707 O O . MET A 1 364 ? -4.551 6.303 -13.298 1.00 97.25 364 MET A O 1
ATOM 2711 N N . ASN A 1 365 ? -4.579 7.024 -11.175 1.00 96.88 365 ASN A N 1
ATOM 2712 C CA . ASN A 1 365 ? -5.111 5.807 -10.578 1.00 96.88 365 ASN A CA 1
ATOM 2713 C C . ASN A 1 365 ? -6.420 6.157 -9.877 1.00 96.88 365 ASN A C 1
ATOM 2715 O O . ASN A 1 365 ? -6.464 7.097 -9.092 1.00 96.88 365 ASN A O 1
ATOM 2719 N N . LEU A 1 366 ? -7.473 5.403 -10.145 1.00 97.88 366 LEU A N 1
ATOM 2720 C CA . LEU A 1 366 ? -8.740 5.471 -9.435 1.00 97.88 366 LEU A CA 1
ATOM 2721 C C . LEU A 1 366 ? -9.004 4.100 -8.829 1.00 97.88 366 LEU A C 1
ATOM 2723 O O . LEU A 1 366 ? -8.708 3.080 -9.451 1.00 97.88 366 LEU A O 1
ATOM 2727 N N . GLY A 1 367 ? -9.543 4.055 -7.622 1.00 97.12 367 GLY A N 1
ATOM 2728 C CA . GLY A 1 367 ? -9.819 2.802 -6.941 1.00 97.12 367 GLY A CA 1
ATOM 2729 C C . GLY A 1 367 ? -11.001 2.909 -6.000 1.00 97.12 367 GLY A C 1
ATOM 2730 O O . GLY A 1 367 ? -11.279 3.973 -5.459 1.00 97.12 367 GLY A O 1
ATOM 2731 N N . MET A 1 368 ? -11.673 1.788 -5.806 1.00 97.56 368 MET A N 1
ATOM 2732 C CA . MET A 1 368 ? -12.662 1.577 -4.765 1.00 97.56 368 MET A CA 1
ATOM 2733 C C . MET A 1 368 ? -12.420 0.191 -4.175 1.00 97.56 368 MET A C 1
ATOM 2735 O O . MET A 1 368 ? -12.302 -0.784 -4.917 1.00 97.56 368 MET A O 1
ATOM 2739 N N . GLU A 1 369 ? -12.351 0.082 -2.856 1.00 96.88 369 GLU A N 1
ATOM 2740 C CA . GLU A 1 369 ? -12.202 -1.187 -2.152 1.00 96.88 369 GLU A CA 1
ATOM 2741 C C . GLU A 1 369 ? -13.223 -1.297 -1.027 1.00 96.88 369 GLU A C 1
ATOM 2743 O O . GLU A 1 369 ? -13.348 -0.395 -0.204 1.00 96.88 369 GLU A O 1
ATOM 2748 N N . ARG A 1 370 ? -13.923 -2.430 -0.961 1.00 96.31 370 ARG A N 1
ATOM 2749 C CA . ARG A 1 370 ? -14.886 -2.732 0.094 1.00 96.31 370 ARG A CA 1
ATOM 2750 C C . ARG A 1 370 ? -14.638 -4.132 0.635 1.00 96.31 370 ARG A C 1
ATOM 2752 O O . ARG A 1 370 ? -14.973 -5.096 -0.040 1.00 96.31 370 ARG A O 1
ATOM 2759 N N . PHE A 1 371 ? -14.067 -4.253 1.833 1.00 94.31 371 PHE A N 1
ATOM 2760 C CA . PHE A 1 371 ? -13.747 -5.530 2.492 1.00 94.31 371 PHE A CA 1
ATOM 2761 C C . PHE A 1 371 ? -14.079 -5.467 3.985 1.00 94.31 371 PHE A C 1
ATOM 2763 O O . PHE A 1 371 ? -13.320 -4.892 4.763 1.00 94.31 371 PHE A O 1
ATOM 2770 N N . GLY A 1 372 ? -15.205 -6.057 4.399 1.00 92.25 372 GLY A N 1
ATOM 2771 C CA . GLY A 1 372 ? -15.636 -6.030 5.802 1.00 92.25 372 GLY A CA 1
ATOM 2772 C C . GLY A 1 372 ? -15.823 -4.602 6.322 1.00 92.25 372 GLY A C 1
ATOM 2773 O O . GLY A 1 372 ? -16.771 -3.916 5.941 1.00 92.25 372 GLY A O 1
ATOM 2774 N N . SER A 1 373 ? -14.928 -4.156 7.206 1.00 89.50 373 SER A N 1
ATOM 2775 C CA . SER A 1 373 ? -14.875 -2.781 7.711 1.00 89.50 373 SER A CA 1
ATOM 2776 C C . SER A 1 373 ? -14.053 -1.801 6.873 1.00 89.50 373 SER A C 1
ATOM 2778 O O . SER A 1 373 ? -13.990 -0.631 7.219 1.00 89.50 373 SER A O 1
ATOM 2780 N N . ILE A 1 374 ? -13.454 -2.237 5.768 1.00 89.88 374 ILE A N 1
ATOM 2781 C CA . ILE A 1 374 ? -12.783 -1.354 4.810 1.00 89.88 374 ILE A CA 1
ATOM 2782 C C . ILE A 1 374 ? -13.816 -0.876 3.791 1.00 89.88 374 ILE A C 1
ATOM 2784 O O . ILE A 1 374 ? -14.426 -1.716 3.129 1.00 89.88 374 ILE A O 1
ATOM 2788 N N . GLU A 1 375 ? -13.967 0.437 3.631 1.00 94.38 375 GLU A N 1
ATOM 2789 C CA . GLU A 1 375 ? -14.675 1.058 2.508 1.00 94.38 375 GLU A CA 1
ATOM 2790 C C . GLU A 1 375 ? -13.914 2.315 2.076 1.00 94.38 375 GLU A C 1
ATOM 2792 O O . GLU A 1 375 ? -13.999 3.361 2.712 1.00 94.38 375 GLU A O 1
ATOM 2797 N N . GLU A 1 376 ? -13.093 2.177 1.037 1.00 95.00 376 GLU A N 1
ATOM 2798 C CA . GLU A 1 376 ? -12.126 3.193 0.626 1.00 95.00 376 GLU A CA 1
ATOM 2799 C C . GLU A 1 376 ? -12.280 3.545 -0.849 1.00 95.00 376 GLU A C 1
ATOM 2801 O O . GLU A 1 376 ? -12.361 2.662 -1.703 1.00 95.00 376 GLU A O 1
ATOM 2806 N N . TYR A 1 377 ? -12.230 4.838 -1.151 1.00 97.25 377 TYR A N 1
ATOM 2807 C CA . TYR A 1 377 ? -12.075 5.376 -2.497 1.00 97.25 377 TYR A CA 1
ATOM 2808 C C . TYR A 1 377 ? -10.693 5.982 -2.615 1.00 97.25 377 TYR A C 1
ATOM 2810 O O . TYR A 1 377 ? -10.241 6.670 -1.709 1.00 97.25 377 TYR A O 1
ATOM 2818 N N . ALA A 1 378 ? -10.015 5.761 -3.728 1.00 97.25 378 ALA A N 1
ATOM 2819 C CA . ALA A 1 378 ? -8.666 6.255 -3.901 1.00 97.25 378 ALA A CA 1
ATOM 2820 C C . ALA A 1 378 ? -8.495 6.969 -5.236 1.00 97.25 378 ALA A C 1
ATOM 2822 O O . ALA A 1 378 ? -8.938 6.482 -6.276 1.00 97.25 378 ALA A O 1
ATOM 2823 N N . VAL A 1 379 ? -7.813 8.110 -5.199 1.00 98.00 379 VAL A N 1
ATOM 2824 C CA . VAL A 1 379 ? -7.462 8.915 -6.368 1.00 98.00 379 VAL A CA 1
ATOM 2825 C C . VAL A 1 379 ? -5.979 9.221 -6.293 1.00 98.00 379 VAL A C 1
ATOM 2827 O O . VAL A 1 379 ? -5.520 9.848 -5.347 1.00 98.00 379 VAL A O 1
ATOM 2830 N N . GLY A 1 380 ? -5.216 8.773 -7.281 1.00 97.44 380 GLY A N 1
ATOM 2831 C CA . GLY A 1 380 ? -3.775 8.949 -7.312 1.00 97.44 380 GLY A CA 1
ATOM 2832 C C . GLY A 1 380 ? -3.252 9.469 -8.635 1.00 97.44 380 GLY A C 1
ATOM 2833 O O . GLY A 1 380 ? -3.843 9.272 -9.694 1.00 97.44 380 GLY A O 1
ATOM 2834 N N . LEU A 1 381 ? -2.096 10.108 -8.557 1.00 97.75 381 LEU A N 1
ATOM 2835 C CA . LEU A 1 381 ? -1.306 10.597 -9.669 1.00 97.75 381 LEU A CA 1
ATOM 2836 C C . LEU A 1 381 ? 0.111 10.047 -9.522 1.00 97.75 381 LEU A C 1
ATOM 2838 O O . LEU A 1 381 ? 0.692 10.057 -8.440 1.00 97.75 381 LEU A O 1
ATOM 2842 N N . THR A 1 382 ? 0.695 9.572 -10.613 1.00 97.25 382 THR A N 1
ATOM 2843 C CA . THR A 1 382 ? 2.100 9.163 -10.631 1.00 97.25 382 THR A CA 1
ATOM 2844 C C . THR A 1 382 ? 2.832 9.884 -11.743 1.00 97.25 382 THR A C 1
ATOM 2846 O O . THR A 1 382 ? 2.378 9.892 -12.888 1.00 97.25 382 THR A O 1
ATOM 2849 N N . TYR A 1 383 ? 3.972 10.465 -11.392 1.00 96.75 383 TYR A N 1
ATOM 2850 C CA . TYR A 1 383 ? 4.890 11.151 -12.278 1.00 96.75 383 TYR A CA 1
ATOM 2851 C C . TYR A 1 383 ? 6.152 10.317 -12.518 1.00 96.75 383 TYR A C 1
ATOM 2853 O O . TYR A 1 383 ? 6.831 9.899 -11.579 1.00 96.75 383 TYR A O 1
ATOM 2861 N N . TYR A 1 384 ? 6.497 10.134 -13.788 1.00 95.38 384 TYR A N 1
ATOM 2862 C CA . TYR A 1 384 ? 7.733 9.506 -14.236 1.00 95.38 384 TYR A CA 1
ATOM 2863 C C . TYR A 1 384 ? 8.731 10.587 -14.649 1.00 95.38 384 TYR A C 1
ATOM 2865 O O . TYR A 1 384 ? 8.508 11.323 -15.616 1.00 95.38 384 TYR A O 1
ATOM 2873 N N . MET A 1 385 ? 9.876 10.659 -13.964 1.00 95.19 385 MET A N 1
ATOM 2874 C CA . MET A 1 385 ? 10.914 11.645 -14.287 1.00 95.19 385 MET A CA 1
ATOM 2875 C C . MET A 1 385 ? 11.440 11.474 -15.720 1.00 95.19 385 MET A C 1
ATOM 2877 O O . MET A 1 385 ? 11.734 12.458 -16.408 1.00 95.19 385 MET A O 1
ATOM 2881 N N . ARG A 1 386 ? 11.530 10.223 -16.190 1.00 92.06 386 ARG A N 1
ATOM 2882 C CA . ARG A 1 386 ? 11.907 9.875 -17.563 1.00 92.06 386 ARG A CA 1
ATOM 2883 C C . ARG A 1 386 ? 10.776 9.089 -18.231 1.00 92.06 386 ARG A C 1
ATOM 2885 O O . ARG A 1 386 ? 10.329 8.103 -17.652 1.00 92.06 386 ARG A O 1
ATOM 2892 N N . PRO A 1 387 ? 10.334 9.485 -19.438 1.00 89.19 387 PRO A N 1
ATOM 2893 C CA . PRO A 1 387 ? 9.369 8.696 -20.187 1.00 89.19 387 PRO A CA 1
ATOM 2894 C C . PRO A 1 387 ? 10.028 7.400 -20.674 1.00 89.19 387 PRO A C 1
ATOM 2896 O O . PRO A 1 387 ? 11.239 7.364 -20.920 1.00 89.19 387 PRO A O 1
ATOM 2899 N N . LEU A 1 388 ? 9.226 6.355 -20.866 1.00 81.38 388 LEU A N 1
ATOM 2900 C CA . LEU A 1 388 ? 9.654 5.132 -21.544 1.00 81.38 388 LEU A CA 1
ATOM 2901 C C . LEU A 1 388 ? 9.998 5.460 -22.999 1.00 81.38 388 LEU A C 1
ATOM 2903 O O . LEU A 1 388 ? 9.130 5.618 -23.855 1.00 81.38 388 LEU A O 1
ATOM 2907 N N . SER A 1 389 ? 11.290 5.611 -23.274 1.00 76.94 389 SER A N 1
ATOM 2908 C CA . SER A 1 389 ? 11.802 5.712 -24.636 1.00 76.94 389 SER A CA 1
ATOM 2909 C C . SER A 1 389 ? 12.259 4.336 -25.110 1.00 76.94 389 SER A C 1
ATOM 2911 O O . SER A 1 389 ? 12.732 3.520 -24.321 1.00 76.94 389 SER A O 1
ATOM 2913 N N . SER A 1 390 ? 12.175 4.088 -26.417 1.00 60.72 390 SER A N 1
ATOM 2914 C CA . SER A 1 390 ? 12.551 2.810 -27.040 1.00 60.72 390 SER A CA 1
ATOM 2915 C C . SER A 1 390 ? 14.029 2.428 -26.884 1.00 60.72 390 SER A C 1
ATOM 2917 O O . SER A 1 390 ? 14.410 1.321 -27.248 1.00 60.72 390 SER A O 1
ATOM 2919 N N . ARG A 1 391 ? 14.873 3.333 -26.370 1.00 66.44 391 ARG A N 1
ATOM 2920 C CA . ARG A 1 391 ? 16.321 3.127 -26.206 1.00 66.44 391 ARG A CA 1
ATOM 2921 C C . ARG A 1 391 ? 16.765 3.001 -24.751 1.00 66.44 391 ARG A C 1
ATOM 2923 O O . ARG A 1 391 ? 17.930 2.704 -24.507 1.00 66.44 391 ARG A O 1
ATOM 2930 N N . ALA A 1 392 ? 15.883 3.260 -23.789 1.00 74.56 392 ALA A N 1
ATOM 2931 C CA . ALA A 1 392 ? 16.243 3.183 -22.383 1.00 74.56 392 ALA A CA 1
ATOM 2932 C C . ALA A 1 392 ? 16.141 1.740 -21.877 1.00 74.56 392 ALA A C 1
ATOM 2934 O O . ALA A 1 392 ? 15.147 1.054 -22.115 1.00 74.56 392 ALA A O 1
ATOM 2935 N N . THR A 1 393 ? 17.142 1.294 -21.119 1.00 84.81 393 THR A N 1
ATOM 2936 C CA . THR A 1 393 ? 17.005 0.094 -20.290 1.00 84.81 393 THR A CA 1
ATOM 2937 C C . THR A 1 393 ? 15.889 0.333 -19.280 1.00 84.81 393 THR A C 1
ATOM 2939 O O . THR A 1 393 ? 15.904 1.342 -18.566 1.00 84.81 393 THR A O 1
ATOM 2942 N N . THR A 1 394 ? 14.917 -0.567 -19.234 1.00 85.19 394 THR A N 1
ATOM 2943 C CA . THR A 1 394 ? 13.685 -0.414 -18.453 1.00 85.19 394 THR A CA 1
ATOM 2944 C C . THR A 1 394 ? 13.401 -1.678 -17.655 1.00 85.19 394 THR A C 1
ATOM 2946 O O . THR A 1 394 ? 13.923 -2.752 -17.960 1.00 85.19 394 THR A O 1
ATOM 2949 N N . ASN A 1 395 ? 12.602 -1.529 -16.607 1.00 87.69 395 ASN A N 1
ATOM 2950 C CA . ASN A 1 395 ? 11.884 -2.618 -15.965 1.00 87.69 395 ASN A CA 1
ATOM 2951 C C . ASN A 1 395 ? 10.372 -2.312 -16.028 1.00 87.69 395 ASN A C 1
ATOM 2953 O O . ASN A 1 395 ? 9.997 -1.231 -16.496 1.00 87.69 395 ASN A O 1
ATOM 2957 N N . PRO A 1 396 ? 9.500 -3.227 -15.575 1.00 86.12 396 PRO A N 1
ATOM 2958 C CA . PRO A 1 396 ? 8.052 -3.017 -15.643 1.00 86.12 396 PRO A CA 1
ATOM 2959 C C . PRO A 1 396 ? 7.524 -1.829 -14.824 1.00 86.12 396 PRO A C 1
ATOM 2961 O O . PRO A 1 396 ? 6.403 -1.401 -15.054 1.00 86.12 396 PRO A O 1
ATOM 2964 N N . ASP A 1 397 ? 8.314 -1.242 -13.915 1.00 88.19 397 ASP A N 1
ATOM 2965 C CA . ASP A 1 397 ? 7.923 -0.014 -13.207 1.00 88.19 397 ASP A CA 1
ATOM 2966 C C . ASP A 1 397 ? 8.366 1.265 -13.936 1.00 88.19 397 ASP A C 1
ATOM 2968 O O . ASP A 1 397 ? 7.766 2.321 -13.740 1.00 88.19 397 ASP A O 1
ATOM 2972 N N . GLY A 1 398 ? 9.403 1.215 -14.781 1.00 89.88 398 GLY A N 1
ATOM 2973 C CA . GLY A 1 398 ? 9.866 2.370 -15.550 1.00 89.88 398 GLY A CA 1
ATOM 2974 C C . GLY A 1 398 ? 11.314 2.295 -16.038 1.00 89.88 398 GLY A C 1
ATOM 2975 O O . GLY A 1 398 ? 11.924 1.234 -16.167 1.00 89.88 398 GLY A O 1
ATOM 2976 N N . VAL A 1 399 ? 11.888 3.457 -16.362 1.00 91.94 399 VAL A N 1
ATOM 2977 C CA . VAL A 1 399 ? 13.284 3.555 -16.819 1.00 91.94 399 VAL A CA 1
ATOM 2978 C C . VAL A 1 399 ? 14.233 3.271 -15.654 1.00 91.94 399 VAL A C 1
ATOM 2980 O O . VAL A 1 399 ? 14.072 3.836 -14.569 1.00 91.94 399 VAL A O 1
ATOM 2983 N N . LEU A 1 400 ? 15.255 2.440 -15.882 1.00 90.69 400 LEU A N 1
ATOM 2984 C CA . LEU A 1 400 ? 16.249 2.137 -14.853 1.00 90.69 400 LEU A CA 1
ATOM 2985 C C . LEU A 1 400 ? 16.926 3.409 -14.342 1.00 90.69 400 LEU A C 1
ATOM 2987 O O . LEU A 1 400 ? 17.252 4.317 -15.113 1.00 90.69 400 LEU A O 1
ATOM 2991 N N . ARG A 1 401 ? 17.152 3.449 -13.027 1.00 91.75 401 ARG A N 1
ATOM 2992 C CA . ARG A 1 401 ? 17.762 4.571 -12.304 1.00 91.75 401 ARG A CA 1
ATOM 2993 C C . ARG A 1 401 ? 17.017 5.897 -12.492 1.00 91.75 401 ARG A C 1
ATOM 2995 O O . ARG A 1 401 ? 17.619 6.965 -12.386 1.00 91.75 401 ARG A O 1
ATOM 3002 N N . SER A 1 402 ? 15.722 5.844 -12.803 1.00 94.00 402 SER A N 1
ATOM 3003 C CA . SER A 1 402 ? 14.856 7.021 -12.849 1.00 94.00 402 SER A CA 1
ATOM 3004 C C . SER A 1 402 ? 13.983 7.098 -11.604 1.00 94.00 402 SER A C 1
ATOM 3006 O O . SER A 1 402 ? 13.624 6.083 -11.018 1.00 94.00 402 SER A O 1
ATOM 3008 N N . LEU A 1 403 ? 13.673 8.318 -11.182 1.00 95.88 403 LEU A N 1
ATOM 3009 C CA . LEU A 1 403 ? 12.796 8.553 -10.050 1.00 95.88 403 LEU A CA 1
ATOM 3010 C C . LEU A 1 403 ? 11.340 8.540 -10.510 1.00 95.88 403 LEU A C 1
ATOM 3012 O O . LEU A 1 403 ? 10.996 9.156 -11.526 1.00 95.88 403 LEU A O 1
ATOM 3016 N N . ILE A 1 404 ? 10.494 7.871 -9.741 1.00 96.00 404 ILE A N 1
ATOM 3017 C CA . ILE A 1 404 ? 9.052 7.833 -9.950 1.00 96.00 404 ILE A CA 1
ATOM 3018 C C . ILE A 1 404 ? 8.400 8.324 -8.664 1.00 96.00 404 ILE A C 1
ATOM 3020 O O . ILE A 1 404 ? 8.723 7.841 -7.580 1.00 96.00 404 ILE A O 1
ATOM 3024 N N . ILE A 1 405 ? 7.510 9.303 -8.790 1.00 97.44 405 ILE A N 1
ATOM 3025 C CA . ILE A 1 405 ? 6.836 9.934 -7.654 1.00 97.44 405 ILE A CA 1
ATOM 3026 C C . ILE A 1 405 ? 5.344 9.664 -7.786 1.00 97.44 405 ILE A C 1
ATOM 3028 O O . ILE A 1 405 ? 4.716 10.098 -8.749 1.00 97.44 405 ILE A O 1
ATOM 3032 N N . GLY A 1 406 ? 4.781 8.935 -6.833 1.00 97.12 406 GLY A N 1
ATOM 3033 C CA . GLY A 1 406 ? 3.350 8.725 -6.676 1.00 97.12 406 GLY A CA 1
ATOM 3034 C C . GLY A 1 406 ? 2.793 9.581 -5.546 1.00 97.12 406 GLY A C 1
ATOM 3035 O O . GLY A 1 406 ? 3.438 9.745 -4.515 1.00 97.12 406 GLY A O 1
ATOM 3036 N N . SER A 1 407 ? 1.589 10.102 -5.739 1.00 97.44 407 SER A N 1
ATOM 3037 C CA . SER A 1 407 ? 0.753 10.677 -4.690 1.00 97.44 407 SER A CA 1
ATOM 3038 C C . SER A 1 407 ? -0.654 10.107 -4.835 1.00 97.44 407 SER A C 1
ATOM 3040 O O . SER A 1 407 ? -1.145 9.978 -5.957 1.00 97.44 407 SER A O 1
ATOM 3042 N N . GLN A 1 408 ? -1.293 9.723 -3.739 1.00 97.31 408 GLN A N 1
ATOM 3043 C CA . GLN A 1 408 ? -2.630 9.148 -3.733 1.00 97.31 408 GLN A CA 1
ATOM 3044 C C . GLN A 1 408 ? -3.400 9.634 -2.512 1.00 97.31 408 GLN A C 1
ATOM 3046 O O . GLN A 1 408 ? -2.922 9.531 -1.394 1.00 97.31 408 GLN A O 1
ATOM 3051 N N . ALA A 1 409 ? -4.594 10.169 -2.733 1.00 96.69 409 ALA A N 1
ATOM 3052 C CA . ALA A 1 409 ? -5.557 10.441 -1.681 1.00 96.69 409 ALA A CA 1
ATOM 3053 C C . ALA A 1 409 ? -6.472 9.222 -1.523 1.00 96.69 409 ALA A C 1
ATOM 3055 O O . ALA A 1 409 ? -7.001 8.719 -2.518 1.00 96.69 409 ALA A O 1
ATOM 3056 N N . VAL A 1 410 ? -6.654 8.752 -0.292 1.00 95.56 410 VAL A N 1
ATOM 3057 C CA . VAL A 1 410 ? -7.544 7.644 0.066 1.00 95.56 410 VAL A CA 1
ATOM 3058 C C . VAL A 1 410 ? -8.612 8.169 1.016 1.00 95.56 410 VAL A C 1
ATOM 3060 O O . VAL A 1 410 ? -8.305 8.613 2.116 1.00 95.56 410 VAL A O 1
ATOM 3063 N N . PHE A 1 411 ? -9.864 8.110 0.588 1.00 94.56 411 PHE A N 1
ATOM 3064 C CA . PHE A 1 411 ? -11.042 8.513 1.342 1.00 94.56 411 PHE A CA 1
ATOM 3065 C C . PHE A 1 411 ? -11.704 7.267 1.916 1.00 94.56 411 PHE A C 1
ATOM 3067 O O . PHE A 1 411 ? -12.256 6.454 1.176 1.00 94.56 411 PHE A O 1
ATOM 3074 N N . ASP A 1 412 ? -11.645 7.112 3.229 1.00 91.12 412 ASP A N 1
ATOM 3075 C CA . ASP A 1 412 ? -12.347 6.065 3.952 1.00 91.12 412 ASP A CA 1
ATOM 3076 C C . ASP A 1 412 ? -13.742 6.563 4.326 1.00 91.12 412 ASP A C 1
ATOM 3078 O O . ASP A 1 412 ? -13.890 7.382 5.233 1.00 91.12 412 ASP A O 1
ATOM 3082 N N . THR A 1 413 ? -14.773 6.098 3.623 1.00 89.00 413 THR A N 1
ATOM 3083 C CA . THR A 1 413 ? -16.149 6.562 3.852 1.00 89.00 413 THR A CA 1
ATOM 3084 C C . THR A 1 413 ? -16.795 5.925 5.064 1.00 89.00 413 THR A C 1
ATOM 3086 O O . THR A 1 413 ? -17.776 6.460 5.567 1.00 89.00 413 THR A O 1
ATOM 3089 N N . LYS A 1 414 ? -16.277 4.789 5.543 1.00 85.00 414 LYS A N 1
ATOM 3090 C CA . LYS A 1 414 ? -16.827 4.155 6.743 1.00 85.00 414 LYS A CA 1
ATOM 3091 C C . LYS A 1 414 ? -16.394 4.895 8.000 1.00 85.00 414 LYS A C 1
ATOM 3093 O O . LYS A 1 414 ? -17.149 4.957 8.964 1.00 85.00 414 LYS A O 1
ATOM 3098 N N . PHE A 1 415 ? -15.174 5.414 7.981 1.00 80.56 415 PHE A N 1
ATOM 3099 C CA . PHE A 1 415 ? -14.603 6.128 9.108 1.00 80.56 415 PHE A CA 1
ATOM 3100 C C . PHE A 1 415 ? -14.613 7.647 8.913 1.00 80.56 415 PHE A C 1
ATOM 3102 O O . PHE A 1 415 ? -14.421 8.346 9.888 1.00 80.56 415 PHE A O 1
ATOM 3109 N N . GLU A 1 416 ? -14.870 8.179 7.719 1.00 87.44 416 GLU A N 1
ATOM 3110 C CA . GLU A 1 416 ? -14.785 9.621 7.414 1.00 87.44 416 GLU A CA 1
ATOM 3111 C C . GLU A 1 416 ? -13.356 10.178 7.549 1.00 87.44 416 GLU A C 1
ATOM 3113 O O . GLU A 1 416 ? -13.130 11.311 7.971 1.00 87.44 416 GLU A O 1
ATOM 3118 N N . LYS A 1 417 ? -12.359 9.370 7.171 1.00 85.81 417 LYS A N 1
ATOM 3119 C CA . LYS A 1 417 ? -10.938 9.745 7.214 1.00 85.81 417 LYS A CA 1
ATOM 3120 C C . LYS A 1 417 ? -10.361 9.896 5.816 1.00 85.81 417 LYS A C 1
ATOM 3122 O O . LYS A 1 417 ? -10.717 9.154 4.905 1.00 85.81 417 LYS A O 1
ATOM 3127 N N . THR A 1 418 ? -9.444 10.844 5.652 1.00 91.75 418 THR A N 1
ATOM 3128 C CA . THR A 1 418 ? -8.707 11.032 4.399 1.00 91.75 418 THR A CA 1
ATOM 3129 C C . THR A 1 418 ? -7.223 10.849 4.659 1.00 91.75 418 THR A C 1
ATOM 3131 O O . THR A 1 418 ? -6.664 11.509 5.527 1.00 91.75 418 THR A O 1
ATOM 3134 N N . PHE A 1 419 ? -6.588 9.975 3.888 1.00 90.88 419 PHE A N 1
ATOM 3135 C CA . PHE A 1 419 ? -5.152 9.731 3.930 1.00 90.88 419 PHE A CA 1
ATOM 3136 C C . PHE A 1 419 ? -4.507 10.239 2.647 1.00 90.88 419 PHE A C 1
ATOM 3138 O O 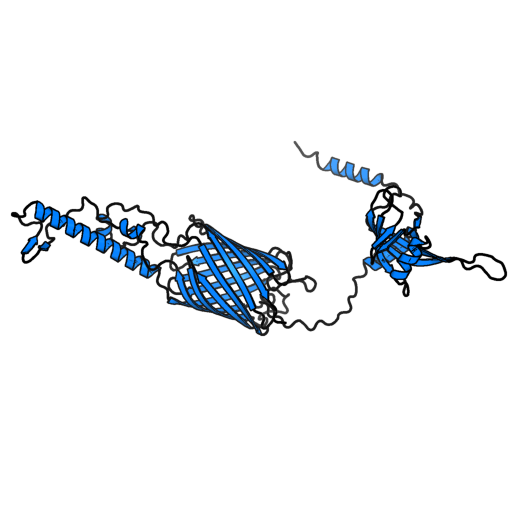. PHE A 1 419 ? -5.099 10.163 1.570 1.00 90.88 419 PHE A O 1
ATOM 3145 N N . VAL A 1 420 ? -3.277 10.722 2.753 1.00 95.69 420 VAL A N 1
ATOM 3146 C CA . VAL A 1 420 ? -2.405 11.032 1.627 1.00 95.69 420 VAL A CA 1
ATOM 3147 C C . VAL A 1 420 ? -1.199 10.109 1.678 1.00 95.69 420 VAL A C 1
ATOM 3149 O O . VAL A 1 420 ? -0.402 10.150 2.612 1.00 95.69 420 VAL A O 1
ATOM 3152 N N . ASP A 1 421 ? -1.068 9.304 0.632 1.00 93.94 421 ASP A N 1
ATOM 3153 C CA . ASP A 1 421 ? 0.027 8.385 0.380 1.00 93.94 421 ASP A CA 1
ATOM 3154 C C . ASP A 1 421 ? 0.985 9.010 -0.632 1.00 93.94 421 ASP A C 1
ATOM 3156 O O . ASP A 1 421 ? 0.634 9.257 -1.784 1.00 93.94 421 ASP A O 1
ATOM 3160 N N . LEU A 1 422 ? 2.224 9.238 -0.225 1.00 96.62 422 LEU A N 1
ATOM 3161 C CA . LEU A 1 422 ? 3.334 9.612 -1.087 1.00 96.62 422 LEU A CA 1
ATOM 3162 C C . LEU A 1 422 ? 4.242 8.401 -1.274 1.00 96.62 422 LEU A C 1
ATOM 3164 O O . LEU A 1 422 ? 4.643 7.760 -0.309 1.00 96.62 422 LEU A O 1
ATOM 3168 N N . ASN A 1 423 ? 4.600 8.085 -2.512 1.00 96.12 423 ASN A N 1
ATOM 3169 C CA . ASN A 1 423 ? 5.480 6.964 -2.823 1.00 96.12 423 ASN A CA 1
ATOM 3170 C C . ASN A 1 423 ? 6.628 7.426 -3.718 1.00 96.12 423 ASN A C 1
ATOM 3172 O O . ASN A 1 423 ? 6.414 8.016 -4.776 1.00 96.12 423 ASN A O 1
ATOM 3176 N N . LEU A 1 424 ? 7.850 7.125 -3.298 1.00 96.94 424 LEU A N 1
ATOM 3177 C CA . LEU A 1 424 ? 9.061 7.298 -4.071 1.00 96.94 424 LEU A CA 1
ATOM 3178 C C . LEU A 1 424 ? 9.551 5.936 -4.551 1.00 96.94 424 LEU A C 1
ATOM 3180 O O . LEU A 1 424 ? 10.005 5.122 -3.755 1.00 96.94 424 LEU A O 1
ATOM 3184 N N . THR A 1 425 ? 9.493 5.693 -5.853 1.00 97.06 425 THR A N 1
ATOM 3185 C CA . THR A 1 425 ? 9.896 4.424 -6.463 1.00 97.06 425 THR A CA 1
ATOM 3186 C C . THR A 1 425 ? 11.165 4.611 -7.300 1.00 97.06 425 THR A C 1
ATOM 3188 O O . THR A 1 425 ? 11.293 5.579 -8.054 1.00 97.06 425 THR A O 1
ATOM 3191 N N . TYR A 1 426 ? 12.111 3.677 -7.169 1.00 96.81 426 TYR A N 1
ATOM 3192 C CA . TYR A 1 426 ? 13.402 3.690 -7.856 1.00 96.81 426 TYR A CA 1
ATOM 3193 C C . TYR A 1 426 ? 13.733 2.311 -8.467 1.00 96.81 426 TYR A C 1
ATOM 3195 O O . TYR A 1 426 ? 14.168 1.391 -7.762 1.00 96.81 426 TYR A O 1
ATOM 3203 N N . PRO A 1 427 ? 13.547 2.147 -9.792 1.00 94.81 427 PRO A N 1
ATOM 3204 C CA . PRO A 1 427 ? 13.986 0.979 -10.556 1.00 94.81 427 PRO A CA 1
ATOM 3205 C C . PRO A 1 427 ? 15.514 0.807 -10.522 1.00 94.81 427 PRO A C 1
ATOM 3207 O O . PRO A 1 427 ? 16.241 1.466 -11.269 1.00 94.81 427 PRO A O 1
ATOM 3210 N N . MET A 1 428 ? 16.034 -0.069 -9.661 1.00 93.81 428 MET A N 1
ATOM 3211 C CA . MET A 1 428 ? 17.485 -0.243 -9.494 1.00 93.81 428 MET A CA 1
ATOM 3212 C C . MET A 1 428 ? 18.104 -1.048 -10.638 1.00 93.81 428 MET A C 1
ATOM 3214 O O . MET A 1 428 ? 19.171 -0.702 -11.151 1.00 93.81 428 MET A O 1
ATOM 3218 N N . THR A 1 429 ? 17.431 -2.132 -11.027 1.00 92.62 429 THR A N 1
ATOM 3219 C CA . THR A 1 429 ? 17.876 -3.076 -12.060 1.00 92.62 429 THR A CA 1
ATOM 3220 C C . THR A 1 429 ? 16.683 -3.541 -12.896 1.00 92.62 429 THR A C 1
ATOM 3222 O O . THR A 1 429 ? 15.533 -3.263 -12.552 1.00 92.62 429 THR A O 1
ATOM 3225 N N . SER A 1 430 ? 16.932 -4.291 -13.972 1.00 88.44 430 SER A N 1
ATOM 3226 C CA . SER A 1 430 ? 15.860 -4.936 -14.746 1.00 88.44 430 SER A CA 1
ATOM 3227 C C . SER A 1 430 ? 15.009 -5.900 -13.911 1.00 88.44 430 SER A C 1
ATOM 3229 O O . SER A 1 430 ? 13.870 -6.164 -14.280 1.00 88.44 430 SER A O 1
ATOM 3231 N N . MET A 1 431 ? 15.546 -6.400 -12.790 1.00 91.19 431 MET A N 1
ATOM 3232 C CA . MET A 1 431 ? 14.906 -7.402 -11.935 1.00 91.19 431 MET A CA 1
ATOM 3233 C C . MET A 1 431 ? 14.374 -6.848 -10.614 1.00 91.19 431 MET A C 1
ATOM 3235 O O . MET A 1 431 ? 13.596 -7.530 -9.962 1.00 91.19 431 MET A O 1
ATOM 3239 N N . TYR A 1 432 ? 14.771 -5.647 -10.188 1.00 93.25 432 TYR A N 1
ATOM 3240 C CA . TYR A 1 432 ? 14.437 -5.149 -8.852 1.00 93.25 432 TYR A CA 1
ATOM 3241 C C . TYR A 1 432 ? 14.061 -3.673 -8.853 1.00 93.25 432 TYR A C 1
ATOM 3243 O O . TYR A 1 432 ? 14.772 -2.833 -9.418 1.00 93.25 432 TYR A O 1
ATOM 3251 N N . THR A 1 433 ? 12.993 -3.372 -8.121 1.00 95.06 433 THR A N 1
ATOM 3252 C CA . THR A 1 433 ? 12.551 -2.018 -7.788 1.00 95.06 433 THR A CA 1
ATOM 3253 C C . THR A 1 433 ? 12.464 -1.877 -6.275 1.00 95.06 433 THR A C 1
ATOM 3255 O O . THR A 1 433 ? 11.927 -2.750 -5.591 1.00 95.06 433 THR A O 1
ATOM 3258 N N . VAL A 1 434 ? 12.963 -0.756 -5.760 1.00 96.19 434 VAL A N 1
ATOM 3259 C CA . VAL A 1 434 ? 12.813 -0.368 -4.354 1.00 96.19 434 VAL A CA 1
ATOM 3260 C C . VAL A 1 434 ? 11.935 0.867 -4.285 1.00 96.19 434 VAL A C 1
ATOM 3262 O O . VAL A 1 434 ? 12.055 1.762 -5.121 1.00 96.19 434 VAL A O 1
ATOM 3265 N N . SER A 1 435 ? 11.045 0.911 -3.300 1.00 95.12 435 SER A N 1
ATOM 3266 C CA . SER A 1 435 ? 10.186 2.066 -3.064 1.00 95.12 435 SER A CA 1
ATOM 3267 C C . SER A 1 435 ? 10.131 2.423 -1.586 1.00 95.12 435 SER A C 1
ATOM 3269 O O . SER A 1 435 ? 10.170 1.539 -0.731 1.00 95.12 435 SER A O 1
ATOM 3271 N N . ALA A 1 436 ? 10.007 3.712 -1.299 1.00 96.50 436 ALA A N 1
ATOM 3272 C CA . ALA A 1 436 ? 9.723 4.242 0.024 1.00 96.50 436 ALA A CA 1
ATOM 3273 C C . ALA A 1 436 ? 8.357 4.935 -0.009 1.00 96.50 436 ALA A C 1
ATOM 3275 O O . ALA A 1 436 ? 8.110 5.781 -0.864 1.00 96.50 436 ALA A O 1
ATOM 3276 N N . GLY A 1 437 ? 7.468 4.551 0.899 1.00 93.69 437 GLY A N 1
ATOM 3277 C CA . GLY A 1 437 ? 6.135 5.120 1.053 1.00 93.69 437 GLY A CA 1
ATOM 3278 C C . GLY A 1 437 ? 6.028 5.943 2.330 1.00 93.69 437 GLY A C 1
ATOM 3279 O O . GLY A 1 437 ? 6.622 5.590 3.348 1.00 93.69 437 GLY A O 1
ATOM 3280 N N . PHE A 1 438 ? 5.249 7.013 2.276 1.00 93.38 438 PHE A N 1
ATOM 3281 C CA . PHE A 1 438 ? 4.831 7.813 3.414 1.00 93.38 438 PHE A CA 1
ATOM 3282 C C . PHE A 1 438 ? 3.322 8.032 3.337 1.00 93.38 438 PHE A C 1
ATOM 3284 O O . PHE A 1 438 ? 2.842 8.580 2.353 1.00 93.38 438 PHE A O 1
ATOM 3291 N N . THR A 1 439 ? 2.590 7.633 4.367 1.00 90.19 439 THR A N 1
ATOM 3292 C CA . THR A 1 439 ? 1.142 7.831 4.480 1.00 90.19 439 THR A CA 1
ATOM 3293 C C . THR A 1 439 ? 0.857 8.749 5.656 1.00 90.19 439 THR A C 1
ATOM 3295 O O . THR A 1 439 ? 1.382 8.507 6.743 1.00 90.19 439 THR A O 1
ATOM 3298 N N . SER A 1 440 ? 0.009 9.761 5.473 1.00 90.44 440 SER A N 1
ATOM 3299 C CA . SER A 1 440 ? -0.436 10.640 6.559 1.00 90.44 440 SER A CA 1
ATOM 3300 C C . SER A 1 440 ? -1.900 11.037 6.417 1.00 90.44 440 SER A C 1
ATOM 3302 O O . SER A 1 440 ? -2.376 11.220 5.302 1.00 90.44 440 SER A O 1
ATOM 3304 N N . ASP A 1 441 ? -2.611 11.193 7.532 1.00 85.12 441 ASP A N 1
ATOM 3305 C CA . ASP A 1 441 ? -3.958 11.786 7.559 1.00 85.12 441 ASP A CA 1
ATOM 3306 C C . ASP A 1 441 ? -3.967 13.272 7.959 1.00 85.12 441 ASP A C 1
ATOM 3308 O O . ASP A 1 441 ? -5.030 13.882 8.036 1.00 85.12 441 ASP A O 1
ATOM 3312 N N . PHE A 1 442 ? -2.791 13.857 8.227 1.00 83.38 442 PHE A N 1
ATOM 3313 C CA . PHE A 1 442 ? -2.598 15.195 8.810 1.00 83.38 442 PHE A CA 1
ATOM 3314 C C . PHE A 1 442 ? -3.251 15.429 10.188 1.00 83.38 442 PHE A C 1
ATOM 3316 O O . PHE A 1 442 ? -3.098 16.517 10.743 1.00 83.38 442 PHE A O 1
ATOM 3323 N N . GLY A 1 443 ? -3.926 14.427 10.756 1.00 77.56 443 GLY A N 1
ATOM 3324 C CA . GLY A 1 443 ? -4.512 14.430 12.098 1.00 77.56 443 GLY A CA 1
ATOM 3325 C C . GLY A 1 443 ? -3.547 13.951 13.183 1.00 77.56 443 GLY A C 1
ATOM 3326 O O . GLY A 1 443 ? -3.797 14.167 14.360 1.00 77.56 443 GLY A O 1
ATOM 3327 N N . GLY A 1 444 ? -2.411 13.369 12.792 1.00 74.69 444 GLY A N 1
ATOM 3328 C CA . GLY A 1 444 ? -1.392 12.854 13.711 1.00 74.69 444 GLY A CA 1
ATOM 3329 C C . GLY A 1 444 ? -0.844 11.499 13.274 1.00 74.69 444 GLY A C 1
ATOM 3330 O O . GLY A 1 444 ? 0.282 11.138 13.636 1.00 74.69 444 GLY A O 1
ATOM 3331 N N . PHE A 1 445 ? -1.577 10.790 12.413 1.00 78.75 445 PHE A N 1
ATOM 3332 C CA . PHE A 1 445 ? -1.126 9.538 11.844 1.00 78.75 445 PHE A CA 1
ATOM 3333 C C . PHE A 1 445 ? -0.100 9.775 10.733 1.00 78.75 445 PHE A C 1
ATOM 3335 O O . PHE A 1 445 ? -0.306 10.512 9.770 1.00 78.75 445 PHE A O 1
ATOM 3342 N N . ASN A 1 446 ? 1.031 9.102 10.887 1.00 86.25 446 ASN A N 1
ATOM 3343 C CA . ASN A 1 446 ? 2.151 9.041 9.964 1.00 86.25 446 ASN A CA 1
ATOM 3344 C C . ASN A 1 446 ? 2.682 7.606 9.903 1.00 86.25 446 ASN A C 1
ATOM 3346 O O . ASN A 1 446 ? 2.986 6.999 10.939 1.00 86.25 446 ASN A O 1
ATOM 3350 N N . HIS A 1 447 ? 2.840 7.072 8.698 1.00 86.62 447 HIS A N 1
ATOM 3351 C CA . HIS A 1 447 ? 3.358 5.732 8.460 1.00 86.62 447 HIS A CA 1
ATOM 3352 C C . HIS A 1 447 ? 4.419 5.743 7.371 1.00 86.62 447 HIS A C 1
ATOM 3354 O O . HIS A 1 447 ? 4.238 6.363 6.327 1.00 86.62 447 HIS A O 1
ATOM 3360 N N . PHE A 1 448 ? 5.518 5.031 7.612 1.00 90.75 448 PHE A N 1
ATOM 3361 C CA . PHE A 1 448 ? 6.619 4.894 6.670 1.00 90.75 448 PHE A CA 1
ATOM 3362 C C . PHE A 1 448 ? 6.739 3.438 6.239 1.00 90.75 448 PHE A C 1
ATOM 3364 O O . PHE A 1 448 ? 6.836 2.531 7.062 1.00 90.75 448 PHE A O 1
ATOM 3371 N N . GLY A 1 449 ? 6.744 3.217 4.931 1.00 89.94 449 GLY A N 1
ATOM 3372 C CA . GLY A 1 449 ? 6.846 1.898 4.324 1.00 89.94 449 GLY A CA 1
ATOM 3373 C C . GLY A 1 449 ? 8.085 1.771 3.457 1.00 89.94 449 GLY A C 1
ATOM 3374 O O . GLY A 1 449 ? 8.453 2.700 2.744 1.00 89.94 449 GLY A O 1
ATOM 3375 N N . LEU A 1 450 ? 8.694 0.593 3.457 1.00 94.06 450 LEU A N 1
ATOM 3376 C CA . LEU A 1 450 ? 9.645 0.170 2.441 1.00 94.06 450 LEU A CA 1
ATOM 3377 C C . LEU A 1 450 ? 9.031 -0.969 1.640 1.00 94.06 450 LEU A C 1
ATOM 3379 O O . LEU A 1 450 ? 8.464 -1.913 2.188 1.00 94.06 450 LEU A O 1
ATOM 3383 N N . THR A 1 451 ? 9.138 -0.868 0.323 1.00 92.88 451 THR A N 1
ATOM 3384 C CA . THR A 1 451 ? 8.657 -1.879 -0.613 1.00 92.88 451 THR A CA 1
ATOM 3385 C C . THR A 1 451 ? 9.805 -2.364 -1.473 1.00 92.88 451 THR A C 1
ATOM 3387 O O . THR A 1 451 ? 10.536 -1.561 -2.052 1.00 92.88 451 THR A O 1
ATOM 3390 N N . ILE A 1 452 ? 9.924 -3.680 -1.609 1.00 92.56 452 ILE A N 1
ATOM 3391 C CA . ILE A 1 452 ? 10.827 -4.321 -2.561 1.00 92.56 452 ILE A CA 1
ATOM 3392 C C . ILE A 1 452 ? 9.979 -5.154 -3.513 1.00 92.56 452 ILE A C 1
ATOM 3394 O O . ILE A 1 452 ? 9.162 -5.970 -3.081 1.00 92.56 452 ILE A O 1
ATOM 3398 N N . ARG A 1 453 ? 10.177 -4.948 -4.814 1.00 92.31 453 ARG A N 1
ATOM 3399 C CA . ARG A 1 453 ? 9.530 -5.717 -5.877 1.00 92.31 453 ARG A CA 1
ATOM 3400 C C . ARG A 1 453 ? 10.590 -6.404 -6.728 1.00 92.31 453 ARG A C 1
ATOM 3402 O O . ARG A 1 453 ? 11.552 -5.760 -7.151 1.00 92.31 453 ARG A O 1
ATOM 3409 N N . GLY A 1 454 ? 10.414 -7.704 -6.950 1.00 87.69 454 GLY A N 1
ATOM 3410 C CA . GLY A 1 454 ? 11.288 -8.526 -7.784 1.00 87.69 454 GLY A CA 1
ATOM 3411 C C . GLY A 1 454 ? 10.581 -8.986 -9.055 1.00 87.69 454 GLY A C 1
ATOM 3412 O O . GLY A 1 454 ? 9.415 -9.353 -9.003 1.00 87.69 454 GLY A O 1
ATOM 3413 N N . TYR A 1 455 ? 11.285 -9.005 -10.181 1.00 88.75 455 TYR A N 1
ATOM 3414 C CA . TYR A 1 455 ? 10.817 -9.507 -11.471 1.00 88.75 455 TYR A CA 1
ATOM 3415 C C . TYR A 1 455 ? 11.587 -10.778 -11.802 1.00 88.75 455 TYR A C 1
ATOM 3417 O O . TYR A 1 455 ? 12.710 -10.720 -12.304 1.00 88.75 455 TYR A O 1
ATOM 3425 N N . ILE A 1 456 ? 11.001 -11.926 -11.465 1.00 85.44 456 ILE A N 1
ATOM 3426 C CA . ILE A 1 456 ? 11.635 -13.228 -11.663 1.00 85.44 456 ILE A CA 1
ATOM 3427 C C . ILE A 1 456 ? 11.108 -13.815 -12.970 1.00 85.44 456 ILE A C 1
ATOM 3429 O O . ILE A 1 456 ? 9.941 -14.209 -13.061 1.00 85.44 456 ILE A O 1
ATOM 3433 N N . ASP A 1 457 ? 11.976 -13.858 -13.977 1.00 79.06 457 ASP A N 1
ATOM 3434 C CA . ASP A 1 457 ? 11.702 -14.569 -15.221 1.00 79.06 457 ASP A CA 1
ATOM 3435 C C . ASP A 1 457 ? 11.906 -16.075 -15.004 1.00 79.06 457 ASP A C 1
ATOM 3437 O O . ASP A 1 457 ? 12.889 -16.497 -14.387 1.00 79.06 457 ASP A O 1
ATOM 3441 N N . ARG A 1 458 ? 10.968 -16.894 -15.483 1.00 64.25 458 ARG A N 1
ATOM 3442 C CA . ARG A 1 458 ? 11.156 -18.347 -15.523 1.00 64.25 458 ARG A CA 1
ATOM 3443 C C . ARG A 1 458 ? 11.853 -18.655 -16.842 1.00 64.25 458 ARG A C 1
ATOM 3445 O O . ARG A 1 458 ? 11.179 -18.734 -17.866 1.00 64.25 458 ARG A O 1
ATOM 3452 N N . MET A 1 459 ? 13.181 -18.781 -16.791 1.00 53.41 459 MET A N 1
ATOM 3453 C CA . MET A 1 459 ? 13.966 -19.323 -17.908 1.00 53.41 459 MET A CA 1
ATOM 3454 C C . MET A 1 459 ? 13.469 -20.705 -18.322 1.00 53.41 459 MET A C 1
ATOM 3456 O O . MET A 1 459 ? 13.096 -21.492 -17.416 1.00 53.41 459 MET A O 1
#

Radius of gyration: 39.11 Å; Cα contacts (8 Å, |Δi|>4): 1037; chains: 1; bounding box: 105×70×112 Å